Protein AF-A0A955V640-F1 (afdb_monomer_lite)

Secondary structure (DSSP, 8-state):
--PPP-----------------HHHHHHHHHHHHHHHHHHHHHHHHHHHHH--TT-SS-HHHHHHHHHHHHHHHHHHHHHHHH-TT--HHHHHHHHHHHHHHHHHHHHHHHHTS---TT----S--HHHHHHHHHHTT----HHHHHHHHHHHHHHHHHHHHHHHHHTT--PPPHHHHHHHHHHHHHHHHHHHHHHHHHHHHHHHHHTT-EETTEEEEEEEEEETTEEEEEEEETTT--EEEEEEEPPSS---HHHHHHHHHHHHHHHHHHHT---TTBPPEEEEEE-TTS-EEEEEEPPSEEEHHHHHHHH-SPPHHHHHHHHHHHHHHHHHHHHTT---S---GGGEEEEEETTEEEEEEE--SSHHHHTSSSTT-----TTS--SS-TTS--HHHHHT----HHHHHHHHHHHHHHHHHSS-S---SSHHHHHHHHHHPPPPPGGGT-SSPPPHHHHHHHHHHT-SSGGGS-SSHHHHHHHHHTS-PPP-

Foldseek 3Di:
DDDDDDDDDPPDDPPPDDDDDPVLVVCLVLLVVVLVVLVVLLVVLVVVVVVDPPDQPDPLVVLSVVLNVLSVQLSVLSVVLNPDPDDPPVRSVVSNLSNLLSNLLSLLSNVVRRPPPPPDDPDDDDVSLVSLVVVLVRDLDALVVQLVSLVVSLVSSVVVVVVVCVVVVHDDDDPVRCCVSSVSSVVSNVVSSVVSVVVVVVVVVVVQAPDPDQWGFHAWPDADPQFTWTWIARNPVRAIKIKGWGDAPDPDDPVLLVQLQVLLVVQLVLLCPDDQPQAWHWDAWDADSVGITMTITHDFAFFFQLVVCVVPNADALVLLLVQLLSVLSRLQSCLVSVQAQQADDRRQWTFGDDPPDGRHTYGHHSCSSLSNYSDRLPLDQDPVQDGPHDLLQGALCSLVVHDDGNLSVLLSSLQRSLCNQQSDGQDDDPGSVVSNVCLQDPQTDFSCVRGPYHDQPLSSQQSSQSSDNDSVSHQPGSVSSSVSSVPGPDDDD

pLDDT: mean 72.26, std 22.01, range [27.42, 98.62]

Radius of gyration: 34.19 Å; chains: 1; bounding box: 82×82×92 Å

Structure (mmCIF, N/CA/C/O backbone):
data_AF-A0A955V640-F1
#
_entry.id   AF-A0A955V640-F1
#
loop_
_atom_site.group_PDB
_atom_site.id
_atom_site.type_symbol
_atom_site.label_atom_id
_atom_site.label_alt_id
_atom_site.label_comp_id
_atom_site.label_asym_id
_atom_site.label_entity_id
_atom_site.label_seq_id
_atom_site.pdbx_PDB_ins_code
_atom_site.Cartn_x
_atom_site.Cartn_y
_atom_site.Cartn_z
_atom_site.occupancy
_atom_site.B_iso_or_equiv
_atom_site.auth_seq_id
_atom_site.auth_comp_id
_atom_site.auth_asym_id
_atom_site.auth_atom_id
_atom_site.pdbx_PDB_model_num
ATOM 1 N N . MET A 1 1 ? -14.095 -51.773 -7.332 1.00 44.44 1 MET A N 1
ATOM 2 C CA . MET A 1 1 ? -12.851 -50.980 -7.354 1.00 44.44 1 MET A CA 1
ATOM 3 C C . MET A 1 1 ? -12.149 -51.191 -8.684 1.00 44.44 1 MET A C 1
ATOM 5 O O . MET A 1 1 ? -11.704 -52.304 -8.931 1.00 44.44 1 MET A O 1
ATOM 9 N N . PRO A 1 2 ? -12.058 -50.156 -9.525 1.00 35.84 2 PRO A N 1
ATOM 10 C CA . PRO A 1 2 ? -10.982 -50.032 -10.494 1.00 35.84 2 PRO A CA 1
ATOM 11 C C . PRO A 1 2 ? -10.125 -48.803 -10.154 1.00 35.84 2 PRO A C 1
ATOM 13 O O . PRO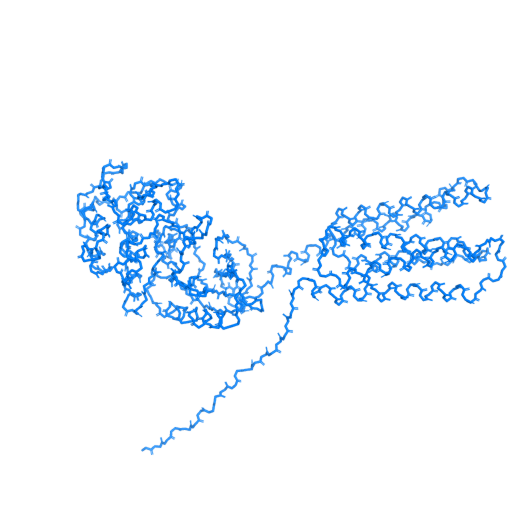 A 1 2 ? -10.633 -47.716 -9.883 1.00 35.84 2 PRO A O 1
ATOM 16 N N . THR A 1 3 ? -8.817 -49.009 -10.111 1.00 36.56 3 THR A N 1
ATOM 17 C CA . THR A 1 3 ? -7.782 -47.998 -9.879 1.00 36.56 3 THR A CA 1
ATOM 18 C C . THR A 1 3 ? -7.807 -46.912 -10.964 1.00 36.56 3 THR A C 1
ATOM 20 O O . THR A 1 3 ? -7.869 -47.258 -12.146 1.00 36.56 3 THR A O 1
ATOM 23 N N . PRO A 1 4 ? -7.725 -45.611 -10.621 1.00 39.53 4 PRO A N 1
ATOM 24 C CA . PRO A 1 4 ? -7.562 -44.571 -11.627 1.00 39.53 4 PRO A CA 1
ATOM 25 C C . PRO A 1 4 ? -6.133 -44.601 -12.201 1.00 39.53 4 PRO A C 1
ATOM 27 O O . PRO A 1 4 ? -5.184 -44.932 -11.481 1.00 39.53 4 PRO A O 1
ATOM 30 N N . PRO A 1 5 ? -5.954 -44.269 -13.490 1.00 34.84 5 PRO A N 1
ATOM 31 C CA . PRO A 1 5 ? -4.650 -44.281 -14.129 1.00 34.84 5 PRO A CA 1
ATOM 32 C C . PRO A 1 5 ? -3.769 -43.140 -13.608 1.00 34.84 5 PRO A C 1
ATOM 34 O O . PRO A 1 5 ? -4.198 -41.995 -13.474 1.00 34.84 5 PRO A O 1
ATOM 37 N N . SER A 1 6 ? -2.515 -43.502 -13.341 1.00 35.50 6 SER A N 1
ATOM 38 C CA . SER A 1 6 ? -1.374 -42.635 -13.050 1.00 35.50 6 SER A CA 1
ATOM 39 C C . SER A 1 6 ? -1.328 -41.425 -13.993 1.00 35.50 6 SER A C 1
ATOM 41 O O . SER A 1 6 ? -1.020 -41.546 -15.180 1.00 35.50 6 SER A O 1
ATOM 43 N N . ALA A 1 7 ? -1.631 -40.242 -13.456 1.00 31.41 7 ALA A N 1
ATOM 44 C CA . ALA A 1 7 ? -1.368 -38.977 -14.121 1.00 31.41 7 ALA A CA 1
ATOM 45 C C . ALA A 1 7 ? 0.126 -38.661 -13.979 1.00 31.41 7 ALA A C 1
ATOM 47 O O . ALA A 1 7 ? 0.585 -38.169 -12.948 1.00 31.41 7 ALA A O 1
ATOM 48 N N . ALA A 1 8 ? 0.894 -38.975 -15.021 1.00 29.95 8 ALA A N 1
ATOM 49 C CA . ALA A 1 8 ? 2.239 -38.449 -15.187 1.00 29.95 8 ALA A CA 1
ATOM 50 C C . ALA A 1 8 ? 2.195 -36.905 -15.148 1.00 29.95 8 ALA A C 1
ATOM 52 O O . ALA A 1 8 ? 1.291 -36.306 -15.743 1.00 29.95 8 ALA A O 1
ATOM 53 N N . PRO A 1 9 ? 3.146 -36.236 -14.474 1.00 30.94 9 PRO A N 1
ATOM 54 C CA . PRO A 1 9 ? 3.148 -34.785 -14.394 1.00 30.94 9 PRO A CA 1
ATOM 55 C C . PRO A 1 9 ? 3.378 -34.209 -15.793 1.00 30.94 9 PRO A C 1
ATOM 57 O O . PRO A 1 9 ? 4.412 -34.450 -16.422 1.00 30.94 9 PRO A O 1
ATOM 60 N N . ARG A 1 10 ? 2.400 -33.436 -16.285 1.00 29.66 10 ARG A N 1
ATOM 61 C CA . ARG A 1 10 ? 2.574 -32.548 -17.437 1.00 29.66 10 ARG A CA 1
ATOM 62 C C . ARG A 1 10 ? 3.749 -31.628 -17.121 1.00 29.66 10 ARG A C 1
ATOM 64 O O . ARG A 1 10 ? 3.611 -30.690 -16.342 1.00 29.66 10 ARG A O 1
ATOM 71 N N . ARG A 1 11 ? 4.905 -31.922 -17.722 1.00 28.28 11 ARG A N 1
ATOM 72 C CA . ARG A 1 11 ? 6.030 -30.996 -17.841 1.00 28.28 11 ARG A CA 1
ATOM 73 C C . ARG A 1 11 ? 5.505 -29.739 -18.532 1.00 28.28 11 ARG A C 1
ATOM 75 O O . ARG A 1 11 ? 5.357 -29.716 -19.751 1.00 28.28 11 ARG A O 1
ATOM 82 N N . LEU A 1 12 ? 5.169 -28.729 -17.734 1.00 29.28 12 LEU A N 1
ATOM 83 C CA . LEU A 1 12 ? 5.076 -27.354 -18.193 1.00 29.28 12 LEU A CA 1
ATOM 84 C C . LEU A 1 12 ? 6.433 -27.016 -18.804 1.00 29.28 12 LEU A C 1
ATOM 86 O O . LEU A 1 12 ? 7.473 -27.202 -18.174 1.00 29.28 12 LEU A O 1
ATOM 90 N N . LEU A 1 13 ? 6.388 -26.639 -20.076 1.00 28.70 13 LEU A N 1
ATOM 91 C CA . LEU A 1 13 ? 7.519 -26.212 -20.880 1.00 28.70 13 LEU A CA 1
ATOM 92 C C . LEU A 1 13 ? 8.291 -25.131 -20.119 1.00 28.70 13 LEU A C 1
ATOM 94 O O . LEU A 1 13 ? 7.884 -23.973 -20.085 1.00 28.70 13 LEU A O 1
ATOM 98 N N . ALA A 1 14 ? 9.406 -25.532 -19.512 1.00 27.42 14 ALA A N 1
ATOM 99 C CA . ALA A 1 14 ? 10.466 -24.628 -19.119 1.00 27.42 14 ALA A CA 1
ATOM 100 C C . ALA A 1 14 ? 11.021 -24.020 -20.410 1.00 27.42 14 ALA A C 1
ATOM 102 O O . ALA A 1 14 ? 11.805 -24.641 -21.128 1.00 27.42 14 ALA A O 1
ATOM 103 N N . HIS A 1 15 ? 10.553 -22.823 -20.753 1.00 29.78 15 HIS A N 1
ATOM 104 C CA . HIS A 1 15 ? 11.297 -21.963 -21.654 1.00 29.78 15 HIS A CA 1
ATOM 105 C C . HIS A 1 15 ? 12.447 -21.361 -20.849 1.00 29.78 15 HIS A C 1
ATOM 107 O O . HIS A 1 15 ? 12.355 -20.245 -20.350 1.00 29.78 15 HIS A O 1
ATOM 113 N N . ASP A 1 16 ? 13.535 -22.124 -20.741 1.00 32.09 16 ASP A N 1
ATOM 114 C CA . ASP A 1 16 ? 14.856 -21.571 -20.471 1.00 32.09 16 ASP A CA 1
ATOM 115 C C . ASP A 1 16 ? 15.157 -20.542 -21.562 1.00 32.09 16 ASP A C 1
ATOM 117 O O . ASP A 1 16 ? 15.454 -20.877 -22.713 1.00 32.09 16 ASP A O 1
ATOM 121 N N . ARG A 1 17 ? 15.047 -19.262 -21.216 1.00 31.84 17 ARG A N 1
ATOM 122 C CA . ARG A 1 17 ? 15.667 -18.186 -21.979 1.00 31.84 17 ARG A CA 1
ATOM 123 C C . ARG A 1 17 ? 16.484 -17.348 -21.018 1.00 31.84 17 ARG A C 1
ATOM 125 O O . ARG A 1 17 ? 15.993 -16.416 -20.398 1.00 31.84 17 ARG A O 1
ATOM 132 N N . HIS A 1 18 ? 17.759 -17.706 -20.917 1.00 31.56 18 HIS A N 1
ATOM 133 C CA . HIS A 1 18 ? 18.789 -16.836 -20.375 1.00 31.56 18 HIS A CA 1
ATOM 134 C C . HIS A 1 18 ? 18.756 -15.484 -21.102 1.00 31.56 18 HIS A C 1
ATOM 136 O O . HIS A 1 18 ? 19.192 -15.393 -22.249 1.00 31.56 18 HIS A O 1
ATOM 142 N N . PHE A 1 19 ? 18.290 -14.434 -20.432 1.00 36.19 19 PHE A N 1
ATOM 143 C CA . PHE A 1 19 ? 18.490 -13.059 -20.876 1.00 36.19 19 PHE A CA 1
ATOM 144 C C . PHE A 1 19 ? 19.128 -12.249 -19.751 1.00 36.19 19 PHE A C 1
ATOM 146 O O . PHE A 1 19 ? 18.484 -11.687 -18.878 1.00 36.19 19 PHE A O 1
ATOM 153 N N . THR A 1 20 ? 20.456 -12.219 -19.776 1.00 40.53 20 THR A N 1
ATOM 154 C CA . THR A 1 20 ? 21.272 -11.295 -18.989 1.00 40.53 20 THR A CA 1
ATOM 155 C C . THR A 1 20 ? 21.140 -9.882 -19.553 1.00 40.53 20 THR A C 1
ATOM 157 O O . THR A 1 20 ? 21.411 -9.694 -20.742 1.00 40.53 20 THR A O 1
ATOM 160 N N . ALA A 1 21 ? 20.848 -8.877 -18.728 1.00 38.56 21 ALA A N 1
ATOM 161 C CA . ALA A 1 21 ? 21.032 -7.484 -19.134 1.00 38.56 21 ALA A CA 1
ATOM 162 C C . ALA A 1 21 ? 21.390 -6.565 -17.955 1.00 38.56 21 ALA A C 1
ATOM 164 O O . ALA A 1 21 ? 20.635 -5.682 -17.572 1.00 38.56 21 ALA A O 1
ATOM 165 N N . ASP A 1 22 ? 22.614 -6.710 -17.444 1.00 40.34 22 ASP A N 1
ATOM 166 C CA . ASP A 1 22 ? 23.358 -5.532 -16.981 1.00 40.34 22 ASP A CA 1
ATOM 167 C C . ASP A 1 22 ? 23.439 -4.554 -18.182 1.00 40.34 22 ASP A C 1
ATOM 169 O O . ASP A 1 22 ? 23.783 -4.998 -19.286 1.00 40.34 22 ASP A O 1
ATOM 173 N N . PRO A 1 23 ? 23.085 -3.261 -18.038 1.00 40.62 23 PRO A N 1
ATOM 174 C CA . PRO A 1 23 ? 23.098 -2.289 -19.135 1.00 40.62 23 PRO A CA 1
ATOM 175 C C . PRO A 1 23 ? 24.422 -2.273 -19.916 1.00 40.62 23 PRO A C 1
ATOM 177 O O . PRO A 1 23 ? 24.427 -2.087 -21.137 1.00 40.62 23 PRO A O 1
ATOM 180 N N . LEU A 1 24 ? 25.542 -2.555 -19.238 1.00 37.41 24 LEU A N 1
ATOM 181 C CA . LEU A 1 24 ? 26.867 -2.685 -19.848 1.00 37.41 24 LEU A CA 1
ATOM 182 C C . LEU A 1 24 ? 27.034 -4.005 -20.624 1.00 37.41 24 LEU A C 1
ATOM 184 O O . LEU A 1 24 ? 27.642 -4.022 -21.696 1.00 37.41 24 LEU A O 1
ATOM 188 N N . LEU A 1 25 ? 26.453 -5.110 -20.149 1.00 39.28 25 LEU A N 1
ATOM 189 C CA . LEU A 1 25 ? 26.400 -6.393 -20.868 1.00 39.28 25 LEU A CA 1
ATOM 190 C C . LEU A 1 25 ? 25.449 -6.353 -22.074 1.00 39.28 25 LEU A C 1
ATOM 192 O O . LEU A 1 25 ? 25.779 -6.925 -23.111 1.00 39.28 25 LEU A O 1
ATOM 196 N N . ALA A 1 26 ? 24.337 -5.620 -21.993 1.00 42.69 26 ALA A N 1
ATOM 197 C CA . ALA A 1 26 ? 23.429 -5.386 -23.118 1.00 42.69 26 ALA A CA 1
ATOM 198 C C . ALA A 1 26 ? 24.060 -4.492 -24.208 1.00 42.69 26 ALA A C 1
ATOM 200 O O . ALA A 1 26 ? 23.741 -4.617 -25.394 1.00 42.69 26 ALA A O 1
ATOM 201 N N . ALA A 1 27 ? 24.993 -3.611 -23.826 1.00 42.75 27 ALA A N 1
ATOM 202 C CA . ALA A 1 27 ? 25.762 -2.774 -24.746 1.00 42.75 27 ALA A CA 1
ATOM 203 C C . ALA A 1 27 ? 27.005 -3.475 -25.334 1.00 42.75 27 ALA A C 1
ATOM 205 O O . ALA A 1 27 ? 27.475 -3.085 -26.403 1.00 42.75 27 ALA A O 1
ATOM 206 N N . ARG A 1 28 ? 27.532 -4.532 -24.701 1.00 45.62 28 ARG A N 1
ATOM 207 C CA . ARG A 1 28 ? 28.764 -5.233 -25.129 1.00 45.62 28 ARG A CA 1
ATOM 208 C C . ARG A 1 28 ? 28.747 -5.791 -26.561 1.00 45.62 28 ARG A C 1
ATOM 210 O O . ARG A 1 28 ? 29.739 -5.588 -27.262 1.00 45.62 28 ARG A O 1
ATOM 217 N N . PRO A 1 29 ? 27.684 -6.460 -27.052 1.00 45.34 29 PRO A N 1
ATOM 218 C CA . PRO A 1 29 ? 27.616 -6.890 -28.452 1.00 45.34 29 PRO A CA 1
ATOM 219 C C . PRO A 1 29 ? 27.652 -5.693 -29.409 1.00 45.34 29 PRO A C 1
ATOM 221 O O . PRO A 1 29 ? 28.246 -5.763 -30.479 1.00 45.34 29 PRO A O 1
ATOM 224 N N . ARG A 1 30 ? 27.066 -4.568 -28.985 1.00 50.34 30 ARG A N 1
ATOM 225 C CA . ARG A 1 30 ? 26.948 -3.329 -29.762 1.00 50.34 30 ARG A CA 1
ATOM 226 C C . ARG A 1 30 ? 28.296 -2.610 -29.860 1.00 50.34 30 ARG A C 1
ATOM 228 O O . ARG A 1 30 ? 28.698 -2.229 -30.950 1.00 50.34 30 ARG A O 1
ATOM 235 N N . LEU A 1 31 ? 29.050 -2.543 -28.760 1.00 47.66 31 LEU A N 1
ATOM 236 C CA . LEU A 1 31 ? 30.441 -2.067 -28.727 1.00 47.66 31 LEU A CA 1
ATOM 237 C C . LEU A 1 31 ? 31.371 -2.913 -29.611 1.00 47.66 31 LEU A C 1
ATOM 239 O O . LEU A 1 31 ? 32.239 -2.359 -30.281 1.00 47.66 31 LEU A O 1
ATOM 243 N N . LYS A 1 32 ? 31.165 -4.238 -29.678 1.00 46.41 32 LYS A N 1
ATOM 244 C CA . LYS A 1 32 ? 31.915 -5.119 -30.592 1.00 46.41 32 LYS A CA 1
ATOM 245 C C . LYS A 1 32 ? 31.619 -4.824 -32.065 1.00 46.41 32 LYS A C 1
ATOM 247 O O . LYS A 1 32 ? 32.543 -4.853 -32.869 1.00 46.41 32 LYS A O 1
ATOM 252 N N . ILE A 1 33 ? 30.369 -4.508 -32.413 1.00 47.59 33 ILE A N 1
ATOM 253 C CA . ILE A 1 33 ? 29.987 -4.115 -33.780 1.00 47.59 33 ILE A CA 1
ATOM 254 C C . ILE A 1 33 ? 30.625 -2.768 -34.147 1.00 47.59 33 ILE A C 1
ATOM 256 O O . ILE A 1 33 ? 31.224 -2.664 -35.212 1.00 47.59 33 ILE A O 1
ATOM 260 N N . VAL A 1 34 ? 30.591 -1.772 -33.250 1.00 49.16 34 VAL A N 1
ATOM 261 C CA . VAL A 1 34 ? 31.282 -0.481 -33.458 1.00 49.16 34 VAL A CA 1
ATOM 262 C C . VAL A 1 34 ? 32.781 -0.688 -33.660 1.00 49.16 34 VAL A C 1
ATOM 264 O O . VAL A 1 34 ? 33.353 -0.157 -34.608 1.00 49.16 34 VAL A O 1
ATOM 267 N N . ALA A 1 35 ? 33.416 -1.494 -32.805 1.00 48.66 35 ALA A N 1
ATOM 268 C CA . ALA A 1 35 ? 34.837 -1.798 -32.917 1.00 48.66 35 ALA A CA 1
ATOM 269 C C . ALA A 1 35 ? 35.173 -2.537 -34.224 1.00 48.66 35 ALA A C 1
ATOM 271 O O . ALA A 1 35 ? 36.192 -2.237 -34.835 1.00 48.66 35 ALA A O 1
ATOM 272 N N . ALA A 1 36 ? 34.319 -3.456 -34.686 1.00 48.25 36 ALA A N 1
ATOM 273 C CA . ALA A 1 36 ? 34.515 -4.182 -35.941 1.00 48.25 36 ALA A CA 1
ATOM 274 C C . ALA A 1 36 ? 34.370 -3.276 -37.175 1.00 48.25 36 ALA A C 1
ATOM 276 O O . ALA A 1 36 ? 35.194 -3.347 -38.084 1.00 48.25 36 ALA A O 1
ATOM 277 N N . VAL A 1 37 ? 33.366 -2.393 -37.190 1.00 49.50 37 VAL A N 1
ATOM 278 C CA . VAL A 1 37 ? 33.171 -1.400 -38.261 1.00 49.50 37 VAL A CA 1
ATOM 279 C C . VAL A 1 37 ? 34.332 -0.404 -38.287 1.00 49.50 37 VAL A C 1
ATOM 281 O O . VAL A 1 37 ? 34.831 -0.066 -39.359 1.00 49.50 37 VAL A O 1
ATOM 284 N N . ALA A 1 38 ? 34.824 0.008 -37.115 1.00 49.62 38 ALA A N 1
ATOM 285 C CA . ALA A 1 38 ? 36.017 0.835 -37.015 1.00 49.62 38 ALA A CA 1
ATOM 286 C C . ALA A 1 38 ? 37.253 0.091 -37.560 1.00 49.62 38 ALA A C 1
ATOM 288 O O . ALA A 1 38 ? 37.947 0.596 -38.437 1.00 49.62 38 ALA A O 1
ATOM 289 N N . LEU A 1 39 ? 37.500 -1.148 -37.128 1.00 49.06 39 LEU A N 1
ATOM 290 C CA . LEU A 1 39 ? 38.634 -1.950 -37.599 1.00 49.06 39 LEU A CA 1
ATOM 291 C C . LEU A 1 39 ? 38.598 -2.181 -39.122 1.00 49.06 39 LEU A C 1
ATOM 293 O O . LEU A 1 39 ? 39.639 -2.151 -39.775 1.00 49.06 39 LEU A O 1
ATOM 297 N N . PHE A 1 40 ? 37.405 -2.356 -39.699 1.00 48.88 40 PHE A N 1
ATOM 298 C CA . PHE A 1 40 ? 37.215 -2.434 -41.147 1.00 48.88 40 PHE A CA 1
ATOM 299 C C . PHE A 1 40 ? 37.588 -1.120 -41.848 1.00 48.88 40 PHE A C 1
ATOM 301 O O . PHE A 1 40 ? 38.279 -1.148 -42.865 1.00 48.88 40 PHE A O 1
ATOM 308 N N . GLY A 1 41 ? 37.213 0.027 -41.270 1.00 49.50 41 GLY A N 1
ATOM 309 C CA . GLY A 1 41 ? 37.653 1.348 -41.729 1.00 49.50 41 GLY A CA 1
ATOM 310 C C . GLY A 1 41 ? 39.181 1.493 -41.751 1.00 49.50 41 GLY A C 1
ATOM 311 O O . GLY A 1 41 ? 39.724 1.947 -42.757 1.00 49.50 41 GLY A O 1
ATOM 312 N N . VAL A 1 42 ? 39.885 1.025 -40.705 1.00 47.91 42 VAL A N 1
ATOM 313 C CA . VAL A 1 42 ? 41.368 0.973 -40.681 1.00 47.91 42 VAL A CA 1
ATOM 314 C C . VAL A 1 42 ? 41.906 0.117 -41.812 1.00 47.91 42 VAL A C 1
ATOM 316 O O . VAL A 1 42 ? 42.814 0.539 -42.520 1.00 47.91 42 VAL A O 1
ATOM 319 N N . ALA A 1 43 ? 41.377 -1.098 -41.962 1.00 47.94 43 ALA A N 1
ATOM 320 C CA . ALA A 1 43 ? 41.867 -2.056 -42.942 1.00 47.94 43 ALA A CA 1
ATOM 321 C C . ALA A 1 43 ? 41.676 -1.535 -44.373 1.00 47.94 43 ALA A C 1
ATOM 323 O O . ALA A 1 43 ? 42.580 -1.674 -45.192 1.00 47.94 43 ALA A O 1
ATOM 324 N N . ALA A 1 44 ? 40.548 -0.874 -44.654 1.00 48.31 44 ALA A N 1
ATOM 325 C CA . ALA A 1 44 ? 40.286 -0.230 -45.935 1.00 48.31 44 ALA A CA 1
ATOM 326 C C . ALA A 1 44 ? 41.257 0.934 -46.205 1.00 48.31 44 ALA A C 1
ATOM 328 O O . ALA A 1 44 ? 41.838 0.996 -47.287 1.00 48.31 44 ALA A O 1
ATOM 329 N N . LEU A 1 45 ? 41.505 1.809 -45.220 1.00 48.19 45 LEU A N 1
ATOM 330 C CA . LEU A 1 45 ? 42.471 2.912 -45.351 1.00 48.19 45 LEU A CA 1
ATOM 331 C C . LEU A 1 45 ? 43.910 2.406 -45.541 1.00 48.19 45 LEU A C 1
ATOM 333 O O . LEU A 1 45 ? 44.652 2.910 -46.383 1.00 48.19 45 LEU A O 1
ATOM 337 N N . ALA A 1 46 ? 44.307 1.392 -44.770 1.00 48.03 46 ALA A N 1
ATOM 338 C CA . ALA A 1 46 ? 45.620 0.767 -44.869 1.00 48.03 46 ALA A CA 1
ATOM 339 C C . ALA A 1 46 ? 45.806 0.071 -46.225 1.00 48.03 46 ALA A C 1
ATOM 341 O O . ALA A 1 46 ? 46.880 0.166 -46.816 1.00 48.03 46 ALA A O 1
ATOM 342 N N . LEU A 1 47 ? 44.755 -0.567 -46.753 1.00 45.31 47 LEU A N 1
ATOM 343 C CA . LEU A 1 47 ? 44.763 -1.172 -48.082 1.00 45.31 47 LEU A CA 1
ATOM 344 C C . LEU A 1 47 ? 44.964 -0.112 -49.171 1.00 45.31 47 LEU A C 1
ATOM 346 O O . LEU A 1 47 ? 45.829 -0.304 -50.019 1.00 45.31 47 LEU A O 1
ATOM 350 N N . VAL A 1 48 ? 44.264 1.028 -49.097 1.00 48.66 48 VAL A N 1
ATOM 351 C CA . VAL A 1 48 ? 44.462 2.173 -50.010 1.00 48.66 48 VAL A CA 1
ATOM 352 C C . VAL A 1 48 ? 45.911 2.687 -49.963 1.00 48.66 48 VAL A C 1
ATOM 354 O O . VAL A 1 48 ? 46.500 2.975 -51.006 1.00 48.66 48 VAL A O 1
ATOM 357 N N . ASN A 1 49 ? 46.516 2.723 -48.771 1.00 45.72 49 ASN A N 1
ATOM 358 C CA . ASN A 1 49 ? 47.919 3.099 -48.556 1.00 45.72 49 ASN A CA 1
ATOM 359 C C . ASN A 1 49 ? 48.914 2.116 -49.203 1.00 45.72 49 ASN A C 1
ATOM 361 O O . ASN A 1 49 ? 49.909 2.531 -49.796 1.00 45.72 49 ASN A O 1
ATOM 365 N N . VAL A 1 50 ? 48.647 0.810 -49.100 1.00 45.69 50 VAL A N 1
ATOM 366 C CA . VAL A 1 50 ? 49.520 -0.259 -49.618 1.00 45.69 50 VAL A CA 1
ATOM 367 C C . VAL A 1 50 ? 49.375 -0.437 -51.131 1.00 45.69 50 VAL A C 1
ATOM 369 O O . VAL A 1 50 ? 50.366 -0.705 -51.808 1.00 45.69 50 VAL A O 1
ATOM 372 N N . THR A 1 51 ? 48.173 -0.257 -51.690 1.00 47.34 51 THR A N 1
ATOM 373 C CA . THR A 1 51 ? 47.940 -0.378 -53.142 1.00 47.34 51 THR A CA 1
ATOM 374 C C . THR A 1 51 ? 48.537 0.773 -53.952 1.00 47.34 51 THR A C 1
ATOM 376 O O . THR A 1 51 ? 48.678 0.642 -55.163 1.00 47.34 51 THR A O 1
ATOM 379 N N . GLY A 1 52 ? 48.943 1.860 -53.286 1.00 41.72 52 GLY A N 1
ATOM 380 C CA . GLY A 1 52 ? 49.824 2.892 -53.826 1.00 41.72 52 GLY A CA 1
ATOM 381 C C . GLY A 1 52 ? 49.236 3.701 -54.982 1.00 41.72 52 GLY A C 1
ATOM 382 O O . GLY A 1 52 ? 49.422 3.362 -56.148 1.00 41.72 52 GLY A O 1
ATOM 383 N N . PHE A 1 53 ? 48.659 4.865 -54.677 1.00 45.97 53 PHE A N 1
ATOM 384 C CA . PHE A 1 53 ? 48.505 5.941 -55.661 1.00 45.97 53 PHE A CA 1
ATOM 385 C C . PHE A 1 53 ? 49.882 6.558 -55.953 1.00 45.97 53 PHE A C 1
ATOM 387 O O . PHE A 1 53 ? 50.299 7.547 -55.353 1.00 45.97 53 PHE A O 1
ATOM 394 N N . LYS A 1 54 ? 50.645 5.929 -56.851 1.00 39.69 54 LYS A N 1
ATOM 395 C CA . LYS A 1 54 ? 51.927 6.468 -57.323 1.00 39.69 54 LYS A CA 1
ATOM 396 C C . LYS A 1 54 ? 51.672 7.684 -58.218 1.00 39.69 54 LYS A C 1
ATOM 398 O O . LYS A 1 54 ? 51.069 7.536 -59.276 1.00 39.69 54 LYS A O 1
ATOM 403 N N . GLY A 1 55 ? 52.173 8.855 -57.812 1.00 44.75 55 GLY A N 1
ATOM 404 C CA . GLY A 1 55 ? 52.225 10.059 -58.657 1.00 44.75 55 GLY A CA 1
ATOM 405 C C . GLY A 1 55 ? 51.682 11.360 -58.052 1.00 44.75 55 GLY A C 1
ATOM 406 O O . GLY A 1 55 ? 51.723 12.378 -58.734 1.00 44.75 55 GLY A O 1
ATOM 407 N N . ALA A 1 56 ? 51.191 11.371 -56.808 1.00 43.91 56 ALA A N 1
ATOM 408 C CA . ALA A 1 56 ? 50.719 12.608 -56.179 1.00 43.91 56 ALA A CA 1
ATOM 409 C C . ALA A 1 56 ? 51.903 13.506 -55.734 1.00 43.91 56 ALA A C 1
ATOM 411 O O . ALA A 1 56 ? 52.849 12.992 -55.135 1.00 43.91 56 ALA A O 1
ATOM 412 N N . PRO A 1 57 ? 51.870 14.832 -55.976 1.00 42.16 57 PRO A N 1
ATOM 413 C CA . PRO A 1 57 ? 52.971 15.761 -55.677 1.00 42.16 57 PRO A CA 1
ATOM 414 C C . PRO A 1 57 ? 53.132 16.114 -54.182 1.00 42.16 57 PRO A C 1
ATOM 416 O O . PRO A 1 57 ? 53.904 17.004 -53.839 1.00 42.16 57 PRO A O 1
ATOM 419 N N . PHE A 1 58 ? 52.423 15.429 -53.284 1.00 46.91 58 PHE A N 1
ATOM 420 C CA . PHE A 1 58 ? 52.308 15.766 -51.861 1.00 46.91 58 PHE A CA 1
ATOM 421 C C . PHE A 1 58 ? 52.847 14.624 -50.973 1.00 46.91 58 PHE A C 1
ATOM 423 O O . PHE A 1 58 ? 52.850 13.474 -51.424 1.00 46.91 58 PHE A O 1
ATOM 430 N N . PRO A 1 59 ? 53.272 14.860 -49.708 1.00 51.00 59 PRO A N 1
ATOM 431 C CA . PRO A 1 59 ? 53.700 13.812 -48.772 1.00 51.00 59 PRO A CA 1
ATOM 432 C C . PRO A 1 59 ? 52.515 12.969 -48.255 1.00 51.00 59 PRO A C 1
ATOM 434 O O . PRO A 1 59 ? 52.287 12.841 -47.052 1.00 51.00 59 PRO A O 1
ATOM 437 N N . PHE A 1 60 ? 51.789 12.338 -49.179 1.00 49.31 60 PHE A N 1
ATOM 438 C CA . PHE A 1 60 ? 50.697 11.394 -48.950 1.00 49.31 60 PHE A CA 1
ATOM 439 C C . PHE A 1 60 ? 51.019 10.332 -47.876 1.00 49.31 60 PHE A C 1
ATOM 441 O O . PHE A 1 60 ? 50.163 10.083 -47.026 1.00 49.31 60 PHE A O 1
ATOM 448 N N . PRO A 1 61 ? 52.250 9.774 -47.790 1.00 51.28 61 PRO A N 1
ATOM 449 C CA . PRO A 1 61 ? 52.593 8.821 -46.734 1.00 51.28 61 PRO A CA 1
ATOM 450 C C . PRO A 1 61 ? 52.504 9.406 -45.316 1.00 51.28 61 PRO A C 1
ATOM 452 O O . PRO A 1 61 ? 52.149 8.686 -44.389 1.00 51.28 61 PRO A O 1
ATOM 455 N N . ALA A 1 62 ? 52.800 10.697 -45.128 1.00 49.34 62 ALA A N 1
ATOM 456 C CA . ALA A 1 62 ? 52.786 11.341 -43.812 1.00 49.34 62 ALA A CA 1
ATOM 457 C C . ALA A 1 62 ? 51.359 11.672 -43.347 1.00 49.34 62 ALA A C 1
ATOM 459 O O . ALA A 1 62 ? 51.015 11.435 -42.189 1.00 49.34 62 ALA A O 1
ATOM 460 N N . VAL A 1 63 ? 50.508 12.156 -44.258 1.00 48.66 63 VAL A N 1
ATOM 461 C CA . VAL A 1 63 ? 49.090 12.450 -43.982 1.00 48.66 63 VAL A CA 1
ATOM 462 C C . VAL A 1 63 ? 48.311 11.158 -43.737 1.00 48.66 63 VAL A C 1
ATOM 464 O O . VAL A 1 63 ? 47.552 11.058 -42.773 1.00 48.66 63 VAL A O 1
ATOM 467 N N . ALA A 1 64 ? 48.560 10.124 -44.540 1.00 49.16 64 ALA A N 1
ATOM 468 C CA . ALA A 1 64 ? 47.929 8.827 -44.353 1.00 49.16 64 ALA A CA 1
ATOM 469 C C . ALA A 1 64 ? 48.430 8.112 -43.082 1.00 49.16 64 ALA A C 1
ATOM 471 O O . ALA A 1 64 ? 47.641 7.452 -42.403 1.00 49.16 64 ALA A O 1
ATOM 472 N N . ALA A 1 65 ? 49.705 8.280 -42.702 1.00 52.72 65 ALA A N 1
ATOM 473 C CA . ALA A 1 65 ? 50.221 7.815 -41.412 1.00 52.72 65 ALA A CA 1
ATOM 474 C C . ALA A 1 65 ? 49.563 8.543 -40.228 1.00 52.72 65 ALA A C 1
ATOM 476 O O . ALA A 1 65 ? 49.200 7.894 -39.246 1.00 52.72 65 ALA A O 1
ATOM 477 N N . ALA A 1 66 ? 49.344 9.859 -40.333 1.00 51.38 66 ALA A N 1
ATOM 478 C CA . ALA A 1 66 ? 48.619 10.630 -39.327 1.00 51.38 66 ALA A CA 1
ATOM 479 C C . ALA A 1 66 ? 47.161 10.156 -39.197 1.00 51.38 66 ALA A C 1
ATOM 481 O O . ALA A 1 66 ? 46.716 9.876 -38.087 1.00 51.38 66 ALA A O 1
ATOM 482 N N . GLY A 1 67 ? 46.451 9.957 -40.314 1.00 50.94 67 GLY A N 1
ATOM 483 C CA . GLY A 1 67 ? 45.093 9.400 -40.323 1.00 50.94 67 GLY A CA 1
ATOM 484 C C . GLY A 1 67 ? 45.012 7.999 -39.703 1.00 50.94 67 GLY A C 1
ATOM 485 O O . GLY A 1 67 ? 44.132 7.734 -38.883 1.00 50.94 67 GLY A O 1
ATOM 486 N N . CYS A 1 68 ? 45.971 7.117 -40.006 1.00 52.12 68 CYS A N 1
ATOM 487 C CA . CYS A 1 68 ? 46.047 5.782 -39.404 1.00 52.12 68 CYS A CA 1
ATOM 488 C C . CYS A 1 68 ? 46.332 5.831 -37.893 1.00 52.12 68 CYS A C 1
ATOM 490 O O . CYS A 1 68 ? 45.721 5.081 -37.133 1.00 52.12 68 CYS A O 1
ATOM 492 N N . ALA A 1 69 ? 47.231 6.713 -37.440 1.00 51.91 69 ALA A N 1
ATOM 493 C CA . ALA A 1 69 ? 47.568 6.868 -36.022 1.00 51.91 69 ALA A CA 1
ATOM 494 C C . ALA A 1 69 ? 46.371 7.383 -35.213 1.00 51.91 69 ALA A C 1
ATOM 496 O O . ALA A 1 69 ? 46.029 6.849 -34.159 1.00 51.91 69 ALA A O 1
ATOM 497 N N . VAL A 1 70 ? 45.695 8.386 -35.759 1.00 51.41 70 VAL A N 1
ATOM 498 C CA . VAL A 1 70 ? 44.482 8.981 -35.212 1.00 51.41 70 VAL A CA 1
ATOM 499 C C . VAL A 1 70 ? 43.363 7.939 -35.067 1.00 51.41 70 VAL A C 1
ATOM 501 O O . VAL A 1 70 ? 42.714 7.846 -34.022 1.00 51.41 70 VAL A O 1
ATOM 504 N N . PHE A 1 71 ? 43.190 7.088 -36.078 1.00 50.91 71 PHE A N 1
ATOM 505 C CA . PHE A 1 71 ? 42.216 6.004 -36.044 1.00 50.91 71 PHE A CA 1
ATOM 506 C C . PHE A 1 71 ? 42.586 4.916 -35.021 1.00 50.91 71 PHE A C 1
ATOM 508 O O . PHE A 1 71 ? 41.733 4.459 -34.257 1.00 50.91 71 PHE A O 1
ATOM 515 N N . ALA A 1 72 ? 43.860 4.515 -34.964 1.00 53.00 72 ALA A N 1
ATOM 516 C CA . ALA A 1 72 ? 44.350 3.526 -34.005 1.00 53.00 72 ALA A CA 1
ATOM 517 C C . ALA A 1 72 ? 44.117 3.973 -32.551 1.00 53.00 72 ALA A C 1
ATOM 519 O O . ALA A 1 72 ? 43.725 3.161 -31.711 1.00 53.00 72 ALA A O 1
ATOM 520 N N . ILE A 1 73 ? 44.275 5.270 -32.268 1.00 54.22 73 ILE A N 1
ATOM 521 C CA . ILE A 1 73 ? 43.966 5.866 -30.962 1.00 54.22 73 ILE A CA 1
ATOM 522 C C . ILE A 1 73 ? 42.462 5.768 -30.659 1.00 54.22 73 ILE A C 1
ATOM 524 O O . ILE A 1 73 ? 42.089 5.318 -29.575 1.00 54.22 73 ILE A O 1
ATOM 528 N N . GLY A 1 74 ? 41.590 6.114 -31.613 1.00 52.19 74 GLY A N 1
ATOM 529 C CA . GLY A 1 74 ? 40.134 5.990 -31.452 1.00 52.19 74 GLY A CA 1
ATOM 530 C C . GLY A 1 74 ? 39.679 4.548 -31.187 1.00 52.19 74 GLY A C 1
ATOM 531 O O . GLY A 1 74 ? 38.887 4.298 -30.276 1.00 52.19 74 GLY A O 1
ATOM 532 N N . ALA A 1 75 ? 40.236 3.583 -31.923 1.00 51.66 75 ALA A N 1
ATOM 533 C CA . ALA A 1 75 ? 39.965 2.159 -31.738 1.00 51.66 75 ALA A CA 1
ATOM 534 C C . ALA A 1 75 ? 40.471 1.635 -30.380 1.00 51.66 75 ALA A C 1
ATOM 536 O O . ALA A 1 75 ? 39.769 0.870 -29.716 1.00 51.66 75 ALA A O 1
ATOM 537 N N . ALA A 1 76 ? 41.650 2.076 -29.930 1.00 55.53 76 ALA A N 1
ATOM 538 C CA . ALA A 1 76 ? 42.202 1.716 -28.624 1.00 55.53 76 ALA A CA 1
ATOM 539 C C . ALA A 1 76 ? 41.356 2.269 -27.464 1.00 55.53 76 ALA A C 1
ATOM 541 O O . ALA A 1 76 ? 41.099 1.555 -26.496 1.00 55.53 76 ALA A O 1
ATOM 542 N N . LEU A 1 77 ? 40.864 3.506 -27.580 1.00 52.59 77 LEU A N 1
ATOM 543 C CA . LEU A 1 77 ? 39.970 4.117 -26.594 1.00 52.59 77 LEU A CA 1
ATOM 544 C C . LEU A 1 77 ? 38.609 3.402 -26.517 1.00 52.59 77 LEU A C 1
ATOM 546 O O . LEU A 1 77 ? 38.106 3.155 -25.421 1.00 52.59 77 LEU A O 1
ATOM 550 N N . LEU A 1 78 ? 38.043 3.005 -27.662 1.00 50.97 78 LEU A N 1
ATOM 551 C CA . LEU A 1 78 ? 36.822 2.190 -27.745 1.00 50.97 78 LEU A CA 1
ATOM 552 C C . LEU A 1 78 ? 37.011 0.784 -27.153 1.00 50.97 78 LEU A C 1
ATOM 554 O O . LEU A 1 78 ? 36.134 0.287 -26.443 1.00 50.97 78 LEU A O 1
ATOM 558 N N . ALA A 1 79 ? 38.158 0.149 -27.403 1.00 53.94 79 ALA A N 1
ATOM 559 C CA . ALA A 1 79 ? 38.500 -1.139 -26.807 1.00 53.94 79 ALA A CA 1
ATOM 560 C C . ALA A 1 79 ? 38.646 -1.022 -25.280 1.00 53.94 79 ALA A C 1
ATOM 562 O O . ALA A 1 79 ? 38.050 -1.806 -24.543 1.00 53.94 79 ALA A O 1
ATOM 563 N N . LEU A 1 80 ? 39.355 -0.002 -24.790 1.00 52.22 80 LEU A N 1
ATOM 564 C CA . LEU A 1 80 ? 39.527 0.264 -23.359 1.00 52.22 80 LEU A CA 1
ATOM 565 C C . LEU A 1 80 ? 38.180 0.514 -22.654 1.00 52.22 80 LEU A C 1
ATOM 567 O O . LEU A 1 80 ? 37.930 -0.018 -21.569 1.00 52.22 80 LEU A O 1
ATOM 571 N N . ALA A 1 81 ? 37.285 1.257 -23.305 1.00 51.06 81 ALA A N 1
ATOM 572 C CA . ALA A 1 81 ? 35.912 1.483 -22.864 1.00 51.06 81 ALA A CA 1
ATOM 573 C C . ALA A 1 81 ? 35.060 0.197 -22.828 1.00 51.06 81 ALA A C 1
ATOM 575 O O . ALA A 1 81 ? 34.251 0.019 -21.923 1.00 51.06 81 ALA A O 1
ATOM 576 N N . GLY A 1 82 ? 35.256 -0.730 -23.773 1.00 48.28 82 GLY A N 1
ATOM 577 C CA . GLY A 1 82 ? 34.571 -2.029 -23.787 1.00 48.28 82 GLY A CA 1
ATOM 578 C C . GLY A 1 82 ? 35.042 -3.011 -22.701 1.00 48.28 82 GLY A C 1
ATOM 579 O O . GLY A 1 82 ? 34.295 -3.923 -22.328 1.00 48.28 82 GLY A O 1
ATOM 580 N N . PHE A 1 83 ? 36.262 -2.831 -22.182 1.00 49.69 83 PHE A N 1
ATOM 581 C CA . PHE A 1 83 ? 36.872 -3.700 -21.167 1.00 49.69 83 PHE A CA 1
ATOM 582 C C . PHE A 1 83 ? 36.738 -3.181 -19.726 1.00 49.69 83 PHE A C 1
ATOM 584 O O . PHE A 1 83 ? 36.780 -3.984 -18.793 1.00 49.69 83 PHE A O 1
ATOM 591 N N . THR A 1 84 ? 36.539 -1.878 -19.513 1.00 47.28 84 THR A N 1
ATOM 592 C CA . THR A 1 84 ? 36.476 -1.285 -18.167 1.00 47.28 84 THR A CA 1
ATOM 593 C C . THR A 1 84 ? 35.029 -1.093 -17.692 1.00 47.28 84 THR A C 1
ATOM 595 O O . THR A 1 84 ? 34.292 -0.247 -18.180 1.00 47.28 84 THR A O 1
ATOM 598 N N . ALA A 1 85 ? 34.605 -1.859 -16.681 1.00 47.25 85 ALA A N 1
ATOM 599 C CA . ALA A 1 85 ? 33.236 -1.835 -16.136 1.00 47.25 85 ALA A CA 1
ATOM 600 C C . ALA A 1 85 ? 32.899 -0.598 -15.263 1.00 47.25 85 ALA A C 1
ATOM 602 O O . ALA A 1 85 ? 31.907 -0.607 -14.541 1.00 47.25 85 ALA A O 1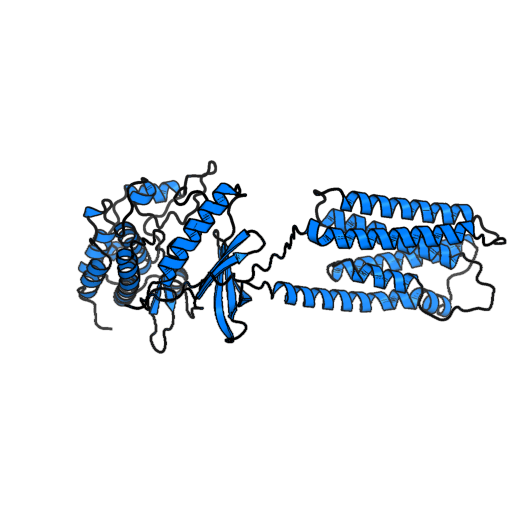
ATOM 603 N N . ARG A 1 86 ? 33.743 0.445 -15.255 1.00 47.53 86 ARG A N 1
ATOM 604 C CA . ARG A 1 86 ? 33.663 1.581 -14.311 1.00 47.53 86 ARG A CA 1
ATOM 605 C C . ARG A 1 86 ? 33.875 2.950 -14.966 1.00 47.53 86 ARG A C 1
ATOM 607 O O . ARG A 1 86 ? 34.423 3.851 -14.337 1.00 47.53 86 ARG A O 1
ATOM 614 N N . VAL A 1 87 ? 33.478 3.126 -16.223 1.00 47.41 87 VAL A N 1
ATOM 615 C CA . VAL A 1 87 ? 33.513 4.453 -16.858 1.00 47.41 87 VAL A CA 1
ATOM 616 C C . VAL A 1 87 ? 32.137 5.104 -16.707 1.00 47.41 87 VAL A C 1
ATOM 618 O O . VAL A 1 87 ? 31.156 4.513 -17.155 1.00 47.41 87 VAL A O 1
ATOM 621 N N . PRO A 1 88 ? 32.021 6.291 -16.084 1.00 48.97 88 PRO A N 1
ATOM 622 C CA . PRO A 1 88 ? 30.737 6.972 -15.975 1.00 48.97 88 PRO A CA 1
ATOM 623 C C . PRO A 1 88 ? 30.202 7.369 -17.362 1.00 48.97 88 PRO A C 1
ATOM 625 O O . PRO A 1 88 ? 30.962 7.784 -18.238 1.00 48.97 88 PRO A O 1
ATOM 628 N N . ASP A 1 89 ? 28.882 7.274 -17.553 1.00 49.62 89 ASP A N 1
ATOM 629 C CA . ASP A 1 89 ? 28.199 7.388 -18.855 1.00 49.62 89 ASP A CA 1
ATOM 630 C C . ASP A 1 89 ? 28.592 8.613 -19.691 1.00 49.62 89 ASP A C 1
ATOM 632 O O . ASP A 1 89 ? 28.684 8.538 -20.917 1.00 49.62 89 ASP A O 1
ATOM 636 N N . HIS A 1 90 ? 28.828 9.757 -19.050 1.00 52.94 90 HIS A N 1
ATOM 637 C CA . HIS A 1 90 ? 29.219 10.987 -19.740 1.00 52.94 90 HIS A CA 1
ATOM 638 C C . HIS A 1 90 ? 30.644 10.907 -20.311 1.00 52.94 90 HIS A C 1
ATOM 640 O O . HIS A 1 90 ? 30.882 11.398 -21.413 1.00 52.94 90 HIS A O 1
ATOM 646 N N . ALA A 1 91 ? 31.569 10.247 -19.609 1.00 46.31 91 ALA A N 1
ATOM 647 C CA . ALA A 1 91 ? 32.944 10.051 -20.056 1.00 46.31 91 ALA A CA 1
ATOM 648 C C . ALA A 1 91 ? 33.013 9.017 -21.186 1.00 46.31 91 ALA A C 1
ATOM 650 O O . ALA A 1 91 ? 33.693 9.240 -22.184 1.00 46.31 91 ALA A O 1
ATOM 651 N N . LEU A 1 92 ? 32.231 7.937 -21.087 1.00 50.91 92 LEU A N 1
ATOM 652 C CA . LEU A 1 92 ? 32.099 6.950 -22.158 1.00 50.91 92 LEU A CA 1
ATOM 653 C C . LEU A 1 92 ? 31.546 7.592 -23.439 1.00 50.91 92 LEU A C 1
ATOM 655 O O . LEU A 1 92 ? 32.110 7.416 -24.517 1.00 50.91 92 LEU A O 1
ATOM 659 N N . ARG A 1 93 ? 30.483 8.398 -23.323 1.00 52.75 93 ARG A N 1
ATOM 660 C CA . ARG A 1 93 ? 29.920 9.145 -24.458 1.00 52.75 93 ARG A CA 1
ATOM 661 C C . ARG A 1 93 ? 30.940 10.096 -25.070 1.00 52.75 93 ARG A C 1
ATOM 663 O O . ARG A 1 93 ? 31.069 10.105 -26.287 1.00 52.75 93 ARG A O 1
ATOM 670 N N . ALA A 1 94 ? 31.676 10.853 -24.255 1.00 50.88 94 ALA A N 1
ATOM 671 C CA . ALA A 1 94 ? 32.699 11.781 -24.735 1.00 50.88 94 ALA A CA 1
ATOM 672 C C . ALA A 1 94 ? 33.836 11.066 -25.484 1.00 50.88 94 ALA A C 1
ATOM 674 O O . ALA A 1 94 ? 34.249 11.522 -26.547 1.00 50.88 94 ALA A O 1
ATOM 675 N N . VAL A 1 95 ? 34.296 9.919 -24.977 1.00 51.03 95 VAL A N 1
ATOM 676 C CA . VAL A 1 95 ? 35.332 9.101 -25.626 1.00 51.03 95 VAL A CA 1
ATOM 677 C C . VAL A 1 95 ? 34.847 8.550 -26.966 1.00 51.03 95 VAL A C 1
ATOM 679 O O . VAL A 1 95 ? 35.570 8.629 -27.957 1.00 51.03 95 VAL A O 1
ATOM 682 N N . VAL A 1 96 ? 33.614 8.044 -27.026 1.00 51.75 96 VAL A N 1
ATOM 683 C CA . VAL A 1 96 ? 33.047 7.511 -28.270 1.00 51.75 96 VAL A CA 1
ATOM 684 C C . VAL A 1 96 ? 32.786 8.624 -29.289 1.00 51.75 96 VAL A C 1
ATOM 686 O O . VAL A 1 96 ? 33.144 8.473 -30.451 1.00 51.75 96 VAL A O 1
ATOM 689 N N . LEU A 1 97 ? 32.226 9.758 -28.859 1.00 53.22 97 LEU A N 1
ATOM 690 C CA . LEU A 1 97 ? 32.007 10.937 -29.705 1.00 53.22 97 LEU A CA 1
ATOM 691 C C . LEU A 1 97 ? 33.322 11.484 -30.265 1.00 53.22 97 LEU A C 1
ATOM 693 O O . LEU A 1 97 ? 33.392 11.801 -31.449 1.00 53.22 97 LEU A O 1
ATOM 697 N N . SER A 1 98 ? 34.364 11.544 -29.433 1.00 51.06 98 SER A N 1
ATOM 698 C CA . SER A 1 98 ? 35.704 11.951 -29.850 1.00 51.06 98 SER A CA 1
ATOM 699 C C . SER A 1 98 ? 36.273 10.968 -30.871 1.00 51.06 98 SER A C 1
ATOM 701 O O . SER A 1 98 ? 36.618 11.371 -31.977 1.00 51.06 98 SER A O 1
ATOM 703 N N . GLY A 1 99 ? 36.265 9.662 -30.580 1.00 51.84 99 GLY A N 1
ATOM 704 C CA . GLY A 1 99 ? 36.728 8.631 -31.515 1.00 51.84 99 GLY A CA 1
ATOM 705 C C . GLY A 1 99 ? 36.008 8.677 -32.865 1.00 51.84 99 GLY A C 1
ATOM 706 O O . GLY A 1 99 ? 36.646 8.574 -33.912 1.00 51.84 99 GLY A O 1
ATOM 707 N N . VAL A 1 100 ? 34.695 8.910 -32.846 1.00 53.62 100 VAL A N 1
ATOM 708 C CA . VAL A 1 100 ? 33.874 9.031 -34.051 1.00 53.62 100 VAL A CA 1
ATOM 709 C C . VAL A 1 100 ? 34.237 10.281 -34.858 1.00 53.62 100 VAL A C 1
ATOM 711 O O . VAL A 1 100 ? 34.543 10.181 -36.044 1.00 53.62 100 VAL A O 1
ATOM 714 N N . ALA A 1 101 ? 34.259 11.455 -34.224 1.00 52.09 101 ALA A N 1
ATOM 715 C CA . ALA A 1 101 ? 34.609 12.704 -34.900 1.00 52.09 101 ALA A CA 1
ATOM 716 C C . ALA A 1 101 ? 36.001 12.612 -35.540 1.00 52.09 101 ALA A C 1
ATOM 718 O O . ALA A 1 101 ? 36.206 13.005 -36.684 1.00 52.09 101 ALA A O 1
ATOM 719 N N . THR A 1 102 ? 36.940 11.998 -34.825 1.00 51.62 102 THR A N 1
ATOM 720 C CA . THR A 1 102 ? 38.321 11.877 -35.275 1.00 51.62 102 THR A CA 1
ATOM 721 C C . THR A 1 102 ? 38.470 10.908 -36.465 1.00 51.62 102 THR A C 1
ATOM 723 O O . THR A 1 102 ? 39.253 11.167 -37.378 1.00 51.62 102 THR A O 1
ATOM 726 N N . CYS A 1 103 ? 37.672 9.833 -36.523 1.00 51.50 103 CYS A N 1
ATOM 727 C CA . CYS A 1 103 ? 37.620 8.934 -37.686 1.00 51.50 103 CYS A CA 1
ATOM 728 C C . CYS A 1 103 ? 36.976 9.597 -38.913 1.00 51.50 103 CYS A C 1
ATOM 730 O O . CYS A 1 103 ? 37.479 9.426 -40.023 1.00 51.50 103 CYS A O 1
ATOM 732 N N . GLY A 1 104 ? 35.902 10.374 -38.721 1.00 53.09 104 GLY A N 1
ATOM 733 C CA . GLY A 1 104 ? 35.246 11.110 -39.808 1.00 53.09 104 GLY A CA 1
ATOM 734 C C . GLY A 1 104 ? 36.198 12.086 -40.504 1.00 53.09 104 GLY A C 1
ATOM 735 O O . GLY A 1 104 ? 36.280 12.110 -41.729 1.00 53.09 104 GLY A O 1
ATOM 736 N N . VAL A 1 105 ? 37.003 12.806 -39.719 1.00 51.62 105 VAL A N 1
ATOM 737 C CA . VAL A 1 105 ? 38.034 13.728 -40.224 1.00 51.62 105 VAL A CA 1
ATOM 738 C C . VAL A 1 105 ? 39.129 12.993 -40.991 1.00 51.62 105 VAL A C 1
ATOM 740 O O . VAL A 1 105 ? 39.530 13.436 -42.062 1.00 51.62 105 VAL A O 1
ATOM 743 N N . GLY A 1 106 ? 39.601 11.853 -40.476 1.00 51.50 106 GLY A N 1
ATOM 744 C CA . GLY A 1 106 ? 40.629 11.058 -41.150 1.00 51.50 106 GLY A CA 1
ATOM 745 C C . GLY A 1 106 ? 40.187 10.556 -42.529 1.00 51.50 106 GLY A C 1
ATOM 746 O O . GLY A 1 106 ? 40.978 10.573 -43.468 1.00 51.50 106 GLY A O 1
ATOM 747 N N . VAL A 1 107 ? 38.918 10.161 -42.673 1.00 51.81 107 VAL A N 1
ATOM 748 C CA . VAL A 1 107 ? 38.340 9.744 -43.962 1.00 51.81 107 VAL A CA 1
ATOM 749 C C . VAL A 1 107 ? 38.175 10.935 -44.911 1.00 51.81 107 VAL A C 1
ATOM 751 O O . VAL A 1 107 ? 38.525 10.812 -46.083 1.00 51.81 107 VAL A O 1
ATOM 754 N N . ALA A 1 108 ? 37.715 12.089 -44.416 1.00 50.69 108 ALA A N 1
ATOM 755 C CA . ALA A 1 108 ? 37.580 13.309 -45.217 1.00 50.69 108 ALA A CA 1
ATOM 756 C C . ALA A 1 108 ? 38.922 13.763 -45.814 1.00 50.69 108 ALA A C 1
ATOM 758 O O . ALA A 1 108 ? 39.026 13.984 -47.019 1.00 50.69 108 ALA A O 1
ATOM 759 N N . LEU A 1 109 ? 39.978 13.776 -44.994 1.00 50.19 109 LEU A N 1
ATOM 760 C CA . LEU A 1 109 ? 41.326 14.156 -45.424 1.00 50.19 109 LEU A CA 1
ATOM 761 C C . LEU A 1 109 ? 41.908 13.213 -46.489 1.00 50.19 109 LEU A C 1
ATOM 763 O O . LEU A 1 109 ? 42.632 13.661 -47.373 1.00 50.19 109 LEU A O 1
ATOM 767 N N . VAL A 1 110 ? 41.603 11.912 -46.431 1.00 49.62 110 VAL A N 1
ATOM 768 C CA . VAL A 1 110 ? 42.071 10.937 -47.435 1.00 49.62 110 VAL A CA 1
ATOM 769 C C . VAL A 1 110 ? 41.336 11.090 -48.767 1.00 49.62 110 VAL A C 1
ATOM 771 O O . VAL A 1 110 ? 41.941 10.902 -49.821 1.00 49.62 110 VAL A O 1
ATOM 774 N N . ILE A 1 111 ? 40.048 11.431 -48.734 1.00 50.38 111 ILE A N 1
ATOM 775 C CA . ILE A 1 111 ? 39.221 11.569 -49.937 1.00 50.38 111 ILE A CA 1
ATOM 776 C C . ILE A 1 111 ? 39.553 12.869 -50.670 1.00 50.38 111 ILE A C 1
ATOM 778 O O . ILE A 1 111 ? 39.754 12.838 -51.879 1.00 50.38 111 ILE A O 1
ATOM 782 N N . GLU A 1 112 ? 39.687 13.995 -49.971 1.00 49.16 112 GLU A N 1
ATOM 783 C CA . GLU A 1 112 ? 40.012 15.276 -50.618 1.00 49.16 112 GLU A CA 1
ATOM 784 C C . GLU A 1 112 ? 41.418 15.306 -51.237 1.00 49.16 112 GLU A C 1
ATOM 786 O O . GLU A 1 112 ? 41.653 16.043 -52.190 1.00 49.16 112 GLU A O 1
ATOM 791 N N . GLN A 1 113 ? 42.343 14.470 -50.748 1.00 48.75 113 GLN A N 1
ATOM 792 C CA . GLN A 1 113 ? 43.729 14.421 -51.232 1.00 48.75 113 GLN A CA 1
ATOM 793 C C . GLN A 1 113 ? 44.029 13.289 -52.223 1.00 48.75 113 GLN A C 1
ATOM 795 O O . GLN A 1 113 ? 45.174 13.143 -52.664 1.00 48.75 113 GLN A O 1
ATOM 800 N N . ALA A 1 114 ? 43.038 12.478 -52.602 1.00 47.28 114 ALA A N 1
ATOM 801 C CA . ALA A 1 114 ? 43.220 11.521 -53.685 1.00 47.28 114 ALA A CA 1
ATOM 802 C C . ALA A 1 114 ? 43.234 12.272 -55.034 1.00 47.28 114 ALA A C 1
ATOM 804 O O . ALA A 1 114 ? 42.371 13.116 -55.271 1.00 47.28 114 ALA A O 1
ATOM 805 N N . PRO A 1 115 ? 44.184 11.999 -55.949 1.00 42.38 115 PRO A N 1
ATOM 806 C CA . PRO A 1 115 ? 44.167 12.589 -57.281 1.00 42.38 115 PRO A CA 1
ATOM 807 C C . PRO A 1 115 ? 43.027 11.958 -58.089 1.00 42.38 115 PRO A C 1
ATOM 809 O O . PRO A 1 115 ? 43.219 10.989 -58.824 1.00 42.38 115 PRO A O 1
ATOM 812 N N . TRP A 1 116 ? 41.814 12.483 -57.932 1.00 48.59 116 TRP A N 1
ATOM 813 C CA . TRP A 1 116 ? 40.692 12.158 -58.802 1.00 48.59 116 TRP A CA 1
ATOM 814 C C . TRP A 1 116 ? 41.036 12.725 -60.174 1.00 48.59 116 TRP A C 1
ATOM 816 O O . TRP A 1 116 ? 41.115 13.940 -60.350 1.00 48.59 116 TRP A O 1
ATOM 826 N N . ALA A 1 117 ? 41.339 11.849 -61.132 1.00 38.16 117 ALA A N 1
ATOM 827 C CA . ALA A 1 117 ? 41.652 12.262 -62.490 1.00 38.16 117 ALA A CA 1
ATOM 828 C C . ALA A 1 117 ? 40.578 13.247 -62.981 1.00 38.16 117 ALA A C 1
ATOM 830 O O . ALA A 1 117 ? 39.383 12.937 -62.953 1.00 38.16 117 ALA A O 1
ATOM 831 N N . VAL A 1 118 ? 41.023 14.443 -63.376 1.00 39.78 118 VAL A N 1
ATOM 832 C CA . VAL A 1 118 ? 40.192 15.534 -63.892 1.00 39.78 118 VAL A CA 1
ATOM 833 C C . VAL A 1 118 ? 39.167 14.960 -64.878 1.00 39.78 118 VAL A C 1
ATOM 835 O O . VAL A 1 118 ? 39.542 14.481 -65.946 1.00 39.78 118 VAL A O 1
ATOM 838 N N . GLY A 1 119 ? 37.883 14.976 -64.505 1.00 40.59 119 GLY A N 1
ATOM 839 C CA . GLY A 1 119 ? 36.773 14.592 -65.386 1.00 40.59 119 GLY A CA 1
ATOM 840 C C . GLY A 1 119 ? 35.910 13.397 -64.966 1.00 40.59 119 GLY A C 1
ATOM 841 O O . GLY A 1 119 ? 34.898 13.164 -65.621 1.00 40.59 119 GLY A O 1
ATOM 842 N N . VAL A 1 120 ? 36.218 12.668 -63.886 1.00 39.72 120 VAL A N 1
ATOM 843 C CA . VAL A 1 120 ? 35.289 11.652 -63.346 1.00 39.72 120 VAL A CA 1
ATOM 844 C C . VAL A 1 120 ? 34.704 12.138 -62.026 1.00 39.72 120 VAL A C 1
ATOM 846 O O . VAL A 1 120 ? 35.246 11.885 -60.954 1.00 39.72 120 VAL A O 1
ATOM 849 N N . ALA A 1 121 ? 33.569 12.834 -62.104 1.00 38.44 121 ALA A N 1
ATOM 850 C CA . ALA A 1 121 ? 32.692 12.988 -60.952 1.00 38.44 121 ALA A CA 1
ATOM 851 C C . ALA A 1 121 ? 32.181 11.591 -60.583 1.00 38.44 121 ALA A C 1
ATOM 853 O O . ALA A 1 121 ? 31.426 10.997 -61.354 1.00 38.44 121 ALA A O 1
ATOM 854 N N . ILE A 1 122 ? 32.601 11.037 -59.444 1.00 40.94 122 ILE A N 1
ATOM 855 C CA . ILE A 1 122 ? 31.924 9.852 -58.917 1.00 40.94 122 ILE A CA 1
ATOM 856 C C . ILE A 1 122 ? 30.524 10.320 -58.496 1.00 40.94 122 ILE A C 1
ATOM 858 O O . ILE A 1 122 ? 30.410 11.159 -57.599 1.00 40.94 122 ILE A O 1
ATOM 862 N N . PRO A 1 123 ? 29.448 9.837 -59.140 1.00 40.50 123 PRO A N 1
ATOM 863 C CA . PRO A 1 123 ? 28.102 10.194 -58.750 1.00 40.50 123 PRO A CA 1
ATOM 864 C C . PRO A 1 123 ? 27.761 9.423 -57.477 1.00 40.50 123 PRO A C 1
ATOM 866 O O . PRO A 1 123 ? 27.720 8.195 -57.485 1.00 40.50 123 PRO A O 1
ATOM 869 N N . GLY A 1 124 ? 27.448 10.146 -56.406 1.00 38.69 124 GLY A N 1
ATOM 870 C CA . GLY A 1 124 ? 26.694 9.594 -55.288 1.00 38.69 124 GLY A CA 1
ATOM 871 C C . GLY A 1 124 ? 27.414 9.637 -53.947 1.00 38.69 124 GLY A C 1
ATOM 872 O O . GLY A 1 124 ? 28.526 9.151 -53.809 1.00 38.69 124 GLY A O 1
ATOM 873 N N . TRP A 1 125 ? 26.696 10.208 -52.975 1.00 40.34 125 TRP A N 1
ATOM 874 C CA . TRP A 1 125 ? 26.774 9.965 -51.534 1.00 40.34 125 TRP A CA 1
ATOM 875 C C . TRP A 1 125 ? 28.190 9.733 -51.014 1.00 40.34 125 TRP A C 1
ATOM 877 O O . TRP A 1 125 ? 28.676 8.604 -50.981 1.00 40.34 125 TRP A O 1
ATOM 887 N N . SER A 1 126 ? 28.815 10.821 -50.556 1.00 50.72 126 SER A N 1
ATOM 888 C CA . SER A 1 126 ? 30.089 10.774 -49.851 1.00 50.72 126 SER A CA 1
ATOM 889 C C . SER A 1 126 ? 30.102 9.602 -48.851 1.00 50.72 126 SER A C 1
ATOM 891 O O . SER A 1 126 ? 29.169 9.464 -48.053 1.00 50.72 126 SER A O 1
ATOM 893 N N . PRO A 1 127 ? 31.131 8.737 -48.854 1.00 48.09 127 PRO A N 1
ATOM 894 C CA . PRO A 1 127 ? 31.305 7.695 -47.845 1.00 48.09 127 PRO A CA 1
ATOM 895 C C . PRO A 1 127 ? 31.250 8.238 -46.410 1.00 48.09 127 PRO A C 1
ATOM 897 O O . PRO A 1 127 ? 30.881 7.500 -45.503 1.00 48.09 127 PRO A O 1
ATOM 900 N N . ILE A 1 128 ? 31.524 9.535 -46.216 1.00 50.28 128 ILE A N 1
ATOM 901 C CA . ILE A 1 128 ? 31.309 10.282 -44.969 1.00 50.28 128 ILE A CA 1
ATOM 902 C C . ILE A 1 128 ? 29.829 10.252 -44.571 1.00 50.28 128 ILE A C 1
ATOM 904 O O . ILE A 1 128 ? 29.507 9.945 -43.430 1.00 50.28 128 ILE A O 1
ATOM 908 N N . THR A 1 129 ? 28.913 10.473 -45.515 1.00 47.94 129 THR A N 1
ATOM 909 C CA . THR A 1 129 ? 27.463 10.367 -45.317 1.00 47.94 129 THR A CA 1
ATOM 910 C C . THR A 1 129 ? 27.060 8.938 -44.933 1.00 47.94 129 THR A C 1
ATOM 912 O O . THR A 1 129 ? 26.335 8.751 -43.959 1.00 47.94 129 THR A O 1
ATOM 915 N N . ILE A 1 130 ? 27.580 7.913 -45.622 1.00 50.31 130 ILE A N 1
ATOM 916 C CA . ILE A 1 130 ? 27.315 6.489 -45.311 1.00 50.31 130 ILE A CA 1
ATOM 917 C C . ILE A 1 130 ? 27.857 6.114 -43.922 1.00 50.31 130 ILE A C 1
ATOM 919 O O . ILE A 1 130 ? 27.199 5.407 -43.152 1.00 50.31 130 ILE A O 1
ATOM 923 N N . TRP A 1 131 ? 29.038 6.616 -43.570 1.00 53.78 131 TRP A N 1
ATOM 924 C CA . TRP A 1 131 ? 29.677 6.395 -42.279 1.00 53.78 131 TRP A CA 1
ATOM 925 C C . TRP A 1 131 ? 28.934 7.119 -41.144 1.00 53.78 131 TRP A C 1
ATOM 927 O O . TRP A 1 131 ? 28.665 6.511 -40.108 1.00 53.78 131 TRP A O 1
ATOM 937 N N . PHE A 1 132 ? 28.477 8.357 -41.368 1.00 53.59 132 PHE A N 1
ATOM 938 C CA . PHE A 1 132 ? 27.610 9.087 -40.440 1.00 53.59 132 PHE A CA 1
ATOM 939 C C . PHE A 1 132 ? 26.292 8.348 -40.191 1.00 53.59 132 PHE A C 1
ATOM 941 O O . PHE A 1 132 ? 25.935 8.134 -39.032 1.00 53.59 132 PHE A O 1
ATOM 948 N N . PHE A 1 133 ? 25.614 7.869 -41.242 1.00 50.81 133 PHE A N 1
ATOM 949 C CA . PHE A 1 133 ? 24.411 7.038 -41.100 1.00 50.81 133 PHE A CA 1
ATOM 950 C C . PHE A 1 133 ? 24.683 5.766 -40.281 1.00 50.81 133 PHE A C 1
ATOM 952 O O . PHE A 1 133 ? 23.882 5.400 -39.419 1.00 50.81 133 PHE A O 1
ATOM 959 N N . SER A 1 134 ? 25.834 5.125 -40.497 1.00 51.12 134 SER A N 1
ATOM 960 C CA . SER A 1 134 ? 26.209 3.870 -39.833 1.00 51.12 134 SER A CA 1
ATOM 961 C C . SER A 1 134 ? 26.530 4.048 -38.346 1.00 51.12 134 SER A C 1
ATOM 963 O O . SER A 1 134 ? 26.188 3.190 -37.537 1.00 51.12 134 SER A O 1
ATOM 965 N N . VAL A 1 135 ? 27.154 5.162 -37.954 1.00 53.31 135 VAL A N 1
ATOM 966 C CA . VAL A 1 135 ? 27.502 5.441 -36.550 1.00 53.31 135 VAL A CA 1
ATOM 967 C C . VAL A 1 135 ? 26.293 5.942 -35.752 1.00 53.31 135 VAL A C 1
ATOM 969 O O . VAL A 1 135 ? 26.115 5.575 -34.587 1.00 53.31 135 VAL A O 1
ATOM 972 N N . LEU A 1 136 ? 25.414 6.723 -36.384 1.00 50.69 136 LEU A N 1
ATOM 973 C CA . LEU A 1 136 ? 24.184 7.231 -35.772 1.00 50.69 136 LEU A CA 1
ATOM 974 C C . LEU A 1 136 ? 23.135 6.144 -35.528 1.00 50.69 136 LEU A C 1
ATOM 976 O O . LEU A 1 136 ? 22.397 6.218 -34.548 1.00 50.69 136 LEU A O 1
ATOM 980 N N . LEU A 1 137 ? 23.121 5.098 -36.356 1.00 48.09 137 LEU A N 1
ATOM 981 C CA . LEU A 1 137 ? 22.316 3.897 -36.115 1.00 48.09 137 LEU A CA 1
ATOM 982 C C . LEU A 1 137 ? 22.752 3.124 -34.858 1.00 48.09 137 LEU A C 1
ATOM 984 O O . LEU A 1 137 ? 21.965 2.344 -34.322 1.00 48.09 137 LEU A O 1
ATOM 988 N N . VAL A 1 138 ? 23.980 3.334 -34.366 1.00 49.00 138 VAL A N 1
ATOM 989 C CA . VAL A 1 138 ? 24.565 2.521 -33.289 1.00 49.00 138 VAL A CA 1
ATOM 990 C C . VAL A 1 138 ? 24.698 3.275 -31.957 1.00 49.00 138 VAL A C 1
ATOM 992 O O . VAL A 1 138 ? 24.660 2.647 -30.896 1.00 49.00 138 VAL A O 1
ATOM 995 N N . LEU A 1 139 ? 24.772 4.610 -31.960 1.00 51.00 139 LEU A N 1
ATOM 996 C CA . LEU A 1 139 ? 24.899 5.424 -30.743 1.00 51.00 139 LEU A CA 1
ATOM 997 C C . LEU A 1 139 ? 23.595 6.137 -30.378 1.00 51.00 139 LEU A C 1
ATOM 999 O O . LEU A 1 139 ? 23.362 7.288 -30.739 1.00 51.00 139 LEU A O 1
ATOM 1003 N N . MET A 1 140 ? 22.785 5.433 -29.582 1.00 54.56 140 MET A N 1
ATOM 1004 C CA . MET A 1 140 ? 21.577 5.905 -28.888 1.00 54.56 140 MET A CA 1
ATOM 1005 C C . MET A 1 140 ? 21.875 7.136 -28.008 1.00 54.56 140 MET A C 1
ATOM 1007 O O . MET A 1 140 ? 22.081 7.026 -26.798 1.00 54.56 140 MET A O 1
ATOM 1011 N N . THR A 1 141 ? 21.953 8.319 -28.615 1.00 54.78 141 THR A N 1
ATOM 1012 C CA . THR A 1 141 ? 22.303 9.584 -27.958 1.00 54.78 141 THR A CA 1
ATOM 1013 C C . THR A 1 141 ? 21.121 10.557 -28.004 1.00 54.78 141 THR A C 1
ATOM 1015 O O . THR A 1 141 ? 20.349 10.533 -28.961 1.00 54.78 141 THR A O 1
ATOM 1018 N N . PRO A 1 142 ? 20.925 11.407 -26.974 1.00 57.91 142 PRO A N 1
ATOM 1019 C CA . PRO A 1 142 ? 19.860 12.408 -26.994 1.00 57.91 142 PRO A CA 1
ATOM 1020 C C . PRO A 1 142 ? 19.995 13.332 -28.207 1.00 57.91 142 PRO A C 1
ATOM 1022 O O . PRO A 1 142 ? 21.107 13.763 -28.503 1.00 57.91 142 PRO A O 1
ATOM 1025 N N . VAL A 1 143 ? 18.871 13.726 -28.819 1.00 63.62 143 VAL A N 1
ATOM 1026 C CA . VAL A 1 143 ? 18.826 14.557 -30.044 1.00 63.62 143 VAL A CA 1
ATOM 1027 C C . VAL A 1 143 ? 19.764 15.767 -29.973 1.00 63.62 143 VAL A C 1
ATOM 1029 O O . VAL A 1 143 ? 20.510 16.029 -30.909 1.00 63.62 14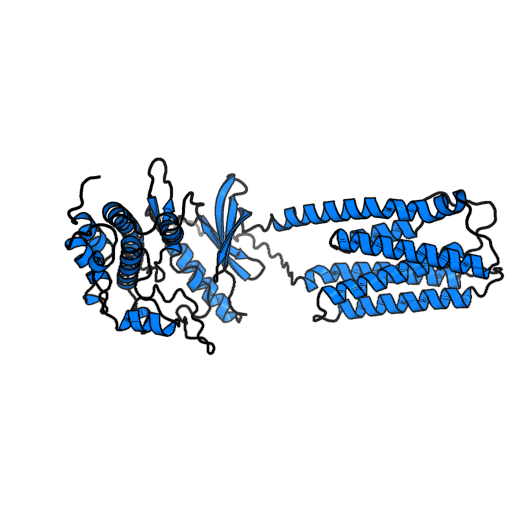3 VAL A O 1
ATOM 1032 N N . ARG A 1 144 ? 19.803 16.470 -28.833 1.00 58.53 144 ARG A N 1
ATOM 1033 C CA . ARG A 1 144 ? 20.698 17.624 -28.614 1.00 58.53 144 ARG A CA 1
ATOM 1034 C C . ARG A 1 144 ? 22.190 17.290 -28.755 1.00 58.53 144 ARG A C 1
ATOM 1036 O O . ARG A 1 144 ? 22.956 18.099 -29.261 1.00 58.53 144 ARG A O 1
ATOM 1043 N N . VAL A 1 145 ? 22.595 16.103 -28.303 1.00 55.47 145 VAL A N 1
ATOM 1044 C CA . VAL A 1 145 ? 23.982 15.621 -28.366 1.00 55.47 145 VAL A CA 1
ATOM 1045 C C . VAL A 1 145 ? 24.310 15.202 -29.792 1.00 55.47 145 VAL A C 1
ATOM 1047 O O . VAL A 1 145 ? 25.370 15.555 -30.296 1.00 55.47 145 VAL A O 1
ATOM 1050 N N . THR A 1 146 ? 23.378 14.520 -30.458 1.00 60.81 146 THR A N 1
ATOM 1051 C CA . THR A 1 146 ? 23.490 14.149 -31.870 1.00 60.81 146 THR A CA 1
ATOM 1052 C C . THR A 1 146 ? 23.672 15.381 -32.753 1.00 60.81 146 THR A C 1
ATOM 1054 O O . THR A 1 146 ? 24.625 15.451 -33.521 1.00 60.81 146 THR A O 1
ATOM 1057 N N . VAL A 1 147 ? 22.816 16.393 -32.591 1.00 62.84 147 VAL A N 1
ATOM 1058 C CA . VAL A 1 147 ? 22.908 17.656 -33.338 1.00 62.84 147 VAL A CA 1
ATOM 1059 C C . VAL A 1 147 ? 24.222 18.375 -33.036 1.00 62.84 147 VAL A C 1
ATOM 1061 O O . VAL A 1 147 ? 24.913 18.779 -33.966 1.00 62.84 147 VAL A O 1
ATOM 1064 N N . GLY A 1 148 ? 24.610 18.483 -31.760 1.00 57.56 148 GLY A N 1
ATOM 1065 C CA . GLY A 1 148 ? 25.874 19.113 -31.373 1.00 57.56 148 GLY A CA 1
ATOM 1066 C C . GLY A 1 148 ? 27.098 18.433 -31.995 1.00 57.56 148 GLY A C 1
ATOM 1067 O O . GLY A 1 148 ? 27.991 19.113 -32.493 1.00 57.56 148 GLY A O 1
ATOM 1068 N N . ALA A 1 149 ? 27.112 17.099 -32.038 1.00 58.34 149 ALA A N 1
ATOM 1069 C CA . ALA A 1 149 ? 28.181 16.328 -32.664 1.00 58.34 149 ALA A CA 1
ATOM 1070 C C . ALA A 1 149 ? 28.244 16.535 -34.185 1.00 58.34 149 ALA A C 1
ATOM 1072 O O . ALA A 1 149 ? 29.336 16.669 -34.738 1.00 58.34 149 ALA A O 1
ATOM 1073 N N . MET A 1 150 ? 27.092 16.599 -34.859 1.00 61.06 150 MET A N 1
ATOM 1074 C CA . MET A 1 150 ? 27.042 16.844 -36.305 1.00 61.06 150 MET A CA 1
ATOM 1075 C C . MET A 1 150 ? 27.503 18.262 -36.657 1.00 61.06 150 MET A C 1
ATOM 1077 O O . MET A 1 150 ? 28.290 18.435 -37.580 1.00 61.06 150 MET A O 1
ATOM 1081 N N . VAL A 1 151 ? 27.081 19.272 -35.889 1.00 62.84 151 VAL A N 1
ATOM 1082 C CA . VAL A 1 151 ? 27.519 20.665 -36.087 1.00 62.84 151 VAL A CA 1
ATOM 1083 C C . VAL A 1 151 ? 29.022 20.806 -35.856 1.00 62.84 151 VAL A C 1
ATOM 1085 O O . VAL A 1 151 ? 29.706 21.451 -36.646 1.00 62.84 151 VAL A O 1
ATOM 1088 N N . PHE A 1 152 ? 29.553 20.174 -34.807 1.00 58.66 152 PHE A N 1
ATOM 1089 C CA . PHE A 1 152 ? 30.991 20.168 -34.542 1.00 58.66 152 PHE A CA 1
ATOM 1090 C C . PHE A 1 152 ? 31.781 19.496 -35.672 1.00 58.66 152 PHE A C 1
ATOM 1092 O O . PHE A 1 152 ? 32.812 20.009 -36.097 1.00 58.66 152 PHE A O 1
ATOM 1099 N N . SER A 1 153 ? 31.272 18.378 -36.190 1.00 58.72 153 SER A N 1
ATOM 1100 C CA . SER A 1 153 ? 31.912 17.654 -37.292 1.00 58.72 153 SER A CA 1
ATOM 1101 C C . SER A 1 153 ? 31.913 18.474 -38.585 1.00 58.72 153 SER A C 1
ATOM 1103 O O . SER A 1 153 ? 32.952 18.578 -39.228 1.00 58.72 153 SER A O 1
ATOM 1105 N N . LEU A 1 154 ? 30.795 19.131 -38.913 1.00 65.12 154 LEU A N 1
ATOM 1106 C CA . LEU A 1 154 ? 30.700 20.048 -40.052 1.00 65.12 154 LEU A CA 1
ATOM 1107 C C . LEU A 1 154 ? 31.683 21.222 -39.918 1.00 65.12 154 LEU A C 1
ATOM 1109 O O . LEU A 1 154 ? 32.341 21.597 -40.883 1.00 65.12 154 LEU A O 1
ATOM 1113 N N . ALA A 1 155 ? 31.820 21.794 -38.719 1.00 60.88 155 ALA A N 1
ATOM 1114 C CA . ALA A 1 155 ? 32.776 22.873 -38.478 1.00 60.88 155 ALA A CA 1
ATOM 1115 C C . ALA A 1 155 ? 34.228 22.421 -38.704 1.00 60.88 155 ALA A C 1
ATOM 1117 O O . ALA A 1 155 ? 35.043 23.183 -39.222 1.00 60.88 155 ALA A O 1
ATOM 1118 N N . LEU A 1 156 ? 34.545 21.179 -38.335 1.00 57.31 156 LEU A N 1
ATOM 1119 C CA . LEU A 1 156 ? 35.875 20.604 -38.499 1.00 57.31 156 LEU A CA 1
ATOM 1120 C C . LEU A 1 156 ? 36.186 20.266 -39.965 1.00 57.31 156 LEU A C 1
ATOM 1122 O O . LEU A 1 156 ? 37.309 20.493 -40.406 1.00 57.31 156 LEU A O 1
ATOM 1126 N N . GLU A 1 157 ? 35.190 19.803 -40.724 1.00 62.84 157 GLU A N 1
ATOM 1127 C CA . GLU A 1 157 ? 35.260 19.612 -42.180 1.00 62.84 157 GLU A CA 1
ATOM 1128 C C . GLU A 1 157 ? 35.543 20.941 -42.900 1.00 62.84 157 GLU A C 1
ATOM 1130 O O . GLU A 1 157 ? 36.515 21.050 -43.646 1.00 62.84 157 GLU A O 1
ATOM 1135 N N . ILE A 1 158 ? 34.786 21.997 -42.574 1.00 65.12 158 ILE A N 1
ATOM 1136 C CA . ILE A 1 158 ? 35.012 23.351 -43.108 1.00 65.12 158 ILE A CA 1
ATOM 1137 C C . ILE A 1 158 ? 36.426 23.850 -42.770 1.00 65.12 158 ILE A C 1
ATOM 1139 O O . ILE A 1 158 ? 37.121 24.399 -43.627 1.00 65.12 158 ILE A O 1
ATOM 1143 N N . ALA A 1 159 ? 36.870 23.666 -41.523 1.00 60.75 159 ALA A N 1
ATOM 1144 C CA . ALA A 1 159 ? 38.198 24.091 -41.091 1.00 60.75 159 ALA A CA 1
ATOM 1145 C C . ALA A 1 159 ? 39.318 23.351 -41.842 1.00 60.75 159 ALA A C 1
ATOM 1147 O O . ALA A 1 159 ? 40.307 23.976 -42.227 1.00 60.75 159 ALA A O 1
ATOM 1148 N N . ALA A 1 160 ? 39.155 22.047 -42.079 1.00 60.31 160 ALA A N 1
ATOM 1149 C CA . ALA A 1 160 ? 40.108 21.238 -42.831 1.00 60.31 160 ALA A CA 1
ATOM 1150 C C . ALA A 1 160 ? 40.207 21.689 -44.297 1.00 60.31 160 ALA A C 1
ATOM 1152 O O . ALA A 1 160 ? 41.316 21.919 -44.783 1.00 60.31 160 ALA A O 1
ATOM 1153 N N . GLN A 1 161 ? 39.070 21.915 -44.964 1.00 63.09 161 GLN A N 1
ATOM 1154 C CA . GLN A 1 161 ? 39.028 22.399 -46.349 1.00 63.09 161 GLN A CA 1
ATOM 1155 C C . GLN A 1 161 ? 39.713 23.760 -46.515 1.00 63.09 161 GLN A C 1
ATOM 1157 O O . GLN A 1 161 ? 40.494 23.968 -47.446 1.00 63.09 161 GLN A O 1
ATOM 1162 N N . LEU A 1 162 ? 39.451 24.696 -45.598 1.00 64.31 162 LEU A N 1
ATOM 1163 C CA . LEU A 1 162 ? 40.075 26.021 -45.620 1.00 64.31 162 LEU A CA 1
ATOM 1164 C C . LEU A 1 162 ? 41.585 25.946 -45.368 1.00 64.31 162 LEU A C 1
ATOM 1166 O O . LEU A 1 162 ? 42.352 26.609 -46.066 1.00 64.31 162 LEU A O 1
ATOM 1170 N N . ALA A 1 163 ? 42.017 25.129 -44.403 1.00 58.69 163 ALA A N 1
ATOM 1171 C CA . ALA A 1 163 ? 43.433 24.926 -44.110 1.00 58.69 163 ALA A CA 1
ATOM 1172 C C . ALA A 1 163 ? 44.178 24.308 -45.303 1.00 58.69 163 ALA A C 1
ATOM 1174 O O . ALA A 1 163 ? 45.294 24.720 -45.614 1.00 58.69 163 ALA A O 1
ATOM 1175 N N . PHE A 1 164 ? 43.545 23.359 -45.994 1.00 58.84 164 PHE A N 1
ATOM 1176 C CA . PHE A 1 164 ? 44.115 22.710 -47.167 1.00 58.84 164 PHE A CA 1
ATOM 1177 C C . PHE A 1 164 ? 44.263 23.678 -48.346 1.00 58.84 164 PHE A C 1
ATOM 1179 O O . PHE A 1 164 ? 45.354 23.834 -48.889 1.00 58.84 164 PHE A O 1
ATOM 1186 N N . ARG A 1 165 ? 43.201 24.419 -48.686 1.00 63.84 165 ARG A N 1
ATOM 1187 C CA . ARG A 1 165 ? 43.253 25.407 -49.776 1.00 63.84 165 ARG A CA 1
ATOM 1188 C C . ARG A 1 165 ? 44.266 26.521 -49.504 1.00 63.84 165 ARG A C 1
ATOM 1190 O O . ARG A 1 165 ? 44.943 26.954 -50.430 1.00 63.84 165 ARG A O 1
ATOM 1197 N N . ALA A 1 166 ? 44.421 26.937 -48.246 1.00 61.84 166 ALA A N 1
ATOM 1198 C CA . ALA A 1 166 ? 45.456 27.891 -47.855 1.00 61.84 166 ALA A CA 1
ATOM 1199 C C . ALA A 1 166 ? 46.883 27.342 -48.050 1.00 61.84 166 ALA A C 1
ATOM 1201 O O . ALA A 1 166 ? 47.778 28.107 -48.405 1.00 61.84 166 ALA A O 1
ATOM 1202 N N . ALA A 1 167 ? 47.100 26.037 -47.847 1.00 58.28 167 ALA A N 1
ATOM 1203 C CA . ALA A 1 167 ? 48.398 25.389 -48.047 1.00 58.28 167 ALA A CA 1
ATOM 1204 C C . ALA A 1 167 ? 48.776 25.249 -49.535 1.00 58.28 167 ALA A C 1
ATOM 1206 O O . ALA A 1 167 ? 49.941 25.434 -49.879 1.00 58.28 167 ALA A O 1
ATOM 1207 N N . ASP A 1 168 ? 47.797 25.006 -50.410 1.00 57.75 168 ASP A N 1
ATOM 1208 C CA . ASP A 1 168 ? 47.994 24.883 -51.866 1.00 57.75 168 ASP A CA 1
ATOM 1209 C C . ASP A 1 168 ? 47.961 26.233 -52.615 1.00 57.75 168 ASP A C 1
ATOM 1211 O O . ASP A 1 168 ? 48.053 26.281 -53.843 1.00 57.75 168 ASP A O 1
ATOM 1215 N N . GLY A 1 169 ? 47.828 27.355 -51.895 1.00 61.03 169 GLY A N 1
ATOM 1216 C CA . GLY A 1 169 ? 47.725 28.695 -52.488 1.00 61.03 169 GLY A CA 1
ATOM 1217 C C . GLY A 1 169 ? 46.405 28.953 -53.229 1.00 61.03 169 GLY A C 1
ATOM 1218 O O . GLY A 1 169 ? 46.313 29.887 -54.027 1.00 61.03 169 GLY A O 1
ATOM 1219 N N . GLY A 1 170 ? 45.383 28.131 -52.982 1.00 63.34 170 GLY A N 1
ATOM 1220 C CA . GLY A 1 170 ? 44.045 28.268 -53.546 1.00 63.34 170 GLY A CA 1
ATOM 1221 C C . GLY A 1 170 ? 43.241 29.403 -52.902 1.00 63.34 170 GLY A C 1
ATOM 1222 O O . GLY A 1 170 ? 43.388 29.715 -51.721 1.00 63.34 170 GLY A O 1
ATOM 1223 N N . GLY A 1 171 ? 42.358 30.025 -53.687 1.00 71.44 171 GLY A N 1
ATOM 1224 C CA . GLY A 1 171 ? 41.400 31.017 -53.190 1.00 71.44 171 GLY A CA 1
ATOM 1225 C C . GLY A 1 171 ? 40.240 30.397 -52.400 1.00 71.44 171 GLY A C 1
ATOM 1226 O O . GLY A 1 171 ? 40.097 29.174 -52.308 1.00 71.44 171 GLY A O 1
ATOM 1227 N N . LEU A 1 172 ? 39.374 31.257 -51.851 1.00 73.25 172 LEU A N 1
ATOM 1228 C CA . LEU A 1 172 ? 38.137 30.824 -51.192 1.00 73.25 172 LEU A CA 1
ATOM 1229 C C . LEU A 1 172 ? 37.272 29.975 -52.144 1.00 73.25 172 LEU A C 1
ATOM 1231 O O . LEU A 1 172 ? 37.246 30.251 -53.347 1.00 73.25 172 LEU A O 1
ATOM 1235 N N . PRO A 1 173 ? 36.555 28.959 -51.628 1.00 68.44 173 PRO A N 1
ATOM 1236 C CA . PRO A 1 173 ? 35.665 28.148 -52.444 1.00 68.44 173 PRO A CA 1
ATOM 1237 C C . PRO A 1 173 ? 34.590 28.995 -53.111 1.00 68.44 173 PRO A C 1
ATOM 1239 O O . PRO A 1 173 ? 34.020 29.903 -52.499 1.00 68.44 173 PRO A O 1
ATOM 1242 N N . THR A 1 174 ? 34.297 28.682 -54.374 1.00 76.12 174 THR A N 1
ATOM 1243 C CA . THR A 1 174 ? 33.107 29.241 -55.009 1.00 76.12 174 THR A CA 1
ATOM 1244 C C . THR A 1 174 ? 31.865 28.662 -54.339 1.00 76.12 174 THR A C 1
ATOM 1246 O O . THR A 1 174 ? 31.902 27.588 -53.736 1.00 76.12 174 THR A O 1
ATOM 1249 N N . PHE A 1 175 ? 30.739 29.370 -54.437 1.00 72.31 175 PHE A N 1
ATOM 1250 C CA . PHE A 1 175 ? 29.482 28.904 -53.851 1.00 72.31 175 PHE A CA 1
ATOM 1251 C C . PHE A 1 175 ? 29.082 27.515 -54.369 1.00 72.31 175 PHE A C 1
ATOM 1253 O O . PHE A 1 175 ? 28.568 26.704 -53.608 1.00 72.31 175 PHE A O 1
ATOM 1260 N N . THR A 1 176 ? 29.341 27.232 -55.646 1.00 66.25 176 THR A N 1
ATOM 1261 C CA . THR A 1 176 ? 29.063 25.934 -56.270 1.00 66.25 176 THR A CA 1
ATOM 1262 C C . THR A 1 176 ? 29.922 24.816 -55.695 1.00 66.25 176 THR A C 1
ATOM 1264 O O . THR A 1 176 ? 29.378 23.754 -55.409 1.00 66.25 176 THR A O 1
ATOM 1267 N N . ASP A 1 177 ? 31.211 25.069 -55.454 1.00 62.31 177 ASP A N 1
ATOM 1268 C CA . ASP A 1 177 ? 32.105 24.088 -54.825 1.00 62.31 177 ASP A CA 1
ATOM 1269 C C . ASP A 1 177 ? 31.662 23.831 -53.380 1.00 62.31 177 ASP A C 1
ATOM 1271 O O . ASP A 1 177 ? 31.426 22.696 -52.988 1.00 62.31 177 ASP A O 1
ATOM 1275 N N . ALA A 1 178 ? 31.424 24.899 -52.610 1.00 64.75 178 ALA A N 1
ATOM 1276 C CA . ALA A 1 178 ? 30.989 24.789 -51.220 1.00 64.75 178 ALA A CA 1
ATOM 1277 C C . ALA A 1 178 ? 29.628 24.084 -51.080 1.00 64.75 178 ALA A C 1
ATOM 1279 O O . ALA A 1 178 ? 29.432 23.289 -50.164 1.00 64.75 178 ALA A O 1
ATOM 1280 N N . ALA A 1 179 ? 28.678 24.360 -51.978 1.00 63.53 179 ALA A N 1
ATOM 1281 C CA . ALA A 1 179 ? 27.367 23.716 -51.966 1.00 63.53 179 ALA A CA 1
ATOM 1282 C C . ALA A 1 179 ? 27.449 22.227 -52.326 1.00 63.53 179 ALA A C 1
ATOM 1284 O O . ALA A 1 179 ? 26.684 21.428 -51.784 1.00 63.53 179 ALA A O 1
ATOM 1285 N N . PHE A 1 180 ? 28.362 21.855 -53.223 1.00 61.09 180 PHE A N 1
ATOM 1286 C CA . PHE A 1 180 ? 28.573 20.468 -53.621 1.00 61.09 180 PHE A CA 1
ATOM 1287 C C . PHE A 1 180 ? 29.308 19.673 -52.534 1.00 61.09 180 PHE A C 1
ATOM 1289 O O . PHE A 1 180 ? 28.864 18.582 -52.176 1.00 61.09 180 PHE A O 1
ATOM 1296 N N . ASP A 1 181 ? 30.358 20.258 -51.957 1.00 57.50 181 ASP A N 1
ATOM 1297 C CA . ASP A 1 181 ? 31.217 19.610 -50.967 1.00 57.50 181 ASP A CA 1
ATOM 1298 C C . ASP A 1 181 ? 30.527 19.508 -49.592 1.00 57.50 181 ASP A C 1
ATOM 1300 O O . ASP A 1 181 ? 30.525 18.448 -48.972 1.00 57.50 181 ASP A O 1
ATOM 1304 N N . LEU A 1 182 ? 29.862 20.577 -49.127 1.00 62.97 182 LEU A N 1
ATOM 1305 C CA . LEU A 1 182 ? 29.261 20.640 -47.781 1.00 62.97 182 LEU A CA 1
ATOM 1306 C C . LEU A 1 182 ? 27.767 20.286 -47.749 1.00 62.97 182 LEU A C 1
ATOM 1308 O O . LEU A 1 182 ? 27.216 19.994 -46.683 1.00 62.97 182 LEU A O 1
ATOM 1312 N N . GLY A 1 183 ? 27.083 20.321 -48.897 1.00 61.91 183 GLY A N 1
ATOM 1313 C CA . GLY A 1 183 ? 25.638 20.088 -49.001 1.00 61.91 183 GLY A CA 1
ATOM 1314 C C . GLY A 1 183 ? 25.165 18.779 -48.350 1.00 61.91 183 GLY A C 1
ATOM 1315 O O . GLY A 1 183 ? 24.216 18.812 -47.557 1.00 61.91 183 GLY A O 1
ATOM 1316 N N . PRO A 1 184 ? 25.821 17.632 -48.603 1.00 60.22 184 PRO A N 1
ATOM 1317 C CA . PRO A 1 184 ? 25.467 16.363 -47.967 1.00 60.22 184 PRO A CA 1
ATOM 1318 C C . PRO A 1 184 ? 25.587 16.384 -46.434 1.00 60.22 184 PRO A C 1
ATOM 1320 O O . PRO A 1 184 ? 24.696 15.879 -45.749 1.00 60.22 184 PRO A O 1
ATOM 1323 N N . SER A 1 185 ? 26.639 17.000 -45.885 1.00 60.03 185 SER A N 1
ATOM 1324 C CA . SER A 1 185 ? 26.862 17.114 -44.434 1.00 60.03 185 SER A CA 1
ATOM 1325 C C . SER A 1 185 ? 25.828 18.030 -43.768 1.00 60.03 185 SER A C 1
ATOM 1327 O O . SER A 1 185 ? 25.311 17.716 -42.693 1.00 60.03 185 SER A O 1
ATOM 1329 N N . VAL A 1 186 ? 25.439 19.120 -44.437 1.00 67.12 186 VAL A N 1
ATOM 1330 C CA . VAL A 1 186 ? 24.370 20.021 -43.971 1.00 67.12 186 VAL A CA 1
ATOM 1331 C C . VAL A 1 186 ? 23.012 19.311 -43.949 1.00 67.12 186 VAL A C 1
ATOM 1333 O O . VAL A 1 186 ? 22.266 19.447 -42.978 1.00 67.12 186 VAL A O 1
ATOM 1336 N N . LEU A 1 187 ? 22.694 18.511 -44.973 1.00 61.66 187 LEU A N 1
ATOM 1337 C CA . LEU A 1 187 ? 21.450 17.732 -45.039 1.00 61.66 187 LEU A CA 1
ATOM 1338 C C . LEU A 1 187 ? 21.416 16.568 -44.040 1.00 61.66 187 LEU A C 1
ATOM 1340 O O . LEU A 1 187 ? 20.340 16.183 -43.576 1.00 61.66 187 LEU A O 1
ATOM 1344 N N . ALA A 1 188 ? 22.575 16.031 -43.658 1.00 62.72 188 ALA A N 1
ATOM 1345 C CA . ALA A 1 188 ? 22.660 14.963 -42.671 1.00 62.72 188 ALA A CA 1
ATOM 1346 C C . ALA A 1 188 ? 22.208 15.418 -41.272 1.00 62.72 188 ALA A C 1
ATOM 1348 O O . ALA A 1 188 ? 21.620 14.617 -40.547 1.00 62.72 188 ALA A O 1
ATOM 1349 N N . ILE A 1 189 ? 22.403 16.687 -40.892 1.00 65.44 189 ILE A N 1
ATOM 1350 C CA . ILE A 1 189 ? 22.023 17.217 -39.568 1.00 65.44 189 ILE A CA 1
ATOM 1351 C C . ILE A 1 189 ? 20.518 17.035 -39.268 1.00 65.44 189 ILE A C 1
ATOM 1353 O O . ILE A 1 189 ? 20.195 16.374 -38.273 1.00 65.44 189 ILE A O 1
ATOM 1357 N N . PRO A 1 190 ? 19.574 17.566 -40.078 1.00 63.06 190 PRO A N 1
ATOM 1358 C CA . PRO A 1 190 ? 18.145 17.421 -39.805 1.00 63.06 190 PRO A CA 1
ATOM 1359 C C . PRO A 1 190 ? 17.663 15.969 -39.918 1.00 63.06 190 PRO A C 1
ATOM 1361 O O . PRO A 1 190 ? 16.812 15.555 -39.131 1.00 63.06 190 PRO A O 1
ATOM 1364 N N . ILE A 1 191 ? 18.227 15.168 -40.831 1.00 62.44 191 ILE A N 1
ATOM 1365 C CA . ILE A 1 191 ? 17.877 13.744 -40.974 1.00 62.44 191 ILE A CA 1
ATOM 1366 C C . ILE A 1 191 ? 18.302 12.961 -39.726 1.00 62.44 191 ILE A C 1
ATOM 1368 O O . ILE A 1 191 ? 17.525 12.184 -39.175 1.00 62.44 191 ILE A O 1
ATOM 1372 N N . SER A 1 192 ? 19.511 13.215 -39.230 1.00 62.31 192 SER A N 1
ATOM 1373 C CA . SER A 1 192 ? 20.043 12.589 -38.018 1.00 62.31 192 SER A CA 1
ATOM 1374 C C . SER A 1 192 ? 19.242 12.982 -36.781 1.00 62.31 192 SER A C 1
ATOM 1376 O O . SER A 1 192 ? 18.956 12.137 -35.936 1.00 62.31 192 SER A O 1
ATOM 1378 N N . ALA A 1 193 ? 18.825 14.249 -36.690 1.00 66.38 193 ALA A N 1
ATOM 1379 C CA . ALA A 1 193 ? 17.950 14.725 -35.625 1.00 66.38 193 ALA A CA 1
ATOM 1380 C C . ALA A 1 193 ? 16.577 14.035 -35.665 1.00 66.38 193 ALA A C 1
ATOM 1382 O O . ALA A 1 193 ? 16.079 13.614 -34.621 1.00 66.38 193 ALA A O 1
ATOM 1383 N N . LEU A 1 194 ? 15.994 13.872 -36.859 1.00 65.06 194 LEU A N 1
ATOM 1384 C CA . LEU A 1 194 ? 14.720 13.182 -37.063 1.00 65.06 194 LEU A CA 1
ATOM 1385 C C . LEU A 1 194 ? 14.806 11.703 -36.668 1.00 65.06 194 LEU A C 1
ATOM 1387 O O . LEU A 1 194 ? 13.932 11.207 -35.961 1.00 65.06 194 LEU A O 1
ATOM 1391 N N . VAL A 1 195 ? 15.870 11.008 -37.078 1.00 61.50 195 VAL A N 1
ATOM 1392 C CA . VAL A 1 195 ? 16.103 9.601 -36.723 1.00 61.50 195 VAL A CA 1
ATOM 1393 C C . VAL A 1 195 ? 16.351 9.450 -35.222 1.00 61.50 195 VAL A C 1
ATOM 1395 O O . VAL A 1 195 ? 15.731 8.596 -34.598 1.00 61.50 195 VAL A O 1
ATOM 1398 N N . ALA A 1 196 ? 17.186 10.295 -34.610 1.00 63.44 196 ALA A N 1
ATOM 1399 C CA . ALA A 1 196 ? 17.428 10.266 -33.166 1.00 63.44 196 ALA A CA 1
ATOM 1400 C C . ALA A 1 196 ? 16.147 10.552 -32.364 1.00 63.44 196 ALA A C 1
ATOM 1402 O O . ALA A 1 196 ? 15.882 9.898 -31.355 1.00 63.44 196 ALA A O 1
ATOM 1403 N N . TRP A 1 197 ? 15.319 11.489 -32.835 1.00 67.62 197 TRP A N 1
ATOM 1404 C CA . TRP A 1 197 ? 14.011 11.780 -32.250 1.00 67.62 197 TRP A CA 1
ATOM 1405 C C . TRP A 1 197 ? 13.062 10.582 -32.363 1.00 67.62 197 TRP A C 1
ATOM 1407 O O . TRP A 1 197 ? 12.457 10.173 -31.372 1.00 67.62 197 TRP A O 1
ATOM 1417 N N . PHE A 1 198 ? 12.972 9.979 -33.550 1.00 63.25 198 PHE A N 1
ATOM 1418 C CA . PHE A 1 198 ? 12.120 8.820 -33.807 1.00 63.25 198 PHE A CA 1
ATOM 1419 C C . PHE A 1 198 ? 12.554 7.594 -32.992 1.00 63.25 198 PHE A C 1
ATOM 1421 O O . PHE A 1 198 ? 11.721 6.938 -32.368 1.00 63.25 198 PHE A O 1
ATOM 1428 N N . MET A 1 199 ? 13.858 7.323 -32.920 1.00 58.97 199 MET A N 1
ATOM 1429 C CA . MET A 1 199 ? 14.415 6.224 -32.130 1.00 58.97 199 MET A CA 1
ATOM 1430 C C . MET A 1 199 ? 14.237 6.444 -30.624 1.00 58.97 199 MET A C 1
ATOM 1432 O O . MET A 1 199 ? 13.877 5.502 -29.920 1.00 58.97 199 MET A O 1
ATOM 1436 N N . GLY A 1 200 ? 14.399 7.678 -30.130 1.00 60.06 200 GLY A N 1
ATOM 1437 C CA . GLY A 1 200 ? 14.083 8.022 -28.740 1.00 60.06 200 GLY A CA 1
ATOM 1438 C C . GLY A 1 200 ? 12.610 7.764 -28.401 1.00 60.06 200 GLY A C 1
ATOM 1439 O O . GLY A 1 200 ? 12.298 7.181 -27.365 1.00 60.06 200 GLY A O 1
ATOM 1440 N N . ARG A 1 201 ? 11.701 8.091 -29.326 1.00 59.25 201 ARG A N 1
ATOM 1441 C CA . ARG A 1 201 ? 10.261 7.832 -29.182 1.00 59.25 201 ARG A CA 1
ATOM 1442 C C . ARG A 1 201 ? 9.913 6.338 -29.216 1.00 59.25 201 ARG A C 1
ATOM 1444 O O . ARG A 1 201 ? 9.045 5.888 -28.465 1.00 59.25 201 ARG A O 1
ATOM 1451 N N . LEU A 1 202 ? 10.593 5.547 -30.048 1.00 53.62 202 LEU A N 1
ATOM 1452 C CA . LEU A 1 202 ? 10.444 4.087 -30.047 1.00 53.62 202 LEU A CA 1
ATOM 1453 C C . LEU A 1 202 ? 10.959 3.469 -28.742 1.00 53.62 202 LEU A C 1
ATOM 1455 O O . LEU A 1 202 ? 10.324 2.559 -28.222 1.00 53.62 202 LEU A O 1
ATOM 1459 N N . GLN A 1 203 ? 12.047 3.982 -28.163 1.00 52.19 203 GLN A N 1
ATOM 1460 C CA . GLN A 1 203 ? 12.546 3.517 -26.864 1.00 52.19 203 GLN A CA 1
ATOM 1461 C C . GLN A 1 203 ? 11.597 3.838 -25.714 1.00 52.19 203 GLN A C 1
ATOM 1463 O O . GLN A 1 203 ? 11.367 2.967 -24.883 1.00 52.19 203 GLN A O 1
ATOM 1468 N N . GLU A 1 204 ? 10.981 5.021 -25.688 1.00 48.75 204 GLU A N 1
ATOM 1469 C CA . GLU A 1 204 ? 9.901 5.304 -24.731 1.00 48.75 204 GLU A CA 1
ATOM 1470 C C . GLU A 1 204 ? 8.734 4.321 -24.877 1.00 48.75 204 GLU A C 1
ATOM 1472 O O . GLU A 1 204 ? 8.052 4.033 -23.901 1.00 48.75 204 GLU A O 1
ATOM 1477 N N . THR A 1 205 ? 8.518 3.777 -26.076 1.00 41.59 205 THR A N 1
ATOM 1478 C CA . THR A 1 205 ? 7.467 2.787 -26.351 1.00 41.59 205 THR A CA 1
ATOM 1479 C C . THR A 1 205 ? 7.900 1.356 -25.996 1.00 41.59 205 THR A C 1
ATOM 1481 O O . THR A 1 205 ? 7.079 0.565 -25.553 1.00 41.59 205 THR A O 1
ATOM 1484 N N . ILE A 1 206 ? 9.189 1.019 -26.110 1.00 46.75 206 ILE A N 1
ATOM 1485 C CA . ILE A 1 206 ? 9.738 -0.298 -25.731 1.00 46.75 206 ILE A CA 1
ATOM 1486 C C . ILE A 1 206 ? 9.968 -0.395 -24.213 1.00 46.75 206 ILE A C 1
ATOM 1488 O O . ILE A 1 206 ? 9.731 -1.442 -23.623 1.00 46.75 206 ILE A O 1
ATOM 1492 N N . VAL A 1 207 ? 10.344 0.703 -23.547 1.00 47.12 207 VAL A N 1
ATOM 1493 C CA . VAL A 1 207 ? 10.344 0.803 -22.073 1.00 47.12 207 VAL A CA 1
ATOM 1494 C C . VAL A 1 207 ? 8.909 0.750 -21.520 1.00 47.12 207 VAL A C 1
ATOM 1496 O O . VAL A 1 207 ? 8.707 0.283 -20.405 1.00 47.12 207 VAL A O 1
ATOM 1499 N N . LYS A 1 208 ? 7.900 1.119 -22.326 1.00 41.19 208 LYS A N 1
ATOM 1500 C CA . LYS A 1 208 ? 6.466 0.890 -22.052 1.00 41.19 208 LYS A CA 1
ATOM 1501 C C . LYS A 1 208 ? 5.995 -0.552 -22.295 1.00 41.19 208 LYS A C 1
ATOM 1503 O O . LYS A 1 208 ? 4.809 -0.818 -22.195 1.00 41.19 208 LYS A O 1
ATOM 1508 N N . ALA A 1 209 ? 6.886 -1.493 -22.596 1.00 45.25 209 ALA A N 1
ATOM 1509 C CA . ALA A 1 209 ? 6.532 -2.902 -22.738 1.00 45.25 209 ALA A CA 1
ATOM 1510 C C . ALA A 1 209 ? 7.483 -3.791 -21.925 1.00 45.25 209 ALA A C 1
ATOM 1512 O O . ALA A 1 209 ? 7.995 -4.793 -22.421 1.00 45.25 209 ALA A O 1
ATOM 1513 N N . GLN A 1 210 ? 7.735 -3.434 -20.660 1.00 55.31 210 GLN A N 1
ATOM 1514 C CA . GLN A 1 210 ? 8.148 -4.457 -19.702 1.00 55.31 210 GLN A CA 1
ATOM 1515 C C . GLN A 1 210 ? 6.957 -5.398 -19.510 1.00 55.31 210 GLN A C 1
ATOM 1517 O O . GLN A 1 210 ? 5.940 -5.027 -18.929 1.00 55.31 210 GLN A O 1
ATOM 1522 N N . GLU A 1 211 ? 7.056 -6.595 -20.079 1.00 64.25 211 GLU A N 1
ATOM 1523 C CA . GLU A 1 211 ? 6.059 -7.640 -19.886 1.00 64.25 211 GLU A CA 1
ATOM 1524 C C . GLU A 1 211 ? 6.262 -8.244 -18.488 1.00 64.25 211 GLU A C 1
ATOM 1526 O O . GLU A 1 211 ? 7.324 -8.783 -18.179 1.00 64.25 211 GLU A O 1
ATOM 1531 N N . MET A 1 212 ? 5.243 -8.147 -17.634 1.00 72.00 212 MET A N 1
ATOM 1532 C CA . MET A 1 212 ? 5.206 -8.817 -16.331 1.00 72.00 212 MET A CA 1
ATOM 1533 C C . MET A 1 212 ? 4.234 -9.987 -16.449 1.00 72.00 212 MET A C 1
ATOM 1535 O O . MET A 1 212 ? 3.035 -9.860 -16.190 1.00 72.00 212 MET A O 1
ATOM 1539 N N . GLY A 1 213 ? 4.730 -11.105 -16.982 1.00 76.50 213 GLY A N 1
ATOM 1540 C CA . GLY A 1 213 ? 3.888 -12.242 -17.351 1.00 76.50 213 GLY A CA 1
ATOM 1541 C C . GLY A 1 213 ? 2.905 -11.880 -18.474 1.00 76.50 213 GLY A C 1
ATOM 1542 O O . GLY A 1 213 ? 3.308 -11.528 -19.582 1.00 76.50 213 GLY A O 1
ATOM 1543 N N . SER A 1 214 ? 1.600 -11.965 -18.196 1.00 84.19 214 SER A N 1
ATOM 1544 C CA . SER A 1 214 ? 0.528 -11.681 -19.173 1.00 84.19 214 SER A CA 1
ATOM 1545 C C . SER A 1 214 ? 0.077 -10.211 -19.219 1.00 84.19 214 SER A C 1
ATOM 1547 O O . SER A 1 214 ? -0.937 -9.907 -19.858 1.00 84.19 214 SER A O 1
ATOM 1549 N N . TYR A 1 215 ? 0.803 -9.302 -18.560 1.00 88.94 215 TYR A N 1
ATOM 1550 C CA . TYR A 1 215 ? 0.422 -7.898 -18.387 1.00 88.94 215 TYR A CA 1
ATOM 1551 C C . TYR A 1 215 ? 1.424 -6.943 -19.040 1.00 88.94 215 TYR A C 1
ATOM 1553 O O . TYR A 1 215 ? 2.637 -7.091 -18.889 1.00 88.94 215 TYR A O 1
ATOM 1561 N N . GLU A 1 216 ? 0.894 -5.948 -19.750 1.00 86.62 216 GLU A N 1
ATOM 1562 C CA . GLU A 1 216 ? 1.656 -4.864 -20.377 1.00 86.62 216 GLU A CA 1
ATOM 1563 C C . GLU A 1 216 ? 1.614 -3.630 -19.465 1.00 86.62 216 GLU A C 1
ATOM 1565 O O . GLU A 1 216 ? 0.531 -3.100 -19.207 1.00 86.62 216 GLU A O 1
ATOM 1570 N N . LEU A 1 217 ? 2.768 -3.194 -18.941 1.00 88.44 217 LEU A N 1
ATOM 1571 C CA . LEU A 1 217 ? 2.861 -2.016 -18.069 1.00 88.44 217 LEU A CA 1
ATOM 1572 C C . LEU A 1 217 ? 2.687 -0.725 -18.877 1.00 88.44 217 LEU A C 1
ATOM 1574 O O . LEU A 1 217 ? 3.468 -0.451 -19.777 1.00 88.44 217 LEU A O 1
ATOM 1578 N N . THR A 1 218 ? 1.715 0.116 -18.529 1.00 85.56 218 THR A N 1
ATOM 1579 C CA . THR A 1 218 ? 1.389 1.317 -19.313 1.00 85.56 218 THR A CA 1
ATOM 1580 C C . THR A 1 218 ? 1.828 2.614 -18.640 1.00 85.56 218 THR A C 1
ATOM 1582 O O . THR A 1 218 ? 2.545 3.413 -19.242 1.00 85.56 218 THR A O 1
ATOM 1585 N N . THR A 1 219 ? 1.388 2.860 -17.403 1.00 86.62 219 THR A N 1
ATOM 1586 C CA . THR A 1 219 ? 1.596 4.139 -16.698 1.00 86.62 219 THR A CA 1
ATOM 1587 C C . THR A 1 219 ? 2.036 3.899 -15.263 1.00 86.62 219 THR A C 1
ATOM 1589 O O . THR A 1 219 ? 1.411 3.121 -14.553 1.00 86.62 219 THR A O 1
ATOM 1592 N N . LEU A 1 220 ? 3.078 4.588 -14.805 1.00 87.94 220 LEU A N 1
ATOM 1593 C CA . LEU A 1 220 ? 3.497 4.554 -13.405 1.00 87.94 220 LEU A CA 1
ATOM 1594 C C . LEU A 1 220 ? 2.453 5.276 -12.536 1.00 87.94 220 LEU A C 1
ATOM 1596 O O . LEU A 1 220 ? 2.195 6.457 -12.752 1.00 87.94 220 LEU A O 1
ATOM 1600 N N . LEU A 1 221 ? 1.866 4.572 -11.568 1.00 85.56 221 LEU A N 1
ATOM 1601 C CA . LEU A 1 221 ? 0.876 5.113 -10.629 1.00 85.56 221 LEU A CA 1
ATOM 1602 C C . LEU A 1 221 ? 1.535 5.685 -9.373 1.00 85.56 221 LEU A C 1
ATOM 1604 O O . LEU A 1 221 ? 1.080 6.690 -8.842 1.00 85.56 221 LEU A O 1
ATOM 1608 N N . GLY A 1 222 ? 2.625 5.069 -8.911 1.00 82.00 222 GLY A N 1
ATOM 1609 C CA . GLY A 1 222 ? 3.324 5.527 -7.715 1.00 82.00 222 GLY A CA 1
ATOM 1610 C C . GLY A 1 222 ? 4.683 4.869 -7.511 1.00 82.00 222 GLY A C 1
ATOM 1611 O O . GLY A 1 222 ? 4.951 3.769 -7.999 1.00 82.00 222 GLY A O 1
ATOM 1612 N N . ARG A 1 223 ? 5.555 5.552 -6.765 1.00 81.00 223 ARG A N 1
ATOM 1613 C CA . ARG A 1 223 ? 6.856 5.043 -6.305 1.00 81.00 223 ARG A CA 1
ATOM 1614 C C . ARG A 1 223 ? 6.934 5.175 -4.795 1.00 81.00 223 ARG A C 1
ATOM 1616 O O . ARG A 1 223 ? 6.679 6.250 -4.268 1.00 81.00 223 ARG A O 1
ATOM 1623 N N . GLY A 1 224 ? 7.338 4.108 -4.117 1.00 69.88 224 GLY A N 1
ATOM 1624 C CA . GLY A 1 224 ? 7.545 4.100 -2.672 1.00 69.88 224 GLY A CA 1
ATOM 1625 C C . GLY A 1 224 ? 8.824 3.368 -2.277 1.00 69.88 224 GLY A C 1
ATOM 1626 O O . GLY A 1 224 ? 9.517 2.780 -3.107 1.00 69.88 224 GLY A O 1
ATOM 1627 N N . GLY A 1 225 ? 9.127 3.353 -0.977 1.00 65.94 225 GLY A N 1
ATOM 1628 C CA . GLY A 1 225 ? 10.345 2.726 -0.443 1.00 65.94 225 GLY A CA 1
ATOM 1629 C C . GLY A 1 225 ? 10.440 1.206 -0.638 1.00 65.94 225 GLY A C 1
ATOM 1630 O O . GLY A 1 225 ? 11.504 0.630 -0.426 1.00 65.94 225 GLY A O 1
ATOM 1631 N N . MET A 1 226 ? 9.345 0.547 -1.029 1.00 71.69 226 MET A N 1
ATOM 1632 C CA . MET A 1 226 ? 9.302 -0.896 -1.298 1.00 71.69 226 MET A CA 1
ATOM 1633 C C . MET A 1 226 ? 9.232 -1.233 -2.793 1.00 71.69 226 MET A C 1
ATOM 1635 O O . MET A 1 226 ? 9.320 -2.405 -3.144 1.00 71.69 226 MET A O 1
ATOM 1639 N N . GLY A 1 227 ? 9.098 -0.245 -3.684 1.00 81.06 227 GLY A N 1
ATOM 1640 C CA . GLY A 1 227 ? 8.978 -0.517 -5.113 1.00 81.06 227 GLY A CA 1
ATOM 1641 C C . GLY A 1 227 ? 8.144 0.490 -5.891 1.00 81.06 227 GLY A C 1
ATOM 1642 O O . GLY A 1 227 ? 7.964 1.637 -5.482 1.00 81.06 227 GLY A O 1
ATOM 1643 N N . GLU A 1 228 ? 7.646 0.045 -7.036 1.00 88.19 228 GLU A N 1
ATOM 1644 C CA . GLU A 1 228 ? 6.827 0.836 -7.951 1.00 88.19 228 GLU A CA 1
ATOM 1645 C C . GLU A 1 228 ? 5.479 0.164 -8.179 1.00 88.19 228 GLU A C 1
ATOM 1647 O O . GLU A 1 228 ? 5.395 -1.061 -8.212 1.00 88.19 228 GLU A O 1
ATOM 1652 N N . VAL A 1 229 ? 4.435 0.965 -8.375 1.00 90.31 229 VAL A N 1
ATOM 1653 C CA . VAL A 1 229 ? 3.113 0.488 -8.781 1.00 90.31 229 VAL A CA 1
ATOM 1654 C C . VAL A 1 229 ? 2.802 1.057 -10.150 1.00 90.31 229 VAL A C 1
ATOM 1656 O O . VAL A 1 229 ? 2.856 2.269 -10.355 1.00 90.31 229 VAL A O 1
ATOM 1659 N N . TRP A 1 230 ? 2.470 0.180 -11.084 1.00 92.00 230 TRP A N 1
ATOM 1660 C CA . TRP A 1 230 ? 2.183 0.504 -12.471 1.00 92.00 230 TRP A CA 1
ATOM 1661 C C . TRP A 1 230 ? 0.750 0.121 -12.808 1.00 92.00 230 TRP A C 1
ATOM 1663 O O . TRP A 1 230 ? 0.284 -0.951 -12.440 1.00 92.00 230 TRP A O 1
ATOM 1673 N N . ARG A 1 231 ? 0.054 0.965 -13.562 1.00 93.12 231 ARG A N 1
ATOM 1674 C CA . ARG A 1 231 ? -1.115 0.551 -14.326 1.00 93.12 231 ARG A CA 1
ATOM 1675 C C . ARG A 1 231 ? -0.640 -0.403 -15.408 1.00 93.12 231 ARG A C 1
ATOM 1677 O O . ARG A 1 231 ? 0.351 -0.126 -16.083 1.00 93.12 231 ARG A O 1
ATOM 1684 N N . ALA A 1 232 ? -1.369 -1.486 -15.592 1.00 92.25 232 ALA A N 1
ATOM 1685 C CA . ALA A 1 232 ? -1.129 -2.446 -16.646 1.00 92.25 232 ALA A CA 1
ATOM 1686 C C . ALA A 1 232 ? -2.446 -2.919 -17.246 1.00 92.25 232 ALA A C 1
ATOM 1688 O O . ALA A 1 232 ? -3.500 -2.800 -16.623 1.00 92.25 232 ALA A O 1
ATOM 1689 N N . ASP A 1 233 ? -2.377 -3.497 -18.436 1.00 90.44 233 ASP A N 1
ATOM 1690 C CA . ASP A 1 233 ? -3.521 -4.139 -19.070 1.00 90.44 233 ASP A CA 1
ATOM 1691 C C . ASP A 1 233 ? -3.189 -5.602 -19.365 1.00 90.44 233 ASP A C 1
ATOM 1693 O O . ASP A 1 233 ? -2.126 -5.933 -19.900 1.00 90.44 233 ASP A O 1
ATOM 1697 N N . HIS A 1 234 ? -4.104 -6.505 -19.011 1.00 90.69 234 HIS A N 1
ATOM 1698 C CA . HIS A 1 234 ? -3.963 -7.913 -19.364 1.00 90.69 234 HIS A CA 1
ATOM 1699 C C . HIS A 1 234 ? -4.038 -8.060 -20.889 1.00 90.69 234 HIS A C 1
ATOM 1701 O O . HIS A 1 234 ? -5.031 -7.669 -21.504 1.00 90.69 234 HIS A O 1
ATOM 1707 N N . ARG A 1 235 ? -3.053 -8.712 -21.513 1.00 80.88 235 ARG A N 1
ATOM 1708 C CA . ARG A 1 235 ? -2.898 -8.752 -22.982 1.00 80.88 235 ARG A CA 1
ATOM 1709 C C . ARG A 1 235 ? -4.130 -9.267 -23.728 1.00 80.88 235 ARG A C 1
ATOM 1711 O O . ARG A 1 235 ? -4.601 -8.631 -24.664 1.00 80.88 235 ARG A O 1
ATOM 1718 N N . MET A 1 236 ? -4.652 -10.420 -23.306 1.00 77.31 236 MET A N 1
ATOM 1719 C CA . MET A 1 236 ? -5.798 -11.057 -23.973 1.00 77.31 236 MET A CA 1
ATOM 1720 C C . MET A 1 236 ? -7.143 -10.464 -23.546 1.00 77.31 236 MET A C 1
ATOM 1722 O O . MET A 1 236 ? -7.968 -10.135 -24.390 1.00 77.31 236 MET A O 1
ATOM 1726 N N . LEU A 1 237 ? -7.362 -10.318 -22.237 1.00 85.88 237 LEU A N 1
ATOM 1727 C CA . LEU A 1 237 ? -8.637 -9.857 -21.687 1.00 85.88 237 LEU A CA 1
ATOM 1728 C C . LEU A 1 237 ? -8.842 -8.342 -21.804 1.00 85.88 237 LEU A C 1
ATOM 1730 O O . LEU A 1 237 ? -9.955 -7.877 -21.581 1.00 85.88 237 LEU A O 1
ATOM 1734 N N . ARG A 1 238 ? -7.780 -7.572 -22.092 1.00 84.00 238 ARG A N 1
ATOM 1735 C CA . ARG A 1 238 ? -7.762 -6.097 -22.044 1.00 84.00 238 ARG A CA 1
ATOM 1736 C C . ARG A 1 238 ? -8.339 -5.541 -20.736 1.00 84.00 238 ARG A C 1
ATOM 1738 O O . ARG A 1 238 ? -8.916 -4.459 -20.703 1.00 84.00 238 ARG A O 1
ATOM 1745 N N . ARG A 1 239 ? -8.196 -6.313 -19.655 1.00 89.94 239 ARG A N 1
ATOM 1746 C CA . ARG A 1 239 ? -8.652 -5.946 -18.317 1.00 89.94 239 ARG A CA 1
ATOM 1747 C C . ARG A 1 239 ? -7.575 -5.083 -17.654 1.00 89.94 239 ARG A C 1
ATOM 1749 O O . ARG A 1 239 ? -6.436 -5.554 -17.587 1.00 89.94 239 ARG A O 1
ATOM 1756 N N . PRO A 1 240 ? -7.918 -3.894 -17.132 1.00 93.31 240 PRO A N 1
ATOM 1757 C CA . PRO A 1 240 ? -6.967 -3.075 -16.398 1.00 93.31 240 PRO A CA 1
ATOM 1758 C C . PRO A 1 240 ? -6.596 -3.728 -15.062 1.00 93.31 240 PRO A C 1
ATOM 1760 O O . PRO A 1 240 ? -7.431 -4.345 -14.394 1.00 93.31 240 PRO A O 1
ATOM 1763 N N . ALA A 1 241 ? -5.337 -3.568 -14.676 1.00 95.56 241 ALA A N 1
ATOM 1764 C CA . ALA A 1 241 ? -4.749 -4.076 -13.446 1.00 95.56 241 ALA A CA 1
ATOM 1765 C C . ALA A 1 241 ? -3.714 -3.085 -12.892 1.00 95.56 241 ALA A C 1
ATOM 1767 O O . ALA A 1 241 ? -3.238 -2.192 -13.597 1.00 95.56 241 ALA A O 1
ATOM 1768 N N . ALA A 1 242 ? -3.366 -3.249 -11.621 1.00 94.94 242 ALA A N 1
ATOM 1769 C CA . ALA A 1 242 ? -2.204 -2.622 -11.014 1.00 94.94 242 ALA A CA 1
ATOM 1770 C C . ALA A 1 242 ? -1.124 -3.689 -10.798 1.00 94.94 242 ALA A C 1
ATOM 1772 O O . ALA A 1 242 ? -1.406 -4.773 -10.301 1.00 94.94 242 ALA A O 1
ATOM 1773 N N . VAL A 1 243 ? 0.117 -3.397 -11.171 1.00 93.50 243 VAL A N 1
ATOM 1774 C CA . VAL A 1 243 ? 1.271 -4.279 -10.980 1.00 93.50 243 VAL A CA 1
ATOM 1775 C C . VAL A 1 243 ? 2.222 -3.606 -10.014 1.00 93.50 243 VAL A C 1
ATOM 1777 O O . VAL A 1 243 ? 2.751 -2.533 -10.308 1.00 93.50 243 VAL A O 1
ATOM 1780 N N . LYS A 1 244 ? 2.448 -4.231 -8.860 1.00 92.12 244 LYS A N 1
ATOM 1781 C CA . LYS A 1 244 ? 3.428 -3.765 -7.886 1.00 92.12 244 LYS A CA 1
ATOM 1782 C C . LYS A 1 244 ? 4.722 -4.542 -8.065 1.00 92.12 244 LYS A C 1
ATOM 1784 O O . LYS A 1 244 ? 4.764 -5.749 -7.847 1.00 92.12 244 LYS A O 1
ATOM 1789 N N . VAL A 1 245 ? 5.770 -3.833 -8.468 1.00 89.69 245 VAL A N 1
ATOM 1790 C CA . VAL A 1 245 ? 7.127 -4.351 -8.651 1.00 89.69 245 VAL A CA 1
ATOM 1791 C C . VAL A 1 245 ? 7.934 -4.005 -7.407 1.00 89.69 245 VAL A C 1
ATOM 1793 O O . VAL A 1 245 ? 8.144 -2.831 -7.099 1.00 89.69 245 VAL A O 1
ATOM 1796 N N . ILE A 1 246 ? 8.375 -5.022 -6.676 1.00 86.62 246 ILE A N 1
ATOM 1797 C CA . ILE A 1 246 ? 9.094 -4.889 -5.412 1.00 86.62 246 ILE A CA 1
ATOM 1798 C C . ILE A 1 246 ? 10.588 -4.773 -5.699 1.00 86.62 246 ILE A C 1
ATOM 1800 O O . ILE A 1 246 ? 11.202 -5.658 -6.300 1.00 86.62 246 ILE A O 1
ATOM 1804 N N . ARG A 1 247 ? 11.198 -3.685 -5.224 1.00 73.56 247 ARG A N 1
ATOM 1805 C CA . ARG A 1 247 ? 12.644 -3.484 -5.351 1.00 73.56 247 ARG A CA 1
ATOM 1806 C C . ARG A 1 247 ? 13.373 -4.144 -4.181 1.00 73.56 247 ARG A C 1
ATOM 1808 O O . ARG A 1 247 ? 13.083 -3.803 -3.032 1.00 73.56 247 ARG A O 1
ATOM 1815 N N . PRO A 1 248 ? 14.348 -5.032 -4.430 1.00 65.94 248 PRO A N 1
ATOM 1816 C CA . PRO A 1 248 ? 15.178 -5.564 -3.359 1.00 65.94 248 PRO A CA 1
ATOM 1817 C C . PRO A 1 248 ? 16.014 -4.431 -2.743 1.00 65.94 248 PRO A C 1
ATOM 1819 O O . PRO A 1 248 ? 16.717 -3.709 -3.447 1.00 65.94 248 PRO A O 1
ATOM 1822 N N . LYS A 1 249 ? 15.934 -4.264 -1.416 1.00 58.78 249 LYS A N 1
ATOM 1823 C CA . LYS A 1 249 ? 16.659 -3.208 -0.681 1.00 58.78 249 LYS A CA 1
ATOM 1824 C C . LYS A 1 249 ? 18.171 -3.440 -0.595 1.00 58.78 249 LYS A C 1
ATOM 1826 O O . LYS A 1 249 ? 18.915 -2.526 -0.252 1.00 58.78 249 LYS A O 1
ATOM 1831 N N . THR A 1 250 ? 18.638 -4.655 -0.869 1.00 63.03 250 THR A N 1
ATOM 1832 C CA . THR A 1 250 ? 20.047 -5.048 -0.740 1.00 63.03 250 THR A CA 1
ATOM 1833 C C . THR A 1 250 ? 20.357 -6.160 -1.737 1.00 63.03 250 THR A C 1
ATOM 1835 O O . THR A 1 250 ? 19.460 -6.909 -2.132 1.00 63.03 250 THR A O 1
ATOM 1838 N N . LEU A 1 251 ? 21.622 -6.276 -2.146 1.00 65.75 251 LEU A N 1
ATOM 1839 C CA . LEU A 1 251 ? 22.101 -7.450 -2.872 1.00 65.75 251 LEU A CA 1
ATOM 1840 C C . LEU A 1 251 ? 21.936 -8.675 -1.963 1.00 65.75 251 LEU A C 1
ATOM 1842 O O . LEU A 1 251 ? 22.607 -8.776 -0.943 1.00 65.75 251 LEU A O 1
ATOM 1846 N N . MET A 1 252 ? 20.997 -9.555 -2.312 1.00 70.31 252 MET A N 1
ATOM 1847 C CA . MET A 1 252 ? 20.729 -10.785 -1.565 1.00 70.31 252 MET A CA 1
ATOM 1848 C C . MET A 1 252 ? 21.625 -11.907 -2.064 1.00 70.31 252 MET A C 1
ATOM 1850 O O . MET A 1 252 ? 21.702 -12.136 -3.283 1.00 70.31 252 MET A O 1
ATOM 1854 N N . GLU A 1 253 ? 22.198 -12.656 -1.127 1.00 78.56 253 GLU A N 1
ATOM 1855 C CA . GLU A 1 253 ? 22.840 -13.931 -1.430 1.00 78.56 253 GLU A CA 1
ATOM 1856 C C . GLU A 1 253 ? 21.815 -14.927 -2.008 1.00 78.56 253 GLU A C 1
ATOM 1858 O O . GLU A 1 253 ? 20.619 -14.844 -1.697 1.00 78.56 253 GLU A O 1
ATOM 1863 N N . PRO A 1 254 ? 22.234 -15.899 -2.840 1.00 79.88 254 PRO A N 1
ATOM 1864 C CA . PRO A 1 254 ? 21.310 -16.832 -3.490 1.00 79.88 254 PRO A CA 1
ATOM 1865 C C . PRO A 1 254 ? 20.367 -17.563 -2.519 1.00 79.88 254 PRO A C 1
ATOM 1867 O O . PRO A 1 254 ? 19.182 -17.717 -2.808 1.00 79.88 254 PRO A O 1
ATOM 1870 N N . ALA A 1 255 ? 20.867 -17.961 -1.344 1.00 81.25 255 ALA A N 1
ATOM 1871 C CA . ALA A 1 255 ? 20.071 -18.648 -0.324 1.00 81.25 255 ALA A CA 1
ATOM 1872 C C . ALA A 1 255 ? 19.011 -17.739 0.328 1.00 81.25 255 ALA A C 1
ATOM 1874 O O . ALA A 1 255 ? 17.900 -18.182 0.615 1.00 81.25 255 ALA A O 1
ATOM 1875 N N . GLU A 1 256 ? 19.332 -16.460 0.537 1.00 80.44 256 GLU A N 1
ATOM 1876 C CA . GLU A 1 256 ? 18.398 -15.473 1.086 1.00 80.44 256 GLU A CA 1
ATOM 1877 C C . GLU A 1 256 ? 17.283 -15.146 0.094 1.00 80.44 256 GLU A C 1
ATOM 1879 O O . GLU A 1 256 ? 16.118 -15.028 0.478 1.00 80.44 256 GLU A O 1
ATOM 1884 N N . ARG A 1 257 ? 17.632 -15.060 -1.194 1.00 80.31 257 ARG A N 1
ATOM 1885 C CA . ARG A 1 257 ? 16.673 -14.830 -2.276 1.00 80.31 257 ARG A CA 1
ATOM 1886 C C . ARG A 1 257 ? 15.678 -15.976 -2.407 1.00 80.31 257 ARG A C 1
ATOM 1888 O O . ARG A 1 257 ? 14.488 -15.725 -2.549 1.00 80.31 257 ARG A O 1
ATOM 1895 N N . GLU A 1 258 ? 16.153 -17.215 -2.315 1.00 82.88 258 GLU A N 1
ATOM 1896 C CA . GLU A 1 258 ? 15.298 -18.407 -2.337 1.00 82.88 258 GLU A CA 1
ATOM 1897 C C . GLU A 1 258 ? 14.322 -18.421 -1.150 1.00 82.88 258 GLU A C 1
ATOM 1899 O O . GLU A 1 258 ? 13.133 -18.703 -1.308 1.00 82.88 258 GLU A O 1
ATOM 1904 N N . LEU A 1 259 ? 14.793 -18.059 0.048 1.00 83.69 259 LEU A N 1
ATOM 1905 C CA . LEU A 1 259 ? 13.936 -17.959 1.229 1.00 83.69 259 LEU A CA 1
ATOM 1906 C C . LEU A 1 259 ? 12.867 -16.865 1.075 1.00 83.69 259 LEU A C 1
ATOM 1908 O O . LEU A 1 259 ? 11.698 -17.107 1.383 1.00 83.69 259 LEU A O 1
ATOM 1912 N N . ALA A 1 260 ? 13.255 -15.685 0.583 1.00 83.81 260 ALA A N 1
ATOM 1913 C CA . ALA A 1 260 ? 12.333 -14.590 0.293 1.00 83.81 260 ALA A CA 1
ATOM 1914 C C . ALA A 1 260 ? 11.303 -14.986 -0.779 1.00 83.81 260 ALA A C 1
ATOM 1916 O O . ALA A 1 260 ? 10.113 -14.747 -0.601 1.00 83.81 260 ALA A O 1
ATOM 1917 N N . ALA A 1 261 ? 11.724 -15.681 -1.841 1.00 84.38 261 ALA A N 1
ATOM 1918 C CA . ALA A 1 261 ? 10.834 -16.158 -2.899 1.00 84.38 261 ALA A CA 1
ATOM 1919 C C . ALA A 1 261 ? 9.776 -17.139 -2.381 1.00 84.38 261 ALA A C 1
ATOM 1921 O O . ALA A 1 261 ? 8.598 -17.026 -2.730 1.00 84.38 261 ALA A O 1
ATOM 1922 N N . ARG A 1 262 ? 10.168 -18.074 -1.506 1.00 86.25 262 ARG A N 1
ATOM 1923 C CA . ARG A 1 262 ? 9.235 -19.024 -0.878 1.00 86.25 262 ARG A CA 1
ATOM 1924 C C . ARG A 1 262 ? 8.216 -18.323 0.011 1.00 86.25 262 ARG A C 1
ATOM 1926 O O . ARG A 1 262 ? 7.033 -18.642 -0.066 1.00 86.25 262 ARG A O 1
ATOM 1933 N N . ARG A 1 263 ? 8.660 -17.363 0.828 1.00 85.19 263 ARG A N 1
ATOM 1934 C CA . ARG A 1 263 ? 7.773 -16.569 1.693 1.00 85.19 263 ARG A CA 1
ATOM 1935 C C . ARG A 1 263 ? 6.815 -15.718 0.873 1.00 85.19 263 ARG A C 1
ATOM 1937 O O . ARG A 1 263 ? 5.616 -15.776 1.111 1.00 85.19 263 ARG A O 1
ATOM 1944 N N . PHE A 1 264 ? 7.334 -15.003 -0.123 1.00 88.62 264 PHE A N 1
ATOM 1945 C CA . PHE A 1 264 ? 6.533 -14.204 -1.045 1.00 88.62 264 PHE A CA 1
ATOM 1946 C C . PHE A 1 264 ? 5.470 -15.053 -1.747 1.00 88.62 264 PHE A C 1
ATOM 1948 O O . PHE A 1 264 ? 4.301 -14.693 -1.735 1.00 88.62 264 PHE A O 1
ATOM 1955 N N . THR A 1 265 ? 5.851 -16.217 -2.281 1.00 88.62 265 THR A N 1
ATOM 1956 C CA . THR A 1 265 ? 4.916 -17.151 -2.928 1.00 88.62 265 THR A CA 1
ATOM 1957 C C . THR A 1 265 ? 3.833 -17.624 -1.960 1.00 88.62 265 THR A C 1
ATOM 1959 O O . THR A 1 265 ? 2.656 -17.612 -2.305 1.00 88.62 265 THR A O 1
ATOM 1962 N N . HIS A 1 266 ? 4.216 -18.014 -0.741 1.00 87.06 266 HIS A N 1
ATOM 1963 C CA . HIS A 1 266 ? 3.273 -18.482 0.272 1.00 87.06 266 HIS A CA 1
ATOM 1964 C C . HIS A 1 266 ? 2.286 -17.385 0.696 1.00 87.06 266 HIS A C 1
ATOM 1966 O O . HIS A 1 266 ? 1.081 -17.623 0.725 1.00 87.06 266 HIS A O 1
ATOM 1972 N N . GLU A 1 267 ? 2.767 -16.173 0.987 1.00 87.12 267 GLU A N 1
ATOM 1973 C CA . GLU A 1 267 ? 1.896 -15.052 1.359 1.00 87.12 267 GLU A CA 1
ATOM 1974 C C . GLU A 1 267 ? 1.017 -14.590 0.187 1.00 87.12 267 GLU A C 1
ATOM 1976 O O . GLU A 1 267 ? -0.161 -14.291 0.393 1.00 87.12 267 GLU A O 1
ATOM 1981 N N . ALA A 1 268 ? 1.534 -14.592 -1.048 1.00 89.19 268 ALA A N 1
ATOM 1982 C CA . ALA A 1 268 ? 0.761 -14.245 -2.242 1.00 89.19 268 ALA A CA 1
ATOM 1983 C C . ALA A 1 268 ? -0.378 -15.240 -2.477 1.00 89.19 268 ALA A C 1
ATOM 1985 O O . ALA A 1 268 ? -1.510 -14.829 -2.722 1.00 89.19 268 ALA A O 1
ATOM 1986 N N . GLN A 1 269 ? -0.108 -16.540 -2.333 1.00 90.56 269 GLN A N 1
ATOM 1987 C CA . GLN A 1 269 ? -1.125 -17.589 -2.433 1.00 90.56 269 GLN A CA 1
ATOM 1988 C C . GLN A 1 269 ? -2.165 -17.497 -1.314 1.00 90.56 269 GLN A C 1
ATOM 1990 O O . GLN A 1 269 ? -3.357 -17.617 -1.591 1.00 90.56 269 GLN A O 1
ATOM 1995 N N . ALA A 1 270 ? -1.732 -17.259 -0.072 1.00 89.12 270 ALA A N 1
ATOM 1996 C CA . ALA A 1 270 ? -2.641 -17.082 1.058 1.00 89.12 270 ALA A CA 1
ATOM 1997 C C . ALA A 1 270 ? -3.562 -15.871 0.851 1.00 89.12 270 ALA A C 1
ATOM 1999 O O . ALA A 1 270 ? -4.771 -15.977 1.036 1.00 89.12 270 ALA A O 1
ATOM 2000 N N . THR A 1 271 ? -3.008 -14.747 0.389 1.00 90.81 271 THR A N 1
ATOM 2001 C CA . THR A 1 271 ? -3.775 -13.525 0.113 1.00 90.81 271 THR A CA 1
ATOM 2002 C C . THR A 1 271 ? -4.730 -13.715 -1.068 1.00 90.81 271 THR A C 1
ATOM 2004 O O . THR A 1 271 ? -5.887 -13.318 -0.990 1.00 90.81 271 THR A O 1
ATOM 2007 N N . ALA A 1 272 ? -4.291 -14.377 -2.144 1.00 91.81 272 ALA A N 1
ATOM 2008 C CA . ALA A 1 272 ? -5.129 -14.666 -3.311 1.00 91.81 272 ALA A CA 1
ATOM 2009 C C . ALA A 1 272 ? -6.292 -15.633 -3.012 1.00 91.81 272 ALA A C 1
ATOM 2011 O O . ALA A 1 272 ? -7.242 -15.709 -3.791 1.00 91.81 272 ALA A O 1
ATOM 2012 N N . ALA A 1 273 ? -6.227 -16.384 -1.907 1.00 92.44 273 ALA A N 1
ATOM 2013 C CA . ALA A 1 273 ? -7.295 -17.283 -1.476 1.00 92.44 273 ALA A CA 1
ATOM 2014 C C . ALA A 1 273 ? -8.421 -16.576 -0.696 1.00 92.44 273 ALA A C 1
ATOM 2016 O O . ALA A 1 273 ? -9.489 -17.173 -0.524 1.00 92.44 273 ALA A O 1
ATOM 2017 N N . LEU A 1 274 ? -8.195 -15.339 -0.236 1.00 94.06 274 LEU A N 1
ATOM 2018 C CA . LEU A 1 274 ? -9.197 -14.529 0.459 1.00 94.06 274 LEU A CA 1
ATOM 2019 C C . LEU A 1 274 ? -10.318 -14.115 -0.503 1.00 94.06 274 LEU A C 1
ATOM 2021 O O . LEU A 1 274 ? -10.081 -13.825 -1.677 1.00 94.06 274 LEU A O 1
ATOM 2025 N N . LYS A 1 275 ? -11.557 -14.113 -0.010 1.00 95.25 275 LYS A N 1
ATOM 2026 C CA . LYS A 1 275 ? -12.776 -13.889 -0.805 1.00 95.25 275 LYS A CA 1
ATOM 2027 C C . LYS A 1 275 ? -13.546 -12.645 -0.388 1.00 95.25 275 LYS A C 1
ATOM 2029 O O . LYS A 1 275 ? -14.518 -12.288 -1.055 1.00 95.25 275 LYS A O 1
ATOM 2034 N N . SER A 1 276 ? -13.157 -12.000 0.706 1.00 96.00 276 SER A N 1
ATOM 2035 C CA . SER A 1 276 ? -13.773 -10.777 1.190 1.00 96.00 276 SER A CA 1
ATOM 2036 C C . SER A 1 276 ? -13.744 -9.715 0.092 1.00 96.00 276 SER A C 1
ATOM 2038 O O . SER A 1 276 ? -12.687 -9.422 -0.473 1.00 96.00 276 SER A O 1
ATOM 2040 N N . PRO A 1 277 ? -14.881 -9.058 -0.192 1.00 96.12 277 PRO A N 1
ATOM 2041 C CA . PRO A 1 277 ? -14.916 -7.978 -1.170 1.00 96.12 277 PRO A CA 1
ATOM 2042 C C . PRO A 1 277 ? -14.150 -6.733 -0.690 1.00 96.12 277 PRO A C 1
ATOM 2044 O O . PRO A 1 277 ? -13.888 -5.838 -1.493 1.00 96.12 277 PRO A O 1
ATOM 2047 N N . HIS A 1 278 ? -13.756 -6.686 0.589 1.00 97.69 278 HIS A N 1
ATOM 2048 C CA . HIS A 1 278 ? -12.909 -5.647 1.179 1.00 97.69 278 HIS A CA 1
ATOM 2049 C C . HIS A 1 278 ? -11.414 -6.000 1.166 1.00 97.69 278 HIS A C 1
ATOM 2051 O O . HIS A 1 278 ? -10.596 -5.246 1.689 1.00 97.69 278 HIS A O 1
ATOM 2057 N N . THR A 1 279 ? -11.031 -7.131 0.576 1.00 96.75 279 THR A N 1
ATOM 2058 C CA . THR A 1 279 ? -9.637 -7.480 0.285 1.00 96.75 279 THR A CA 1
ATOM 2059 C C . THR A 1 279 ? -9.333 -7.154 -1.174 1.00 96.75 279 THR A C 1
ATOM 2061 O O . THR A 1 279 ? -10.181 -7.359 -2.048 1.00 96.75 279 THR A O 1
ATOM 2064 N N . VAL A 1 280 ? -8.141 -6.619 -1.451 1.00 95.56 280 VAL A N 1
ATOM 2065 C CA . VAL A 1 280 ? -7.682 -6.437 -2.832 1.00 95.56 280 VAL A CA 1
ATOM 2066 C C . VAL A 1 280 ? -7.521 -7.791 -3.523 1.00 95.56 280 VAL A C 1
ATOM 2068 O O . VAL A 1 280 ? -6.863 -8.695 -3.010 1.00 95.56 280 VAL A O 1
ATOM 2071 N N . ALA A 1 281 ? -8.117 -7.943 -4.702 1.00 93.81 281 ALA A N 1
ATOM 2072 C CA . ALA A 1 281 ? -7.980 -9.160 -5.486 1.00 93.81 281 ALA A CA 1
ATOM 2073 C C . ALA A 1 281 ? -6.593 -9.230 -6.137 1.00 93.81 281 ALA A C 1
ATOM 2075 O O . ALA A 1 281 ? -6.227 -8.356 -6.927 1.00 93.81 281 ALA A O 1
ATOM 2076 N N . ILE A 1 282 ? -5.848 -10.298 -5.846 1.00 93.56 282 ILE A N 1
ATOM 2077 C CA . ILE A 1 282 ? -4.587 -10.626 -6.520 1.00 93.56 282 ILE A CA 1
ATOM 2078 C C . ILE A 1 282 ? -4.895 -11.555 -7.690 1.00 93.56 282 ILE A C 1
ATOM 2080 O O . ILE A 1 282 ? -5.508 -12.607 -7.521 1.00 93.56 282 ILE A O 1
ATOM 2084 N N . TYR A 1 283 ? -4.477 -11.154 -8.885 1.00 91.50 283 TYR A N 1
ATOM 2085 C CA . TYR A 1 283 ? -4.685 -11.915 -10.113 1.00 91.50 283 TYR A CA 1
ATOM 2086 C C . TYR A 1 283 ? -3.500 -12.804 -10.466 1.00 91.50 283 TYR A C 1
ATOM 2088 O O . TYR A 1 283 ? -3.701 -13.873 -11.033 1.00 91.50 283 TYR A O 1
ATOM 2096 N N . ASP A 1 284 ? -2.280 -12.344 -10.190 1.00 90.81 284 ASP A N 1
ATOM 2097 C CA . ASP A 1 284 ? -1.056 -13.046 -10.570 1.00 90.81 284 ASP A CA 1
ATOM 2098 C C . ASP A 1 284 ? 0.122 -12.596 -9.696 1.00 90.81 284 ASP A C 1
ATOM 2100 O O . ASP A 1 284 ? 0.068 -11.541 -9.063 1.00 90.81 284 ASP A O 1
ATOM 2104 N N . PHE A 1 285 ? 1.199 -13.372 -9.666 1.00 91.06 285 PHE A N 1
ATOM 2105 C CA . PHE A 1 285 ? 2.455 -12.991 -9.026 1.00 91.06 285 PHE A CA 1
ATOM 2106 C C . PHE A 1 285 ? 3.633 -13.739 -9.644 1.00 91.06 285 PHE A C 1
ATOM 2108 O O . PHE A 1 285 ? 3.489 -14.823 -10.203 1.00 91.06 285 PHE A O 1
ATOM 2115 N N . GLY A 1 286 ? 4.829 -13.178 -9.514 1.00 87.75 286 GLY A N 1
ATOM 2116 C CA . GLY A 1 286 ? 6.015 -13.814 -10.055 1.00 87.75 286 GLY A CA 1
ATOM 2117 C C . GLY A 1 286 ? 7.308 -13.098 -9.720 1.00 87.75 286 GLY A C 1
ATOM 2118 O O . GLY A 1 286 ? 7.397 -12.264 -8.814 1.00 87.75 286 GLY A O 1
ATOM 2119 N N . THR A 1 287 ? 8.336 -13.460 -10.474 1.00 83.38 287 THR A N 1
ATOM 2120 C CA . THR A 1 287 ? 9.665 -12.865 -10.394 1.00 83.38 287 THR A CA 1
ATOM 2121 C C . THR A 1 287 ? 10.098 -12.459 -11.795 1.00 83.38 287 THR A C 1
ATOM 2123 O O . THR A 1 287 ? 9.845 -13.186 -12.754 1.00 83.38 287 THR A O 1
ATOM 2126 N N . THR A 1 288 ? 10.699 -11.281 -11.924 1.00 77.06 288 THR A N 1
ATOM 2127 C CA . THR A 1 288 ? 11.262 -10.793 -13.185 1.00 77.06 288 THR A CA 1
ATOM 2128 C C . THR A 1 288 ? 12.573 -11.505 -13.507 1.00 77.06 288 THR A C 1
ATOM 2130 O O . THR A 1 288 ? 13.207 -12.085 -12.624 1.00 77.06 288 THR A O 1
ATOM 2133 N N . ASP A 1 289 ? 13.039 -11.388 -14.750 1.00 67.88 289 ASP A N 1
ATOM 2134 C CA . ASP A 1 289 ? 14.361 -11.889 -15.159 1.00 67.88 289 ASP A CA 1
ATOM 2135 C C . ASP A 1 289 ? 15.507 -11.249 -14.349 1.00 67.88 289 ASP A C 1
ATOM 2137 O O . ASP A 1 289 ? 16.554 -11.855 -14.127 1.00 67.88 289 ASP A O 1
ATOM 2141 N N . GLU A 1 290 ? 15.288 -10.030 -13.847 1.00 68.00 290 GLU A N 1
ATOM 2142 C CA . GLU A 1 290 ? 16.208 -9.295 -12.970 1.00 68.00 290 GLU A CA 1
ATOM 2143 C C 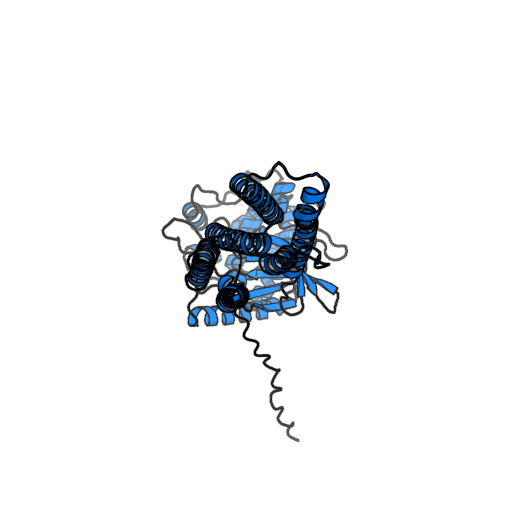. GLU A 1 290 ? 16.135 -9.753 -11.499 1.00 68.00 290 GLU A C 1
ATOM 2145 O O . GLU A 1 290 ? 16.863 -9.243 -10.645 1.00 68.00 290 GLU A O 1
ATOM 2150 N N . GLY A 1 291 ? 15.265 -10.715 -11.176 1.00 74.31 291 GLY A N 1
ATOM 2151 C CA . GLY A 1 291 ? 15.088 -11.248 -9.826 1.00 74.31 291 GLY A CA 1
ATOM 2152 C C . GLY A 1 291 ? 14.215 -10.383 -8.913 1.00 74.31 291 GLY A C 1
ATOM 2153 O O . GLY A 1 291 ? 14.258 -10.562 -7.696 1.00 74.31 291 GLY A O 1
ATOM 2154 N N . GLN A 1 292 ? 13.447 -9.437 -9.461 1.00 81.44 292 GLN A N 1
ATOM 2155 C CA . GLN A 1 292 ? 12.518 -8.607 -8.689 1.00 81.44 292 GLN A CA 1
ATOM 2156 C C . GLN A 1 292 ? 11.188 -9.336 -8.518 1.00 81.44 292 GLN A C 1
ATOM 2158 O O . GLN A 1 292 ? 10.667 -9.913 -9.468 1.00 81.44 292 GLN A O 1
ATOM 2163 N N . PHE A 1 293 ? 10.610 -9.294 -7.323 1.00 87.31 293 PHE A N 1
ATOM 2164 C CA . PHE A 1 293 ? 9.274 -9.842 -7.102 1.00 87.31 293 PHE A CA 1
ATOM 2165 C C . PHE A 1 293 ? 8.220 -8.880 -7.634 1.00 87.31 293 PHE A C 1
ATOM 2167 O O . PHE A 1 293 ? 8.361 -7.666 -7.498 1.00 87.31 293 PHE A O 1
ATOM 2174 N N . TYR A 1 294 ? 7.148 -9.409 -8.207 1.00 91.31 294 TYR A N 1
ATOM 2175 C CA . TYR A 1 294 ? 5.987 -8.608 -8.562 1.00 91.31 294 TYR A CA 1
ATOM 2176 C C . TYR A 1 294 ? 4.699 -9.363 -8.274 1.00 91.31 294 TYR A C 1
ATOM 2178 O O . TYR A 1 294 ? 4.665 -10.593 -8.256 1.00 91.31 294 TYR A O 1
ATOM 2186 N N . TYR A 1 295 ? 3.626 -8.613 -8.075 1.00 92.38 295 TYR A N 1
ATOM 2187 C CA . TYR A 1 295 ? 2.273 -9.148 -8.069 1.00 92.38 295 TYR A CA 1
ATOM 2188 C C . TYR A 1 295 ? 1.332 -8.202 -8.794 1.00 92.38 295 TYR A C 1
ATOM 2190 O O . TYR A 1 295 ? 1.559 -6.992 -8.880 1.00 92.38 295 TYR A O 1
ATOM 2198 N N . VAL A 1 296 ? 0.292 -8.798 -9.354 1.00 93.81 296 VAL A N 1
ATOM 2199 C CA . VAL A 1 296 ? -0.726 -8.145 -10.155 1.00 93.81 296 VAL A CA 1
ATOM 2200 C C . VAL A 1 296 ? -2.027 -8.192 -9.387 1.00 93.81 296 VAL A C 1
ATOM 2202 O O . VAL A 1 296 ? -2.456 -9.253 -8.939 1.00 93.81 296 VAL A O 1
ATOM 2205 N N . MET A 1 297 ? -2.654 -7.039 -9.238 1.00 95.12 297 MET A N 1
ATOM 2206 C CA . MET A 1 297 ? -3.853 -6.849 -8.442 1.00 95.12 297 MET A CA 1
ATOM 2207 C C . MET A 1 297 ? -4.892 -6.029 -9.200 1.00 95.12 297 MET A C 1
ATOM 2209 O O . MET A 1 297 ? -4.615 -5.447 -10.256 1.00 95.12 297 MET A O 1
ATOM 2213 N N . GLU A 1 298 ? -6.113 -6.002 -8.679 1.00 94.81 298 GLU A N 1
ATOM 2214 C CA . GLU A 1 298 ? -7.153 -5.139 -9.222 1.00 94.81 298 GLU A CA 1
ATOM 2215 C C . GLU A 1 298 ? -6.723 -3.667 -9.231 1.00 94.81 298 GLU A C 1
ATOM 2217 O O . GLU A 1 298 ? -6.097 -3.169 -8.297 1.00 94.81 298 GLU A O 1
ATOM 2222 N N . LEU A 1 299 ? -7.039 -2.971 -10.325 1.00 95.38 299 LEU A N 1
ATOM 2223 C CA . LEU A 1 299 ? -6.849 -1.530 -10.400 1.00 95.38 299 LEU A CA 1
ATOM 2224 C C . LEU A 1 299 ? -8.034 -0.845 -9.719 1.00 95.38 299 LEU A C 1
ATOM 2226 O O . LEU A 1 299 ? -9.166 -0.990 -10.180 1.00 95.38 299 LEU A O 1
ATOM 2230 N N . LEU A 1 300 ? -7.762 -0.095 -8.655 1.00 95.06 300 LEU A N 1
ATOM 2231 C CA . LEU A 1 300 ? -8.780 0.621 -7.893 1.00 95.06 300 LEU A CA 1
ATOM 2232 C C . LEU A 1 300 ? -8.952 2.057 -8.400 1.00 95.06 300 LEU A C 1
ATOM 2234 O O . LEU A 1 300 ? -7.979 2.725 -8.746 1.00 95.06 300 LEU A O 1
ATOM 2238 N N . ASP A 1 301 ? -10.202 2.518 -8.425 1.00 93.56 301 ASP A N 1
ATOM 2239 C CA . ASP A 1 301 ? -10.582 3.895 -8.755 1.00 93.56 301 ASP A CA 1
ATOM 2240 C C . ASP A 1 301 ? -10.993 4.630 -7.476 1.00 93.56 301 ASP A C 1
ATOM 2242 O O . ASP A 1 301 ? -12.045 4.339 -6.897 1.00 93.56 301 ASP A O 1
ATOM 2246 N N . GLY A 1 302 ? -10.129 5.529 -7.004 1.00 94.56 302 GLY A N 1
ATOM 2247 C CA . GLY A 1 302 ? -10.296 6.245 -5.745 1.00 94.56 302 GLY A CA 1
ATOM 2248 C C . GLY A 1 302 ? -8.967 6.723 -5.163 1.00 94.56 302 GLY A C 1
ATOM 2249 O O . GLY A 1 302 ? -8.070 7.112 -5.911 1.00 94.56 302 GLY A O 1
ATOM 2250 N N . LEU A 1 303 ? -8.849 6.715 -3.837 1.00 95.12 303 LEU A N 1
ATOM 2251 C CA . LEU A 1 303 ? -7.664 7.176 -3.115 1.00 95.12 303 LEU A CA 1
ATOM 2252 C C . LEU A 1 303 ? -7.477 6.416 -1.798 1.00 95.12 303 LEU A C 1
ATOM 2254 O O . LEU A 1 303 ? -8.434 5.901 -1.223 1.00 95.12 303 LEU A O 1
ATOM 2258 N N . ASP A 1 304 ? -6.247 6.370 -1.300 1.00 96.56 304 ASP A N 1
ATOM 2259 C CA . ASP A 1 304 ? -5.969 5.867 0.043 1.00 96.56 304 ASP A CA 1
ATOM 2260 C C . ASP A 1 304 ? -6.392 6.859 1.141 1.00 96.56 304 ASP A C 1
ATOM 2262 O O . ASP A 1 304 ? -6.718 8.022 0.885 1.00 96.56 304 ASP A O 1
ATOM 2266 N N . LEU A 1 305 ? -6.443 6.378 2.384 1.00 97.38 305 LEU A N 1
ATOM 2267 C CA . LEU A 1 305 ? -6.892 7.186 3.517 1.00 97.38 305 LEU A CA 1
ATOM 2268 C C . LEU A 1 305 ? -5.917 8.315 3.892 1.00 97.38 305 LEU A C 1
ATOM 2270 O O . LEU A 1 305 ? -6.340 9.256 4.563 1.00 97.38 305 LEU A O 1
ATOM 2274 N N . ASP A 1 306 ? -4.649 8.246 3.476 1.00 95.44 306 ASP A N 1
ATOM 2275 C CA . ASP A 1 306 ? -3.674 9.322 3.701 1.00 95.44 306 ASP A CA 1
ATOM 2276 C C . ASP A 1 306 ? -4.036 10.525 2.824 1.00 95.44 306 ASP A C 1
ATOM 2278 O O . ASP A 1 306 ? -4.302 11.620 3.322 1.00 95.44 306 ASP A O 1
ATOM 2282 N N . ALA A 1 307 ? -4.214 10.269 1.524 1.00 96.00 307 ALA A N 1
ATOM 2283 C CA . ALA A 1 307 ? -4.680 11.256 0.556 1.00 96.00 307 ALA A CA 1
ATOM 2284 C C . ALA A 1 307 ? -6.075 11.813 0.901 1.00 96.00 307 ALA A C 1
ATOM 2286 O O . ALA A 1 307 ? -6.392 12.957 0.564 1.00 96.00 307 ALA A O 1
ATOM 2287 N N . LEU A 1 308 ? -6.925 11.027 1.577 1.00 97.19 308 LEU A N 1
ATOM 2288 C CA . LEU A 1 308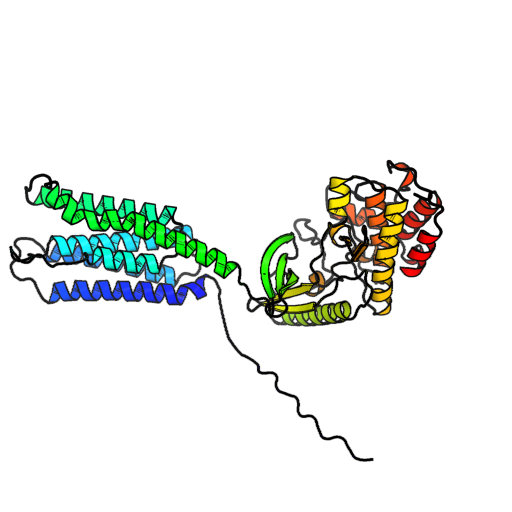 ? -8.239 11.487 2.029 1.00 97.19 308 LEU A CA 1
ATOM 2289 C C . LEU A 1 308 ? -8.085 12.588 3.072 1.00 97.19 308 LEU A C 1
ATOM 2291 O O . LEU A 1 308 ? -8.688 13.649 2.933 1.00 97.19 308 LEU A O 1
ATOM 2295 N N . VAL A 1 309 ? -7.289 12.331 4.108 1.00 97.62 309 VAL A N 1
ATOM 2296 C CA . VAL A 1 309 ? -7.076 13.288 5.197 1.00 97.62 309 VAL A CA 1
ATOM 2297 C C . VAL A 1 309 ? -6.278 14.495 4.713 1.00 97.62 309 VAL A C 1
ATOM 2299 O O . VAL A 1 309 ? -6.589 15.612 5.113 1.00 97.62 309 VAL A O 1
ATOM 2302 N N . GLU A 1 310 ? -5.325 14.319 3.796 1.00 96.81 310 GLU A N 1
ATOM 2303 C CA . GLU A 1 310 ? -4.627 15.446 3.166 1.00 96.81 310 GLU A CA 1
ATOM 2304 C C . GLU A 1 310 ? -5.603 16.380 2.428 1.00 96.81 310 GLU A C 1
ATOM 2306 O O . GLU A 1 310 ? -5.492 17.605 2.515 1.00 96.81 310 GLU A O 1
ATOM 2311 N N . ARG A 1 311 ? -6.592 15.814 1.724 1.00 97.00 311 ARG A N 1
ATOM 2312 C CA . ARG A 1 311 ? -7.554 16.581 0.921 1.00 97.00 311 ARG A CA 1
ATOM 2313 C C . ARG A 1 311 ? -8.709 17.169 1.730 1.00 97.00 311 ARG A C 1
ATOM 2315 O O . ARG A 1 311 ? -9.146 18.281 1.446 1.00 97.00 311 ARG A O 1
ATOM 2322 N N . GLU A 1 312 ? -9.259 16.401 2.664 1.00 96.81 312 GLU A N 1
ATOM 2323 C CA . GLU A 1 312 ? -10.530 16.698 3.342 1.00 96.81 312 GLU A CA 1
ATOM 2324 C C . GLU A 1 312 ? -10.363 16.944 4.849 1.00 96.81 312 GLU A C 1
ATOM 2326 O O . GLU A 1 312 ? -11.310 17.367 5.510 1.00 96.81 312 GLU A O 1
ATOM 2331 N N . GLY A 1 313 ? -9.168 16.722 5.399 1.00 97.69 313 GLY A N 1
ATOM 2332 C CA . GLY A 1 313 ? -8.900 16.811 6.828 1.00 97.69 313 GLY A CA 1
ATOM 2333 C C . GLY A 1 313 ? -9.512 15.656 7.620 1.00 97.69 313 GLY A C 1
ATOM 2334 O O . GLY A 1 313 ? -9.774 14.566 7.101 1.00 97.69 313 GLY A O 1
ATOM 2335 N N . ALA A 1 314 ? -9.734 15.906 8.909 1.00 98.12 314 ALA A N 1
ATOM 2336 C CA . ALA A 1 314 ? -10.369 14.953 9.808 1.00 98.12 314 ALA A CA 1
ATOM 2337 C C . ALA A 1 314 ? -11.796 14.604 9.351 1.00 98.12 314 ALA A C 1
ATOM 2339 O O . ALA A 1 314 ? -12.584 15.470 8.960 1.00 98.12 314 ALA A O 1
ATOM 2340 N N . GLN A 1 315 ? -12.135 13.326 9.445 1.00 98.12 315 GLN A N 1
ATOM 2341 C CA . GLN A 1 315 ? -13.367 12.745 8.933 1.00 98.12 315 GLN A CA 1
ATOM 2342 C C . GLN A 1 315 ? -14.445 12.636 10.020 1.00 98.12 315 GLN A C 1
ATOM 2344 O O . GLN A 1 315 ? -14.120 12.419 11.191 1.00 98.12 315 GLN A O 1
ATOM 2349 N N . PRO A 1 316 ? -15.733 12.752 9.648 1.00 97.19 316 PRO A N 1
ATOM 2350 C CA . PRO A 1 316 ? -16.831 12.616 10.595 1.00 97.19 316 PRO A CA 1
ATOM 2351 C C . PRO A 1 316 ? -16.926 11.176 11.148 1.00 97.19 316 PRO A C 1
ATOM 2353 O O . PRO A 1 316 ? -16.641 10.218 10.413 1.00 97.19 316 PRO A O 1
ATOM 2356 N N . PRO A 1 317 ? -17.341 10.999 12.418 1.00 97.50 317 PRO A N 1
ATOM 2357 C CA . PRO A 1 317 ? -17.407 9.698 13.093 1.00 97.50 317 PRO A CA 1
ATOM 2358 C C . PRO A 1 317 ? -18.153 8.619 12.310 1.00 97.50 317 PRO A C 1
ATOM 2360 O O . PRO A 1 317 ? -17.721 7.469 12.271 1.00 97.50 317 PRO A O 1
ATOM 2363 N N . GLU A 1 318 ? -19.254 8.991 11.662 1.00 96.44 318 GLU A N 1
ATOM 2364 C CA . GLU A 1 318 ? -20.120 8.097 10.897 1.00 96.44 318 GLU A CA 1
ATOM 2365 C C . GLU A 1 318 ? -19.346 7.428 9.759 1.00 96.44 318 GLU A C 1
ATOM 2367 O O . GLU A 1 318 ? -19.398 6.206 9.572 1.00 96.44 318 GLU A O 1
ATOM 2372 N N . ARG A 1 319 ? -18.571 8.235 9.027 1.00 96.94 319 ARG A N 1
ATOM 2373 C CA . ARG A 1 319 ? -17.749 7.779 7.907 1.00 96.94 319 ARG A CA 1
ATOM 2374 C C . ARG A 1 319 ? -16.599 6.910 8.400 1.00 96.94 319 ARG A C 1
ATOM 2376 O O . ARG A 1 319 ? -16.363 5.844 7.836 1.00 96.94 319 ARG A O 1
ATOM 2383 N N . VAL A 1 320 ? -15.936 7.310 9.488 1.00 98.19 320 VAL A N 1
ATOM 2384 C CA . VAL A 1 320 ? -14.849 6.525 10.097 1.00 98.19 320 VAL A CA 1
ATOM 2385 C C . VAL A 1 320 ? -15.344 5.156 10.557 1.00 98.19 320 VAL A C 1
ATOM 2387 O O . VAL A 1 320 ? -14.733 4.141 10.230 1.00 98.19 320 VAL A O 1
ATOM 2390 N N . VAL A 1 321 ? -16.479 5.093 11.254 1.00 98.19 321 VAL A N 1
ATOM 2391 C CA . VAL A 1 321 ? -17.078 3.827 11.696 1.00 98.19 321 VAL A CA 1
ATOM 2392 C C . VAL A 1 321 ? -17.412 2.928 10.503 1.00 98.19 321 VAL A C 1
ATOM 2394 O O . VAL A 1 321 ? -17.098 1.737 10.542 1.00 98.19 321 VAL A O 1
ATOM 2397 N N . SER A 1 322 ? -17.990 3.476 9.428 1.00 97.31 322 SER A N 1
ATOM 2398 C CA . SER A 1 322 ? -18.252 2.719 8.195 1.00 97.31 322 SER A CA 1
ATOM 2399 C C . SER A 1 322 ? -16.966 2.127 7.600 1.00 97.31 322 SER A C 1
ATOM 2401 O O . SER A 1 322 ? -16.894 0.921 7.351 1.00 97.31 322 SER A O 1
ATOM 2403 N N . ILE A 1 323 ? -15.922 2.948 7.456 1.00 98.12 323 ILE A N 1
ATOM 2404 C CA . ILE A 1 323 ? -14.609 2.558 6.921 1.00 98.12 323 ILE A CA 1
ATOM 2405 C C . ILE A 1 323 ? -13.982 1.426 7.740 1.00 98.12 323 ILE A C 1
ATOM 2407 O O . ILE A 1 323 ? -13.585 0.394 7.194 1.00 98.12 323 ILE A O 1
ATOM 2411 N N . LEU A 1 324 ? -13.915 1.591 9.063 1.00 98.44 324 LEU A N 1
ATOM 2412 C CA . LEU A 1 324 ? -13.271 0.619 9.944 1.00 98.44 324 LEU A CA 1
ATOM 2413 C C . LEU A 1 324 ? -14.012 -0.719 9.961 1.00 98.44 324 LEU A C 1
ATOM 2415 O O . LEU A 1 324 ? -13.369 -1.767 9.983 1.00 98.44 324 LEU A O 1
ATOM 2419 N N . ARG A 1 325 ? -15.350 -0.711 9.908 1.00 98.31 325 ARG A N 1
ATOM 2420 C CA . ARG A 1 325 ? -16.149 -1.946 9.845 1.00 98.31 325 ARG A CA 1
ATOM 2421 C C . ARG A 1 325 ? -15.865 -2.741 8.572 1.00 98.31 325 ARG A C 1
ATOM 2423 O O . ARG A 1 325 ? -15.698 -3.957 8.645 1.00 98.31 325 ARG A O 1
ATOM 2430 N N . GLN A 1 326 ? -15.755 -2.063 7.431 1.00 98.38 326 GLN A N 1
ATOM 2431 C CA . GLN A 1 326 ? -15.385 -2.694 6.162 1.00 98.38 326 GLN A CA 1
ATOM 2432 C C . GLN A 1 326 ? -13.961 -3.279 6.214 1.00 98.38 326 GLN A C 1
ATOM 2434 O O . GLN A 1 326 ? -13.745 -4.430 5.830 1.00 98.38 326 GLN A O 1
ATOM 2439 N N . ALA A 1 327 ? -12.994 -2.541 6.773 1.00 98.38 327 ALA A N 1
ATOM 2440 C CA . ALA A 1 327 ? -11.631 -3.043 6.970 1.00 98.38 327 ALA A CA 1
ATOM 2441 C C . ALA A 1 327 ? -11.590 -4.273 7.900 1.00 98.38 327 ALA A C 1
ATOM 2443 O O . ALA A 1 327 ? -10.896 -5.250 7.612 1.00 98.38 327 ALA A O 1
ATOM 2444 N N . CYS A 1 328 ? -12.385 -4.269 8.976 1.00 98.56 328 CYS A N 1
ATOM 2445 C CA . CYS A 1 328 ? -12.495 -5.396 9.900 1.00 98.56 328 CYS A CA 1
ATOM 2446 C C . CYS A 1 328 ? -12.984 -6.680 9.217 1.00 98.56 328 CYS A C 1
ATOM 2448 O O . CYS A 1 328 ? -12.517 -7.759 9.572 1.00 98.56 328 CYS A O 1
ATOM 2450 N N . HIS A 1 329 ? -13.877 -6.588 8.226 1.00 97.56 329 HIS A N 1
ATOM 2451 C CA . HIS A 1 329 ? -14.345 -7.756 7.474 1.00 97.56 329 HIS A CA 1
ATOM 2452 C C . HIS A 1 329 ? -13.200 -8.449 6.718 1.00 97.56 329 HIS A C 1
ATOM 2454 O O . HIS A 1 329 ? -13.058 -9.668 6.778 1.00 97.56 329 HIS A O 1
ATOM 2460 N N . SER A 1 330 ? -12.345 -7.662 6.057 1.00 97.56 330 SER A N 1
ATOM 2461 C CA . SER A 1 330 ? -11.138 -8.151 5.376 1.00 97.56 330 SER A CA 1
ATOM 2462 C C . SER A 1 330 ? -10.144 -8.788 6.352 1.00 97.56 330 SER A C 1
ATOM 2464 O O . SER A 1 330 ? -9.717 -9.926 6.162 1.00 97.56 330 SER A O 1
ATOM 2466 N N . LEU A 1 331 ? -9.821 -8.086 7.444 1.00 97.75 331 LEU A N 1
ATOM 2467 C CA . LEU A 1 331 ? -8.858 -8.576 8.431 1.00 97.75 331 LEU A CA 1
ATOM 2468 C C . LEU A 1 331 ? -9.354 -9.829 9.154 1.00 97.75 331 LEU A C 1
ATOM 2470 O O . LEU A 1 331 ? -8.565 -10.732 9.402 1.00 97.75 331 LEU A O 1
ATOM 2474 N N . HIS A 1 332 ? -10.650 -9.918 9.460 1.00 97.38 332 HIS A N 1
ATOM 2475 C CA . HIS A 1 332 ? -11.208 -11.092 10.120 1.00 97.38 332 HIS A CA 1
ATOM 2476 C C . HIS A 1 332 ? -11.044 -12.358 9.272 1.00 97.38 332 HIS A C 1
ATOM 2478 O O . HIS A 1 332 ? -10.589 -13.376 9.795 1.00 97.38 332 HIS A O 1
ATOM 2484 N N . GLU A 1 333 ? -11.365 -12.298 7.975 1.00 97.00 333 GLU A N 1
ATOM 2485 C CA . GLU A 1 333 ? -11.167 -13.436 7.070 1.00 97.00 333 GLU A CA 1
ATOM 2486 C C . GLU A 1 333 ? -9.685 -13.831 6.992 1.00 97.00 333 GLU A C 1
ATOM 2488 O O . GLU A 1 333 ? -9.353 -15.011 7.119 1.00 97.00 333 GLU A O 1
ATOM 2493 N N . ALA A 1 334 ? -8.789 -12.849 6.859 1.00 95.25 334 ALA A N 1
ATOM 2494 C CA . ALA A 1 334 ? -7.351 -13.096 6.842 1.00 95.25 334 ALA A CA 1
ATOM 2495 C C . ALA A 1 334 ? -6.866 -13.775 8.133 1.00 95.25 334 ALA A C 1
ATOM 2497 O O . ALA A 1 334 ? -6.150 -14.776 8.075 1.00 95.25 334 ALA A O 1
ATOM 2498 N N . HIS A 1 335 ? -7.319 -13.302 9.299 1.00 95.56 335 HIS A N 1
ATOM 2499 C CA . HIS A 1 335 ? -6.968 -13.883 10.597 1.00 95.56 335 HIS A CA 1
ATOM 2500 C C . HIS A 1 335 ? -7.448 -15.333 10.724 1.00 95.56 335 HIS A C 1
ATOM 2502 O O . HIS A 1 335 ? -6.705 -16.170 11.237 1.00 95.56 335 HIS A O 1
ATOM 2508 N N . LEU A 1 336 ? -8.643 -15.662 10.217 1.00 94.69 336 LEU A N 1
ATOM 2509 C CA . LEU A 1 336 ? -9.145 -17.044 10.174 1.00 94.69 336 LEU A CA 1
ATOM 2510 C C . LEU A 1 336 ? -8.312 -17.947 9.253 1.00 94.69 336 LEU A C 1
ATOM 2512 O O . LEU A 1 336 ? -8.182 -19.141 9.521 1.00 94.69 336 LEU A O 1
ATOM 2516 N N . ALA A 1 337 ? -7.717 -17.381 8.203 1.00 91.00 337 ALA A N 1
ATOM 2517 C CA . ALA A 1 337 ? -6.770 -18.065 7.326 1.00 91.00 337 ALA A CA 1
ATOM 2518 C C . ALA A 1 337 ? -5.334 -18.122 7.895 1.00 91.00 337 ALA A C 1
ATOM 2520 O O . ALA A 1 337 ? -4.427 -18.617 7.225 1.00 91.00 337 ALA A O 1
ATOM 2521 N N . GLY A 1 338 ? -5.106 -17.630 9.121 1.00 90.31 338 GLY A N 1
ATOM 2522 C CA . GLY A 1 338 ? -3.786 -17.588 9.759 1.00 90.31 338 GLY A CA 1
ATOM 2523 C C . GLY A 1 338 ? -2.861 -16.488 9.226 1.00 90.31 338 GLY A C 1
ATOM 2524 O O . GLY A 1 338 ? -1.661 -16.511 9.500 1.00 90.31 338 GLY A O 1
ATOM 2525 N N . LEU A 1 339 ? -3.399 -15.527 8.471 1.00 91.19 339 LEU A N 1
ATOM 2526 C CA . LEU A 1 339 ? -2.664 -14.406 7.899 1.00 91.19 339 LEU A CA 1
ATOM 2527 C C . LEU A 1 339 ? -2.877 -13.150 8.751 1.00 91.19 339 LEU A C 1
ATOM 2529 O O . LEU A 1 339 ? -3.992 -12.656 8.871 1.00 91.19 339 LEU A O 1
ATOM 2533 N N . VAL A 1 340 ? -1.798 -12.612 9.319 1.00 92.12 340 VAL A N 1
ATOM 2534 C CA . VAL A 1 340 ? -1.796 -11.322 10.032 1.00 92.12 340 VAL A CA 1
ATOM 2535 C C . VAL A 1 340 ? -1.178 -10.273 9.116 1.00 92.12 340 VAL A C 1
ATOM 2537 O O . VAL A 1 340 ? -0.111 -10.515 8.551 1.00 92.12 340 VAL A O 1
ATOM 2540 N N . HIS A 1 341 ? -1.809 -9.110 8.976 1.00 93.19 341 HIS A N 1
ATOM 2541 C CA . HIS A 1 341 ? -1.403 -8.096 8.005 1.00 93.19 341 HIS A CA 1
ATOM 2542 C C . HIS A 1 341 ? -0.111 -7.368 8.405 1.00 93.19 341 HIS A C 1
ATOM 2544 O O . HIS A 1 341 ? 0.751 -7.137 7.554 1.00 93.19 341 HIS A O 1
ATOM 2550 N N . ARG A 1 342 ? 0.048 -6.998 9.684 1.00 91.12 342 ARG A N 1
ATOM 2551 C CA . ARG A 1 342 ? 1.266 -6.411 10.292 1.00 91.12 342 ARG A CA 1
ATOM 2552 C C . ARG A 1 342 ? 1.718 -5.049 9.746 1.00 91.12 342 ARG A C 1
ATOM 2554 O O . ARG A 1 342 ? 2.799 -4.582 10.112 1.00 91.12 342 ARG A O 1
ATOM 2561 N N . ASP A 1 343 ? 0.951 -4.436 8.852 1.00 90.31 343 ASP A N 1
ATOM 2562 C CA . ASP A 1 343 ? 1.285 -3.158 8.205 1.00 90.31 343 ASP A CA 1
ATOM 2563 C C . ASP A 1 343 ? 0.017 -2.362 7.865 1.00 90.31 343 ASP A C 1
ATOM 2565 O O . ASP A 1 343 ? -0.055 -1.707 6.831 1.00 90.31 343 ASP A O 1
ATOM 2569 N N . VAL A 1 344 ? -1.020 -2.456 8.700 1.00 94.94 344 VAL A N 1
ATOM 2570 C CA . VAL A 1 344 ? -2.236 -1.653 8.527 1.00 94.94 344 VAL A CA 1
ATOM 2571 C C . VAL A 1 344 ? -1.906 -0.182 8.795 1.00 94.94 344 VAL A C 1
ATOM 2573 O O . VAL A 1 344 ? -1.388 0.166 9.854 1.00 94.94 344 VAL A O 1
ATOM 2576 N N . LYS A 1 345 ? -2.186 0.677 7.815 1.00 94.50 345 LYS A N 1
ATOM 2577 C CA . LYS A 1 345 ? -1.930 2.126 7.840 1.00 94.50 345 LYS A CA 1
ATOM 2578 C C . LYS A 1 345 ? -2.745 2.823 6.745 1.00 94.50 345 LYS A C 1
ATOM 2580 O O . LYS A 1 345 ? -3.202 2.123 5.837 1.00 94.50 345 LYS A O 1
ATOM 2585 N N . PRO A 1 346 ? -2.899 4.161 6.770 1.00 96.06 346 PRO A N 1
ATOM 2586 C CA . PRO A 1 346 ? -3.754 4.866 5.821 1.00 96.06 346 PRO A CA 1
ATOM 2587 C C . PRO A 1 346 ? -3.424 4.578 4.341 1.00 96.06 346 PRO A C 1
ATOM 2589 O O . PRO A 1 346 ? -4.353 4.228 3.617 1.00 96.06 346 PRO A O 1
ATOM 2592 N N . PRO A 1 347 ? -2.145 4.530 3.901 1.00 92.56 347 PRO A N 1
ATOM 2593 C CA . PRO A 1 347 ? -1.801 4.146 2.523 1.00 92.56 347 PRO A CA 1
ATOM 2594 C C . PRO A 1 347 ? -2.196 2.719 2.090 1.00 92.56 347 PRO A C 1
ATOM 2596 O O . PRO A 1 347 ? -2.243 2.434 0.896 1.00 92.56 347 PRO A O 1
ATOM 2599 N N . ASN A 1 348 ? -2.453 1.806 3.035 1.00 94.75 348 ASN A N 1
ATOM 2600 C CA . ASN A 1 348 ? -2.836 0.412 2.758 1.00 94.75 348 ASN A CA 1
ATOM 2601 C C . ASN A 1 348 ? -4.354 0.180 2.890 1.00 94.75 348 ASN A C 1
ATOM 2603 O O . ASN A 1 348 ? -4.827 -0.951 2.776 1.00 94.75 348 ASN A O 1
ATOM 2607 N N . LEU A 1 349 ? -5.131 1.236 3.130 1.00 97.44 349 LEU A N 1
ATOM 2608 C CA . LEU A 1 349 ? -6.588 1.205 3.159 1.00 97.44 349 LEU A CA 1
ATOM 2609 C C . LEU A 1 349 ? -7.091 2.147 2.070 1.00 97.44 349 LEU A C 1
ATOM 2611 O O . LEU A 1 349 ? -6.918 3.359 2.151 1.00 97.44 349 LEU A O 1
ATOM 2615 N N . PHE A 1 350 ? -7.680 1.581 1.024 1.00 97.38 350 PHE A N 1
ATOM 2616 C CA . PHE A 1 350 ? -8.029 2.317 -0.182 1.00 97.38 350 PHE A CA 1
ATOM 2617 C C . PHE A 1 350 ? -9.540 2.497 -0.284 1.00 97.38 350 PHE A C 1
ATOM 2619 O O . PHE A 1 350 ? -10.280 1.513 -0.340 1.00 97.38 350 PHE A O 1
ATOM 2626 N N . LEU A 1 351 ? -9.997 3.748 -0.315 1.00 97.25 351 LEU A N 1
ATOM 2627 C CA . LEU A 1 351 ? -11.377 4.098 -0.622 1.00 97.25 351 LEU A CA 1
ATOM 2628 C C . LEU A 1 351 ? -11.560 4.099 -2.129 1.00 97.25 351 LEU A C 1
ATOM 2630 O O . LEU A 1 351 ? -10.891 4.836 -2.849 1.00 97.25 351 LEU A O 1
ATOM 2634 N N . CYS A 1 352 ? -12.496 3.294 -2.605 1.00 96.12 352 CYS A N 1
ATOM 2635 C CA . CYS A 1 352 ? -12.802 3.184 -4.018 1.00 96.12 352 CYS A CA 1
ATOM 2636 C C . CYS A 1 352 ? -14.304 3.151 -4.275 1.00 96.12 352 CYS A C 1
ATOM 2638 O O . CYS A 1 352 ? -15.130 3.077 -3.362 1.00 96.12 352 CYS A O 1
ATOM 2640 N N . ARG A 1 353 ? -14.651 3.211 -5.558 1.00 94.31 353 ARG A N 1
ATOM 2641 C CA . ARG A 1 353 ? -15.987 2.861 -6.029 1.00 94.31 353 ARG A CA 1
ATOM 2642 C C . ARG A 1 353 ? -16.070 1.357 -6.277 1.00 94.31 353 ARG A C 1
ATOM 2644 O O . ARG A 1 353 ? -15.251 0.809 -7.013 1.00 94.31 353 ARG A O 1
ATOM 2651 N N . TYR A 1 354 ? -17.104 0.711 -5.745 1.00 92.06 354 TYR A N 1
ATOM 2652 C CA . TYR A 1 354 ? -17.416 -0.688 -6.029 1.00 92.06 354 TYR A CA 1
ATOM 2653 C C . TYR A 1 354 ? -18.825 -0.796 -6.616 1.00 92.06 354 TYR A C 1
ATOM 2655 O O . TYR A 1 354 ? -19.830 -0.717 -5.919 1.00 92.06 354 TYR A O 1
ATOM 2663 N N . GLY A 1 355 ? -18.913 -0.917 -7.943 1.00 89.75 355 GLY A N 1
ATOM 2664 C CA . GLY A 1 355 ? -20.198 -0.832 -8.637 1.00 89.75 355 GLY A CA 1
ATOM 2665 C C . GLY A 1 355 ? -20.838 0.548 -8.449 1.00 89.75 355 GLY A C 1
ATOM 2666 O O . GLY A 1 355 ? -20.318 1.540 -8.962 1.00 89.75 355 GLY A O 1
ATOM 2667 N N . GLN A 1 356 ? -21.969 0.600 -7.742 1.00 91.12 356 GLN A N 1
ATOM 2668 C CA . GLN A 1 356 ? -22.648 1.853 -7.385 1.00 91.12 356 GLN A CA 1
ATOM 2669 C C . GLN A 1 356 ? -22.284 2.361 -5.985 1.00 91.12 356 GLN A C 1
ATOM 2671 O O . GLN A 1 356 ? -22.584 3.513 -5.673 1.00 91.12 356 GLN A O 1
ATOM 2676 N N . ASP A 1 357 ? -21.611 1.542 -5.176 1.00 92.25 357 ASP A N 1
ATOM 2677 C CA . ASP A 1 357 ? -21.221 1.910 -3.824 1.00 92.25 357 ASP A CA 1
ATOM 2678 C C . ASP A 1 357 ? -19.998 2.832 -3.861 1.00 92.25 357 ASP A C 1
ATOM 2680 O O . ASP A 1 357 ? -19.016 2.592 -4.574 1.00 92.25 357 ASP A O 1
ATOM 2684 N N . VAL A 1 358 ? -20.079 3.912 -3.088 1.00 89.69 358 VAL A N 1
ATOM 2685 C CA . VAL A 1 358 ? -18.974 4.834 -2.803 1.00 89.69 358 VAL A CA 1
ATOM 2686 C C . VAL A 1 358 ? -18.492 4.606 -1.376 1.00 89.69 358 VAL A C 1
ATOM 2688 O O . VAL A 1 358 ? -19.186 3.982 -0.577 1.00 89.69 358 VAL A O 1
ATOM 2691 N N . ASP A 1 359 ? -17.295 5.094 -1.061 1.00 92.50 359 ASP A N 1
ATOM 2692 C CA . ASP A 1 359 ? -16.613 4.801 0.202 1.00 92.50 359 ASP A CA 1
ATOM 2693 C C . ASP A 1 359 ? -16.451 3.294 0.482 1.00 92.50 359 ASP A C 1
ATOM 2695 O O . ASP A 1 359 ? -16.535 2.823 1.621 1.00 92.50 359 ASP A O 1
ATOM 2699 N N . TRP A 1 360 ? -16.194 2.527 -0.581 1.00 97.50 360 TRP A N 1
ATOM 2700 C CA . TRP A 1 360 ? -15.903 1.107 -0.471 1.00 97.50 360 TRP A CA 1
ATOM 2701 C C . TRP A 1 360 ? -14.432 0.894 -0.129 1.00 97.50 360 TRP A C 1
ATOM 2703 O O . TRP A 1 360 ? -13.547 1.296 -0.888 1.00 97.50 360 TRP A O 1
ATOM 2713 N N . ILE A 1 361 ? -14.154 0.242 0.996 1.00 97.88 361 ILE A N 1
ATOM 2714 C CA . ILE A 1 361 ? -12.784 -0.013 1.441 1.00 97.88 361 ILE A CA 1
ATOM 2715 C C . ILE A 1 361 ? -12.227 -1.284 0.815 1.00 97.88 361 ILE A C 1
ATOM 2717 O O . ILE A 1 361 ? -12.858 -2.344 0.833 1.00 97.88 361 ILE A O 1
ATOM 2721 N N . LYS A 1 362 ? -10.986 -1.172 0.343 1.00 97.81 362 LYS A N 1
ATOM 2722 C CA . LYS A 1 362 ? -10.103 -2.273 -0.029 1.00 97.81 362 LYS A CA 1
ATOM 2723 C C . LYS A 1 362 ? -8.844 -2.223 0.829 1.00 97.81 362 LYS A C 1
ATOM 2725 O O . LYS A 1 362 ? -8.117 -1.235 0.823 1.00 97.81 362 LYS A O 1
ATOM 2730 N N . VAL A 1 363 ? -8.587 -3.300 1.561 1.00 97.44 363 VAL A N 1
ATOM 2731 C CA . VAL A 1 363 ? -7.339 -3.505 2.301 1.00 97.44 363 VAL A CA 1
ATOM 2732 C C . VAL A 1 363 ? -6.289 -4.042 1.336 1.00 97.44 363 VAL A C 1
ATOM 2734 O O . VAL A 1 363 ? -6.520 -5.056 0.667 1.00 97.44 363 VAL A O 1
ATOM 2737 N N . LEU A 1 364 ? -5.163 -3.339 1.252 1.00 93.50 364 LEU A N 1
ATOM 2738 C CA . LEU A 1 364 ? -4.047 -3.637 0.362 1.00 93.50 364 LEU A CA 1
ATOM 2739 C C . LEU A 1 364 ? -2.900 -4.296 1.134 1.00 93.50 364 LEU A C 1
ATOM 2741 O O . LEU A 1 364 ? -2.697 -4.007 2.302 1.00 93.50 364 LEU A O 1
ATOM 2745 N N . ASP A 1 365 ? -2.078 -5.087 0.443 1.00 80.06 365 ASP A N 1
ATOM 2746 C CA . ASP A 1 365 ? -0.733 -5.472 0.895 1.00 80.06 365 ASP A CA 1
ATOM 2747 C C . ASP A 1 365 ? -0.636 -6.196 2.253 1.00 80.06 365 ASP A C 1
ATOM 2749 O O . ASP A 1 365 ? 0.006 -5.713 3.188 1.00 80.06 365 ASP A O 1
ATOM 2753 N N . PHE A 1 366 ? -1.146 -7.431 2.321 1.00 80.94 366 PHE A N 1
ATOM 2754 C CA . PHE A 1 366 ? -0.977 -8.352 3.458 1.00 80.94 366 PHE A CA 1
ATOM 2755 C C . PHE A 1 366 ? 0.473 -8.845 3.628 1.00 80.94 366 PHE A C 1
ATOM 2757 O O . PHE A 1 366 ? 0.768 -10.023 3.468 1.00 80.94 366 PHE A O 1
ATOM 2764 N N . GLY A 1 367 ? 1.417 -7.947 3.898 1.00 71.25 367 GLY A N 1
ATOM 2765 C CA . GLY A 1 367 ? 2.802 -8.311 4.209 1.00 71.25 367 GLY A CA 1
ATOM 2766 C C . GLY A 1 367 ? 3.665 -8.739 3.016 1.00 71.25 367 GLY A C 1
ATOM 2767 O O . GLY A 1 367 ? 4.881 -8.827 3.173 1.00 71.25 367 GLY A O 1
ATOM 2768 N N . LEU A 1 368 ? 3.104 -8.867 1.806 1.00 75.50 368 LEU A N 1
ATOM 2769 C CA . LEU A 1 368 ? 3.801 -9.345 0.597 1.00 75.50 368 LEU A CA 1
ATOM 2770 C C . LEU A 1 368 ? 5.142 -8.650 0.329 1.00 75.50 368 LEU A C 1
ATOM 2772 O O . LEU A 1 368 ? 6.150 -9.291 0.028 1.00 75.50 368 LEU A O 1
ATOM 2776 N N . ALA A 1 369 ? 5.184 -7.326 0.478 1.00 68.81 369 ALA A N 1
ATOM 2777 C CA . ALA A 1 369 ? 6.408 -6.556 0.282 1.00 68.81 369 ALA A CA 1
ATOM 2778 C C . ALA A 1 369 ? 7.474 -6.812 1.369 1.00 68.81 369 ALA A C 1
ATOM 2780 O O . ALA A 1 369 ? 8.668 -6.649 1.110 1.00 68.81 369 ALA A O 1
ATOM 2781 N N . LYS A 1 370 ? 7.060 -7.221 2.577 1.00 73.12 370 LYS A N 1
ATOM 2782 C CA . LYS A 1 370 ? 7.951 -7.640 3.671 1.00 73.12 370 LYS A CA 1
ATOM 2783 C C . LYS A 1 370 ? 8.422 -9.088 3.465 1.00 73.12 370 LYS A C 1
ATOM 2785 O O . LYS A 1 370 ? 9.590 -9.376 3.714 1.00 73.12 370 LYS A O 1
ATOM 2790 N N . ALA A 1 371 ? 7.569 -9.971 2.943 1.00 71.31 371 ALA A N 1
ATOM 2791 C CA . ALA A 1 371 ? 7.910 -11.361 2.617 1.00 71.31 371 ALA A CA 1
ATOM 2792 C C . ALA A 1 371 ? 9.010 -11.490 1.558 1.00 71.31 371 ALA A C 1
ATOM 2794 O O . ALA A 1 371 ? 9.833 -12.402 1.615 1.00 71.31 371 ALA A O 1
ATOM 2795 N N . ALA A 1 372 ? 9.043 -10.538 0.625 1.00 59.50 372 ALA A N 1
ATOM 2796 C CA . ALA A 1 372 ? 10.058 -10.411 -0.414 1.00 59.50 372 ALA A CA 1
ATOM 2797 C C . ALA A 1 372 ? 11.448 -9.977 0.107 1.00 59.50 372 ALA A C 1
ATOM 2799 O O . ALA A 1 372 ? 12.369 -9.808 -0.692 1.00 59.50 372 ALA A O 1
ATOM 2800 N N . GLN A 1 373 ? 11.625 -9.776 1.421 1.00 67.88 373 GLN A N 1
ATOM 2801 C CA . GLN A 1 373 ? 12.894 -9.372 2.037 1.00 67.88 373 GLN A CA 1
ATOM 2802 C C . GLN A 1 373 ? 13.557 -10.529 2.819 1.00 67.88 373 GLN A C 1
ATOM 2804 O O . GLN A 1 373 ? 12.868 -11.429 3.304 1.00 67.88 373 GLN A O 1
ATOM 2809 N N . PRO A 1 374 ? 14.897 -10.520 2.996 1.00 52.44 374 PRO A N 1
ATOM 2810 C CA . PRO A 1 374 ? 15.653 -11.647 3.565 1.00 52.44 374 PRO A CA 1
ATOM 2811 C C . PRO A 1 374 ? 15.298 -11.911 5.032 1.00 52.44 374 PRO A C 1
ATOM 2813 O O . PRO A 1 374 ? 15.215 -13.056 5.486 1.00 52.44 374 PRO A O 1
ATOM 2816 N N . LYS A 1 375 ? 15.053 -10.824 5.772 1.00 59.50 375 LYS A N 1
ATOM 2817 C CA . LYS A 1 375 ? 14.735 -10.823 7.200 1.00 59.50 375 LYS A CA 1
ATOM 2818 C C . LYS A 1 375 ? 13.442 -10.033 7.451 1.00 59.50 375 LYS A C 1
ATOM 2820 O O . LYS A 1 375 ? 13.495 -8.849 7.780 1.00 59.50 375 LYS A O 1
ATOM 2825 N N . PRO A 1 376 ? 12.269 -10.659 7.264 1.00 49.66 376 PRO A N 1
ATOM 2826 C CA . PRO A 1 376 ? 10.997 -10.045 7.608 1.00 49.66 376 PRO A CA 1
ATOM 2827 C C . PRO A 1 376 ? 10.975 -9.758 9.113 1.00 49.66 376 PRO A C 1
ATOM 2829 O O . PRO A 1 376 ? 11.243 -10.649 9.915 1.00 49.66 376 PRO A O 1
ATOM 2832 N N . GLY A 1 377 ? 10.700 -8.505 9.480 1.00 48.22 377 GLY A N 1
ATOM 2833 C CA . GLY A 1 377 ? 10.714 -8.041 10.872 1.00 48.22 377 GLY A CA 1
ATOM 2834 C C . GLY A 1 377 ? 12.036 -7.433 11.351 1.00 48.22 377 GLY A C 1
ATOM 2835 O O . GLY A 1 377 ? 12.067 -6.876 12.440 1.00 48.22 377 GLY A O 1
ATOM 2836 N N . ASP A 1 378 ? 13.105 -7.443 10.546 1.00 42.56 378 ASP A N 1
ATOM 2837 C CA . ASP A 1 378 ? 14.340 -6.691 10.832 1.00 42.56 378 ASP A CA 1
ATOM 2838 C C . ASP A 1 378 ? 14.160 -5.227 10.374 1.00 42.56 378 ASP A C 1
ATOM 2840 O O . ASP A 1 378 ? 15.007 -4.652 9.692 1.00 42.56 378 ASP A O 1
ATOM 2844 N N . GLU A 1 379 ? 13.064 -4.580 10.798 1.00 50.00 379 GLU A N 1
ATOM 2845 C CA . GLU A 1 379 ? 12.987 -3.112 10.899 1.00 50.00 379 GLU A CA 1
ATOM 2846 C C . GLU A 1 379 ? 13.895 -2.659 12.058 1.00 50.00 379 GLU A C 1
ATOM 2848 O O . GLU A 1 379 ? 13.515 -1.910 12.952 1.00 50.00 379 GLU A O 1
ATOM 2853 N N . ARG A 1 380 ? 15.121 -3.186 12.089 1.00 41.22 380 ARG A N 1
ATOM 2854 C CA . ARG A 1 380 ? 16.157 -2.741 12.995 1.00 41.22 380 ARG A CA 1
ATOM 2855 C C . ARG A 1 380 ? 16.524 -1.332 12.595 1.00 41.22 380 ARG A C 1
ATOM 2857 O O . ARG A 1 380 ? 16.663 -1.038 11.407 1.00 41.22 380 ARG A O 1
ATOM 2864 N N . LEU A 1 381 ? 16.741 -0.508 13.615 1.00 38.91 381 LEU A N 1
ATOM 2865 C CA . LEU A 1 381 ? 17.498 0.723 13.480 1.00 38.91 381 LEU A CA 1
ATOM 2866 C C . LEU A 1 381 ? 18.730 0.428 12.635 1.00 38.91 381 LEU A C 1
ATOM 2868 O O . LEU A 1 381 ? 19.615 -0.328 13.049 1.00 38.91 381 LEU A O 1
ATOM 2872 N N . THR A 1 382 ? 18.783 1.002 11.444 1.00 41.88 382 THR A N 1
ATOM 2873 C CA . THR A 1 382 ? 20.050 1.110 10.742 1.00 41.88 382 THR A CA 1
ATOM 2874 C C . THR A 1 382 ? 20.974 1.971 11.603 1.00 41.88 382 THR A C 1
ATOM 2876 O O . THR A 1 382 ? 20.542 2.785 12.425 1.00 41.88 382 THR A O 1
ATOM 2879 N N . SER A 1 383 ? 22.281 1.794 11.442 1.00 36.69 383 SER A N 1
ATOM 2880 C CA . SER A 1 383 ? 23.287 2.525 12.220 1.00 36.69 383 SER A CA 1
ATOM 2881 C C . SER A 1 383 ? 23.225 4.051 12.026 1.00 36.69 383 SER A C 1
ATOM 2883 O O . SER A 1 383 ? 23.832 4.781 12.801 1.00 36.69 383 SER A O 1
ATOM 2885 N N . ASP A 1 384 ? 22.485 4.525 11.016 1.00 40.72 384 ASP A N 1
ATOM 2886 C CA . ASP A 1 384 ? 22.208 5.936 10.721 1.00 40.72 384 ASP A CA 1
ATOM 2887 C C . ASP A 1 384 ? 20.852 6.441 11.268 1.00 40.72 384 ASP A C 1
ATOM 2889 O O . ASP A 1 384 ? 20.489 7.593 11.041 1.00 40.72 384 ASP A O 1
ATOM 2893 N N . GLY A 1 385 ? 20.106 5.608 12.006 1.00 40.94 385 GLY A N 1
ATOM 2894 C CA . GLY A 1 385 ? 18.819 5.970 12.607 1.00 40.94 385 GLY A CA 1
ATOM 2895 C C . GLY A 1 385 ? 17.615 5.910 11.659 1.00 40.94 385 GLY A C 1
ATOM 2896 O O . GLY A 1 385 ? 16.514 6.282 12.071 1.00 40.94 385 GLY A O 1
ATOM 2897 N N . SER A 1 386 ? 17.784 5.437 10.418 1.00 39.25 386 SER A N 1
ATOM 2898 C CA . SER A 1 386 ? 16.661 5.187 9.512 1.00 39.25 386 SER A CA 1
ATOM 2899 C C . SER A 1 386 ? 15.934 3.872 9.851 1.00 39.25 386 SER A C 1
ATOM 2901 O O . SER A 1 386 ? 16.517 2.851 10.210 1.00 39.25 386 SER A O 1
ATOM 2903 N N . VAL A 1 387 ? 14.602 3.899 9.809 1.00 48.12 387 VAL A N 1
ATOM 2904 C CA . VAL A 1 387 ? 13.766 2.713 10.043 1.00 48.12 387 VAL A CA 1
ATOM 2905 C C . VAL A 1 387 ? 13.108 2.344 8.726 1.00 48.12 387 VAL A C 1
ATOM 2907 O O . VAL A 1 387 ? 12.547 3.188 8.030 1.00 48.12 387 VAL A O 1
ATOM 2910 N N . SER A 1 388 ? 13.181 1.065 8.367 1.00 46.59 388 SER A N 1
ATOM 2911 C CA . SER A 1 388 ? 12.476 0.513 7.215 1.00 46.59 388 SER A CA 1
ATOM 2912 C C . SER A 1 388 ? 10.989 0.309 7.545 1.00 46.59 388 SER A C 1
ATOM 2914 O O . SER A 1 388 ? 10.533 -0.821 7.620 1.00 46.59 388 SER A O 1
ATOM 2916 N N . GLY A 1 389 ? 10.223 1.383 7.699 1.00 58.16 389 GLY A N 1
ATOM 2917 C CA . GLY A 1 389 ? 8.796 1.337 8.030 1.00 58.16 389 GLY A CA 1
ATOM 2918 C C . GLY A 1 389 ? 8.217 2.745 8.139 1.00 58.16 389 GLY A C 1
ATOM 2919 O O . GLY A 1 389 ? 8.942 3.719 7.947 1.00 58.16 389 GLY A O 1
ATOM 2920 N N . THR A 1 390 ? 6.923 2.861 8.439 1.00 69.75 390 THR A N 1
ATOM 2921 C CA . THR A 1 390 ? 6.315 4.137 8.848 1.00 69.75 390 THR A CA 1
ATOM 2922 C C . THR A 1 390 ? 6.179 4.088 10.373 1.00 69.75 390 THR A C 1
ATOM 2924 O O . THR A 1 390 ? 5.239 3.456 10.849 1.00 69.75 390 THR A O 1
ATOM 2927 N N . PRO A 1 391 ? 7.093 4.696 11.159 1.00 83.00 391 PRO A N 1
ATOM 2928 C CA . PRO A 1 391 ? 7.134 4.543 12.620 1.00 83.00 391 PRO A CA 1
ATOM 2929 C C . PRO A 1 391 ? 5.833 4.909 13.341 1.00 83.00 391 PRO A C 1
ATOM 2931 O O . PRO A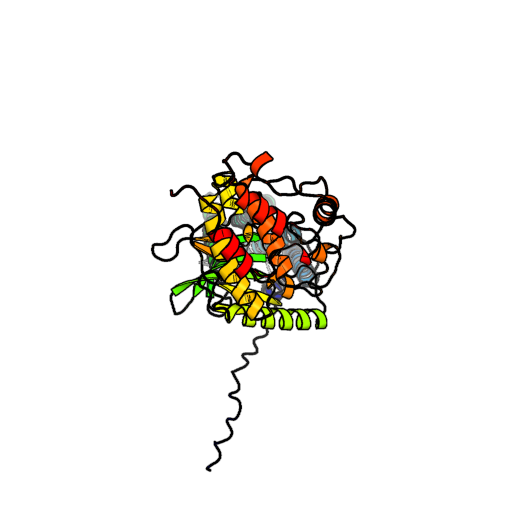 1 391 ? 5.612 4.430 14.445 1.00 83.00 391 PRO A O 1
ATOM 2934 N N . ALA A 1 392 ? 4.988 5.729 12.707 1.00 89.06 392 ALA A N 1
ATOM 2935 C CA . ALA A 1 392 ? 3.668 6.131 13.190 1.00 89.06 392 ALA A CA 1
ATOM 2936 C C . ALA A 1 392 ? 2.630 4.990 13.252 1.00 89.06 392 ALA A C 1
ATOM 2938 O O . ALA A 1 392 ? 1.563 5.166 13.838 1.00 89.06 392 ALA A O 1
ATOM 2939 N N . TYR A 1 393 ? 2.922 3.830 12.650 1.00 92.75 393 TYR A N 1
ATOM 2940 C CA . TYR A 1 393 ? 2.019 2.679 12.590 1.00 92.75 393 TYR A CA 1
ATOM 2941 C C . TYR A 1 393 ? 2.766 1.400 12.967 1.00 92.75 393 TYR A C 1
ATOM 2943 O O . TYR A 1 393 ? 3.127 0.594 12.109 1.00 92.75 393 TYR A O 1
ATOM 2951 N N . MET A 1 394 ? 3.010 1.214 14.266 1.00 92.00 394 MET A N 1
ATOM 2952 C CA . MET A 1 394 ? 3.634 -0.002 14.787 1.00 92.00 394 MET A CA 1
ATOM 2953 C C . MET A 1 394 ? 3.005 -0.425 16.116 1.00 92.00 394 MET A C 1
ATOM 2955 O O . MET A 1 394 ? 2.918 0.367 17.057 1.00 92.00 394 MET A O 1
ATOM 2959 N N . ALA A 1 395 ? 2.570 -1.683 16.207 1.00 94.44 395 ALA A N 1
ATOM 2960 C CA . ALA A 1 395 ? 2.042 -2.223 17.453 1.00 94.44 395 ALA A CA 1
ATOM 2961 C C . ALA A 1 395 ? 3.164 -2.393 18.501 1.00 94.44 395 ALA A C 1
ATOM 2963 O O . ALA A 1 395 ? 4.299 -2.706 18.129 1.00 94.44 395 ALA A O 1
ATOM 2964 N N . PRO A 1 396 ? 2.885 -2.231 19.808 1.00 95.19 396 PRO A N 1
ATOM 2965 C CA . PRO A 1 396 ? 3.884 -2.371 20.870 1.00 95.19 396 PRO A CA 1
ATOM 2966 C C . PRO A 1 396 ? 4.659 -3.691 20.804 1.00 95.19 396 PRO A C 1
ATOM 2968 O O . PRO A 1 396 ? 5.880 -3.705 20.923 1.00 95.19 396 PRO A O 1
ATOM 2971 N N . GLU A 1 397 ? 3.968 -4.798 20.544 1.00 93.44 397 GLU A N 1
ATOM 2972 C CA . GLU A 1 397 ? 4.561 -6.123 20.361 1.00 93.44 397 GLU A CA 1
ATOM 2973 C C . GLU A 1 397 ? 5.497 -6.206 19.148 1.00 93.44 397 GLU A C 1
ATOM 2975 O O . GLU A 1 397 ? 6.490 -6.924 19.209 1.00 93.44 397 GLU A O 1
ATOM 2980 N N . GLN A 1 398 ? 5.243 -5.443 18.078 1.00 90.12 398 GLN A N 1
ATOM 2981 C CA . GLN A 1 398 ? 6.140 -5.376 16.921 1.00 90.12 398 GLN A CA 1
ATOM 2982 C C . GLN A 1 398 ? 7.428 -4.632 17.282 1.00 90.12 398 GLN A C 1
ATOM 2984 O O . GLN A 1 398 ? 8.510 -5.101 16.944 1.00 90.12 398 GLN A O 1
ATOM 2989 N N . VAL A 1 399 ? 7.319 -3.519 18.023 1.00 89.50 399 VAL A N 1
ATOM 2990 C CA . VAL A 1 399 ? 8.481 -2.755 18.516 1.00 89.50 399 VAL A CA 1
ATOM 2991 C C . VAL A 1 399 ? 9.330 -3.610 19.460 1.00 89.50 399 VAL A C 1
ATOM 2993 O O . VAL A 1 399 ? 10.558 -3.593 19.394 1.00 89.50 399 VAL A O 1
ATOM 2996 N N . MET A 1 400 ? 8.673 -4.357 20.349 1.00 88.06 400 MET A N 1
ATOM 2997 C CA . MET A 1 400 ? 9.324 -5.144 21.398 1.00 88.06 400 MET A CA 1
ATOM 2998 C C . MET A 1 400 ? 9.765 -6.541 20.939 1.00 88.06 400 MET A C 1
ATOM 3000 O O . MET A 1 400 ? 10.455 -7.232 21.690 1.00 88.06 400 MET A O 1
ATOM 3004 N N . GLY A 1 401 ? 9.379 -6.967 19.732 1.00 84.56 401 GLY A N 1
ATOM 3005 C CA . GLY A 1 401 ? 9.672 -8.299 19.201 1.00 84.56 401 GLY A CA 1
ATOM 3006 C C . GLY A 1 401 ? 8.959 -9.433 19.946 1.00 84.56 401 GLY A C 1
ATOM 3007 O O . GLY A 1 401 ? 9.515 -10.522 20.072 1.00 84.56 401 GLY A O 1
ATOM 3008 N N . TRP A 1 402 ? 7.768 -9.172 20.488 1.00 87.56 402 TRP A N 1
ATOM 3009 C CA . TRP A 1 402 ? 6.916 -10.198 21.097 1.00 87.56 402 TRP A CA 1
ATOM 3010 C C . TRP A 1 402 ? 6.161 -10.994 20.027 1.00 87.56 402 TRP A C 1
ATOM 3012 O O . TRP A 1 402 ? 6.197 -10.659 18.843 1.00 87.56 402 TRP A O 1
ATOM 3022 N N . ASP A 1 403 ? 5.456 -12.045 20.446 1.00 88.62 403 ASP A N 1
ATOM 3023 C CA . ASP A 1 403 ? 4.596 -12.809 19.546 1.00 88.62 403 ASP A CA 1
ATOM 3024 C C . ASP A 1 403 ? 3.471 -11.926 18.986 1.00 88.62 403 ASP A C 1
ATOM 3026 O O . ASP A 1 403 ? 2.789 -11.206 19.718 1.00 88.62 403 ASP A O 1
ATOM 3030 N N . ILE A 1 404 ? 3.291 -11.987 17.665 1.00 91.12 404 ILE A N 1
ATOM 3031 C CA . ILE A 1 404 ? 2.338 -11.160 16.921 1.00 91.12 404 ILE A CA 1
ATOM 3032 C C . ILE A 1 404 ? 1.171 -12.035 16.462 1.00 91.12 404 ILE A C 1
ATOM 3034 O O . ILE A 1 404 ? 1.364 -12.963 15.672 1.00 91.12 404 ILE A O 1
ATOM 3038 N N . ASP A 1 405 ? -0.040 -11.678 16.883 1.00 93.31 405 ASP A N 1
ATOM 3039 C CA . ASP A 1 405 ? -1.298 -12.230 16.375 1.00 93.31 405 ASP A CA 1
ATOM 3040 C C . ASP A 1 405 ? -2.184 -11.130 15.753 1.00 93.31 405 ASP A C 1
ATOM 3042 O O . ASP A 1 405 ? -1.760 -9.983 15.586 1.00 93.31 405 ASP A O 1
ATOM 3046 N N . GLY A 1 406 ? -3.425 -11.471 15.386 1.00 94.75 406 GLY A N 1
ATOM 3047 C CA . GLY A 1 406 ? -4.372 -10.534 14.769 1.00 94.75 406 GLY A CA 1
ATOM 3048 C C . GLY A 1 406 ? -4.687 -9.281 15.604 1.00 94.75 406 GLY A C 1
ATOM 3049 O O . GLY A 1 406 ? -5.145 -8.280 15.052 1.00 94.75 406 GLY A O 1
ATOM 3050 N N . ARG A 1 407 ? -4.398 -9.274 16.914 1.00 97.75 407 ARG A N 1
ATOM 3051 C CA . ARG A 1 407 ? -4.588 -8.105 17.789 1.00 97.75 407 ARG A CA 1
ATOM 3052 C C . ARG A 1 407 ? -3.580 -6.991 17.506 1.00 97.75 407 ARG A C 1
ATOM 3054 O O . ARG A 1 407 ? -3.834 -5.847 17.895 1.00 97.75 407 ARG A O 1
ATOM 3061 N N . ALA A 1 408 ? -2.482 -7.280 16.805 1.00 96.50 408 ALA A N 1
ATOM 3062 C CA . ALA A 1 408 ? -1.596 -6.250 16.270 1.00 96.50 408 ALA A CA 1
ATOM 3063 C C . ALA A 1 408 ? -2.308 -5.418 15.193 1.00 96.50 408 ALA A C 1
ATOM 3065 O O . ALA A 1 408 ? -2.273 -4.192 15.240 1.00 96.50 408 ALA A O 1
ATOM 3066 N N . ASP A 1 409 ? -3.045 -6.064 14.284 1.00 97.31 409 ASP A N 1
ATOM 3067 C CA . ASP A 1 409 ? -3.819 -5.356 13.255 1.00 97.31 409 ASP A CA 1
ATOM 3068 C C . ASP A 1 409 ? -4.960 -4.533 13.873 1.00 97.31 409 ASP A C 1
ATOM 3070 O O . ASP A 1 409 ? -5.263 -3.444 13.393 1.00 97.31 409 ASP A O 1
ATOM 3074 N N . VAL A 1 410 ? -5.553 -5.007 14.978 1.00 98.50 410 VAL A N 1
ATOM 3075 C CA . VAL A 1 410 ? -6.545 -4.247 15.764 1.00 98.50 410 VAL A CA 1
ATOM 3076 C C . VAL A 1 410 ? -5.936 -2.965 16.338 1.00 98.50 410 VAL A C 1
ATOM 3078 O O . VAL A 1 410 ? -6.558 -1.907 16.261 1.00 98.50 410 VAL A O 1
ATOM 3081 N N . TYR A 1 411 ? -4.713 -3.028 16.871 1.00 98.50 411 TYR A N 1
ATOM 3082 C CA . TYR A 1 411 ? -4.011 -1.835 17.351 1.00 98.50 411 TYR A CA 1
ATOM 3083 C C . TYR A 1 411 ? -3.752 -0.837 16.224 1.00 98.50 411 TYR A C 1
ATOM 3085 O O . TYR A 1 411 ? -4.043 0.349 16.362 1.00 98.50 411 TYR A O 1
ATOM 3093 N N . LEU A 1 412 ? -3.257 -1.328 15.088 1.00 97.88 412 LEU A N 1
ATOM 3094 C CA . LEU A 1 412 ? -2.979 -0.501 13.920 1.00 97.88 412 LEU A CA 1
ATOM 3095 C C . LEU A 1 412 ? -4.258 0.131 13.341 1.00 97.88 412 LEU A C 1
ATOM 3097 O O . LEU A 1 412 ? -4.244 1.307 12.981 1.00 97.88 412 LEU A O 1
ATOM 3101 N N . LEU A 1 413 ? -5.386 -0.589 13.329 1.00 98.25 413 LEU A N 1
ATOM 3102 C CA . LEU A 1 413 ? -6.694 -0.002 13.018 1.00 98.25 413 LEU A CA 1
ATOM 3103 C C . LEU A 1 413 ? -7.109 1.070 14.032 1.00 98.25 413 LEU A C 1
ATOM 3105 O O . LEU A 1 413 ? -7.712 2.060 13.634 1.00 98.25 413 LEU A O 1
ATOM 3109 N N . GLY A 1 414 ? -6.767 0.915 15.313 1.00 98.50 414 GLY A N 1
ATOM 3110 C CA . GLY A 1 414 ? -6.926 1.967 16.321 1.00 98.50 414 GLY A CA 1
ATOM 3111 C C . GLY A 1 414 ? -6.128 3.230 15.980 1.00 98.50 414 GLY A C 1
ATOM 3112 O O . GLY A 1 414 ? -6.655 4.336 16.091 1.00 98.50 414 GLY A O 1
ATOM 3113 N N . CYS A 1 415 ? -4.890 3.081 15.495 1.00 98.44 415 CYS A N 1
ATOM 3114 C CA . CYS A 1 415 ? -4.082 4.206 15.010 1.00 98.44 415 CYS A CA 1
ATOM 3115 C C . CYS A 1 415 ? -4.708 4.867 13.773 1.00 98.44 415 CYS A C 1
ATOM 3117 O O . CYS A 1 415 ? -4.757 6.091 13.700 1.00 98.44 415 CYS A O 1
ATOM 3119 N N . VAL A 1 416 ? -5.233 4.080 12.828 1.00 98.44 416 VAL A N 1
ATOM 3120 C CA . VAL A 1 416 ? -5.965 4.613 11.664 1.00 98.44 416 VAL A CA 1
ATOM 3121 C C . VAL A 1 416 ? -7.236 5.344 12.100 1.00 98.44 416 VAL A C 1
ATOM 3123 O O . VAL A 1 416 ? -7.513 6.430 11.602 1.00 98.44 416 VAL A O 1
ATOM 3126 N N . ALA A 1 417 ? -8.001 4.787 13.042 1.00 98.62 417 ALA A N 1
ATOM 3127 C CA . ALA A 1 417 ? -9.201 5.422 13.576 1.00 98.62 417 ALA A CA 1
ATOM 3128 C C . ALA A 1 417 ? -8.877 6.789 14.185 1.00 98.62 417 ALA A C 1
ATOM 3130 O O . ALA A 1 417 ? -9.534 7.777 13.868 1.00 98.62 417 ALA A O 1
ATOM 3131 N N . TRP A 1 418 ? -7.823 6.853 15.003 1.00 98.50 418 TRP A N 1
ATOM 3132 C CA . TRP A 1 418 ? -7.297 8.106 15.536 1.00 98.50 418 TRP A CA 1
ATOM 3133 C C . TRP A 1 418 ? -6.946 9.098 14.427 1.00 98.50 418 TRP A C 1
ATOM 3135 O O . TRP A 1 418 ? -7.425 10.231 14.434 1.00 98.50 418 TRP A O 1
ATOM 3145 N N . PHE A 1 419 ? -6.134 8.661 13.463 1.00 98.56 419 PHE A N 1
ATOM 3146 C CA . PHE A 1 419 ? -5.675 9.489 12.355 1.00 98.56 419 PHE A CA 1
ATOM 3147 C C . PHE A 1 419 ? -6.840 10.089 11.567 1.00 98.56 419 PHE A C 1
ATOM 3149 O O . PHE A 1 419 ? -6.852 11.290 11.312 1.00 98.56 419 PHE A O 1
ATOM 3156 N N . LEU A 1 420 ? -7.856 9.286 11.247 1.00 98.62 420 LEU A N 1
ATOM 3157 C CA . LEU A 1 420 ? -9.039 9.757 10.538 1.00 98.62 420 LEU A CA 1
ATOM 3158 C C . LEU A 1 420 ? -9.860 10.752 11.364 1.00 98.62 420 LEU A C 1
ATOM 3160 O O . LEU A 1 420 ? -10.318 11.745 10.815 1.00 98.62 420 LEU A O 1
ATOM 3164 N N . LEU A 1 421 ? -10.054 10.507 12.664 1.00 98.56 421 LEU A N 1
ATOM 3165 C CA . LEU A 1 421 ? -10.883 11.362 13.526 1.00 98.56 421 LEU A CA 1
ATOM 3166 C C . LEU A 1 421 ? -10.204 12.687 13.892 1.00 98.56 421 LEU A C 1
ATOM 3168 O O . LEU A 1 421 ? -10.885 13.691 14.084 1.00 98.56 421 LEU A O 1
ATOM 3172 N N . VAL A 1 422 ? -8.875 12.697 14.010 1.00 98.25 422 VAL A N 1
ATOM 3173 C CA . VAL A 1 422 ? -8.101 13.862 14.474 1.00 98.25 422 VAL A CA 1
ATOM 3174 C C . VAL A 1 422 ? -7.407 14.589 13.315 1.00 98.25 422 VAL A C 1
ATOM 3176 O O . VAL A 1 422 ? -7.132 15.782 13.413 1.00 98.25 422 VAL A O 1
ATOM 3179 N N . GLY A 1 423 ? -7.146 13.904 12.200 1.00 97.50 423 GLY A N 1
ATOM 3180 C CA . GLY A 1 423 ? -6.480 14.458 11.018 1.00 97.50 423 GLY A CA 1
ATOM 3181 C C . GLY A 1 423 ? -4.949 14.498 11.102 1.00 97.50 423 GLY A C 1
ATOM 3182 O O . GLY A 1 423 ? -4.313 15.206 10.326 1.00 97.50 423 GLY A O 1
ATOM 3183 N N . ARG A 1 424 ? -4.345 13.794 12.067 1.00 95.56 424 ARG A N 1
ATOM 3184 C CA . ARG A 1 424 ? -2.887 13.668 12.241 1.00 95.56 424 ARG A CA 1
ATOM 3185 C C . ARG A 1 424 ? -2.531 12.359 12.938 1.00 95.56 424 ARG A C 1
ATOM 3187 O O . ARG A 1 424 ? -3.366 11.793 13.644 1.00 95.56 424 ARG A O 1
ATOM 3194 N N . ASP A 1 425 ? -1.287 11.912 12.777 1.00 96.06 425 ASP A N 1
ATOM 3195 C CA . ASP A 1 425 ? -0.787 10.689 13.413 1.00 96.06 425 ASP A CA 1
ATOM 3196 C C . ASP A 1 425 ? -0.925 10.729 14.944 1.00 96.06 425 ASP A C 1
ATOM 3198 O O . ASP A 1 425 ? -0.847 11.788 15.573 1.00 96.06 425 ASP A O 1
ATOM 3202 N N . LEU A 1 426 ? -1.110 9.549 15.546 1.00 96.06 426 LEU A N 1
ATOM 3203 C CA . LEU A 1 426 ? -1.280 9.397 16.994 1.00 96.06 426 LEU A CA 1
ATOM 3204 C C . LEU A 1 426 ? -0.064 9.881 17.783 1.00 96.06 426 LEU A C 1
ATOM 3206 O O . LEU A 1 426 ? -0.200 10.635 18.746 1.00 96.06 426 LEU A O 1
ATOM 3210 N N . PHE A 1 427 ? 1.121 9.442 17.368 1.00 95.31 427 PHE A N 1
ATOM 3211 C CA . PHE A 1 427 ? 2.378 9.862 17.962 1.00 95.31 427 PHE A CA 1
ATOM 3212 C C . PHE A 1 427 ? 3.266 10.475 16.891 1.00 95.31 427 PHE A C 1
ATOM 3214 O O . PHE A 1 427 ? 3.487 9.899 15.829 1.00 95.31 427 PHE A O 1
ATOM 3221 N N . THR A 1 428 ? 3.818 11.638 17.210 1.00 89.81 428 THR A N 1
ATOM 3222 C CA . THR A 1 428 ? 4.772 12.360 16.368 1.00 89.81 428 THR A CA 1
ATOM 3223 C C . THR A 1 428 ? 6.047 12.609 17.165 1.00 89.81 428 THR A C 1
ATOM 3225 O O . THR A 1 428 ? 5.984 12.864 18.367 1.00 89.81 428 THR A O 1
ATOM 3228 N N . GLY A 1 429 ? 7.207 12.568 16.516 1.00 83.81 429 GLY A N 1
ATOM 3229 C CA . GLY A 1 429 ? 8.498 12.752 17.176 1.00 83.81 429 GLY A CA 1
ATOM 3230 C C . GLY A 1 429 ? 9.570 13.211 16.197 1.00 83.81 429 GLY A C 1
ATOM 3231 O O . GLY A 1 429 ? 9.417 13.060 14.988 1.00 83.81 429 GLY A O 1
ATOM 3232 N N . GLY A 1 430 ? 10.661 13.775 16.721 1.00 79.38 430 GLY A N 1
ATOM 3233 C CA . GLY A 1 430 ? 11.759 14.292 15.894 1.00 79.38 430 GLY A CA 1
ATOM 3234 C C . GLY A 1 430 ? 12.595 13.194 15.229 1.00 79.38 430 GLY A C 1
ATOM 3235 O O . GLY A 1 430 ? 13.294 13.456 14.255 1.00 79.38 430 GLY A O 1
ATOM 3236 N N . VAL A 1 431 ? 12.520 11.963 15.745 1.00 85.81 431 VAL A N 1
ATOM 3237 C CA . VAL A 1 431 ? 13.205 10.772 15.222 1.00 85.81 431 VAL A CA 1
ATOM 3238 C C . VAL A 1 431 ? 12.307 9.538 15.328 1.00 85.81 431 VAL A C 1
ATOM 3240 O O . VAL A 1 431 ? 11.491 9.427 16.244 1.00 85.81 431 VAL A O 1
ATOM 3243 N N . ALA A 1 432 ? 12.489 8.580 14.415 1.00 86.12 432 ALA A N 1
ATOM 3244 C CA . ALA A 1 432 ? 11.674 7.365 14.309 1.00 86.12 432 ALA A CA 1
ATOM 3245 C C . ALA A 1 432 ? 11.596 6.555 15.617 1.00 86.12 432 ALA A C 1
ATOM 3247 O O . ALA A 1 432 ? 10.519 6.112 16.011 1.00 86.12 432 ALA A O 1
ATOM 3248 N N . THR A 1 433 ? 12.720 6.416 16.327 1.00 86.81 433 THR A N 1
ATOM 3249 C CA . THR A 1 433 ? 12.793 5.715 17.621 1.00 86.81 433 THR A CA 1
ATOM 3250 C C . THR A 1 433 ? 11.861 6.301 18.666 1.00 86.81 433 THR A C 1
ATOM 3252 O O . THR A 1 433 ? 11.240 5.555 19.416 1.00 86.81 433 THR A O 1
ATOM 3255 N N . GLN A 1 434 ? 11.748 7.629 18.721 1.00 90.12 434 GLN A N 1
ATOM 3256 C CA . GLN A 1 434 ? 10.891 8.314 19.682 1.00 90.12 434 GLN A CA 1
ATOM 3257 C C . GLN A 1 434 ? 9.424 7.937 19.461 1.00 90.12 434 GLN A C 1
ATOM 3259 O O . GLN A 1 434 ? 8.714 7.656 20.424 1.00 90.12 434 GLN A O 1
ATOM 3264 N N . VAL A 1 435 ? 8.993 7.875 18.199 1.00 92.38 435 VAL A N 1
ATOM 3265 C CA . VAL A 1 435 ? 7.627 7.478 17.826 1.00 92.38 435 VAL A CA 1
ATOM 3266 C C . VAL A 1 435 ? 7.372 6.009 18.175 1.00 92.38 435 VAL A C 1
ATOM 3268 O O . VAL A 1 435 ? 6.360 5.690 18.796 1.00 92.38 435 VAL A O 1
ATOM 3271 N N . MET A 1 436 ? 8.323 5.116 17.883 1.00 91.06 436 MET A N 1
ATOM 3272 C CA . MET A 1 436 ? 8.223 3.697 18.256 1.00 91.06 436 MET A CA 1
ATOM 3273 C C . MET A 1 436 ? 8.096 3.505 19.776 1.00 91.06 436 MET A C 1
ATOM 3275 O O . MET A 1 436 ? 7.232 2.761 20.237 1.00 91.06 436 MET A O 1
ATOM 3279 N N . PHE A 1 437 ? 8.912 4.202 20.577 1.00 92.19 437 PHE A N 1
ATOM 3280 C CA . PHE A 1 437 ? 8.812 4.143 22.040 1.00 92.19 437 PHE A CA 1
ATOM 3281 C C . PHE A 1 437 ? 7.505 4.743 22.568 1.00 92.19 437 PHE A C 1
ATOM 3283 O O . PHE A 1 437 ? 6.958 4.222 23.542 1.00 92.19 437 PHE A O 1
ATOM 3290 N N . ALA A 1 438 ? 6.966 5.778 21.917 1.00 95.12 438 ALA A N 1
ATOM 3291 C CA . ALA A 1 438 ? 5.660 6.329 22.267 1.00 95.12 438 ALA A CA 1
ATOM 3292 C C . ALA A 1 438 ? 4.543 5.291 22.075 1.00 95.12 438 ALA A C 1
ATOM 3294 O O . ALA A 1 438 ? 3.693 5.134 22.954 1.00 95.12 438 ALA A O 1
ATOM 3295 N N . HIS A 1 439 ? 4.592 4.481 21.009 1.00 96.06 439 HIS A N 1
ATOM 3296 C CA . HIS A 1 439 ? 3.655 3.364 20.868 1.00 96.06 439 HIS A CA 1
ATOM 3297 C C . HIS A 1 439 ? 3.735 2.381 22.041 1.00 96.06 439 HIS A C 1
ATOM 3299 O O . HIS A 1 439 ? 2.687 1.914 22.476 1.00 96.06 439 HIS A O 1
ATOM 3305 N N . VAL A 1 440 ? 4.918 2.128 22.608 1.00 95.81 440 VAL A N 1
ATOM 3306 C CA . VAL A 1 440 ? 5.100 1.205 23.745 1.00 95.81 440 VAL A CA 1
ATOM 3307 C C . VAL A 1 440 ? 4.654 1.806 25.084 1.00 95.81 440 VAL A C 1
ATOM 3309 O O . VAL A 1 440 ? 4.080 1.089 25.901 1.00 95.81 440 VAL A O 1
ATOM 3312 N N . GLN A 1 441 ? 4.922 3.092 25.332 1.00 94.69 441 GLN A N 1
ATOM 3313 C CA . GLN A 1 441 ? 4.849 3.676 26.682 1.00 94.69 441 GLN A CA 1
ATOM 3314 C C . GLN A 1 441 ? 3.809 4.787 26.851 1.00 94.69 441 GLN A C 1
ATOM 3316 O O . GLN A 1 441 ? 3.315 4.982 27.959 1.00 94.69 441 GLN A O 1
ATOM 3321 N N . SER A 1 442 ? 3.494 5.541 25.798 1.00 95.25 442 SER A N 1
ATOM 3322 C CA . SER A 1 442 ? 2.650 6.734 25.905 1.00 95.25 442 SER A CA 1
ATOM 3323 C C . SER A 1 442 ? 1.175 6.371 25.835 1.00 95.25 442 SER A C 1
ATOM 3325 O O . SER A 1 442 ? 0.733 5.758 24.863 1.00 95.25 442 SER A O 1
ATOM 3327 N N . GLU A 1 443 ? 0.402 6.774 26.839 1.00 93.75 443 GLU A N 1
ATOM 3328 C CA . GLU A 1 443 ? -1.053 6.623 26.808 1.00 93.75 443 GLU A CA 1
ATOM 3329 C C . GLU A 1 443 ? -1.668 7.635 25.826 1.00 93.75 443 GLU A C 1
ATOM 3331 O O . GLU A 1 443 ? -1.328 8.820 25.886 1.00 93.75 443 GLU A O 1
ATOM 3336 N N . PRO A 1 444 ? -2.533 7.193 24.899 1.00 93.81 444 PRO A N 1
ATOM 3337 C CA . PRO A 1 444 ? -3.229 8.092 23.989 1.00 93.81 444 PRO A CA 1
ATOM 3338 C C . PRO A 1 444 ? -4.279 8.923 24.745 1.00 93.81 444 PRO A C 1
ATOM 3340 O O . PRO A 1 444 ? -5.000 8.408 25.601 1.00 93.81 444 PRO A O 1
ATOM 3343 N N . GLU A 1 445 ? -4.400 10.207 24.405 1.00 94.31 445 GLU A N 1
ATOM 3344 C CA . GLU A 1 445 ? -5.581 11.003 24.771 1.00 94.31 445 GLU A CA 1
ATOM 3345 C C . GLU A 1 445 ? -6.830 10.427 24.071 1.00 94.31 445 GLU A C 1
ATOM 3347 O O . GLU A 1 445 ? -6.675 9.656 23.131 1.00 94.31 445 GLU A O 1
ATOM 3352 N N . PRO A 1 446 ? -8.071 10.721 24.494 1.00 97.00 446 PRO A N 1
ATOM 3353 C CA . PRO A 1 446 ? -9.266 10.363 23.722 1.00 97.00 446 PRO A CA 1
ATOM 3354 C C . PRO A 1 446 ? -9.395 11.222 22.446 1.00 97.00 446 PRO A C 1
ATOM 3356 O O . PRO A 1 446 ? -9.118 12.425 22.513 1.00 97.00 446 PRO A O 1
ATOM 3359 N N . PRO A 1 447 ? -9.857 10.669 21.302 1.00 97.00 447 PRO A N 1
ATOM 3360 C CA . PRO A 1 447 ? -10.044 11.442 20.070 1.00 97.00 447 PRO A CA 1
ATOM 3361 C C . PRO A 1 447 ? -10.887 12.705 20.268 1.00 97.00 447 PRO A C 1
ATOM 3363 O O . PRO A 1 447 ? -10.546 13.756 19.727 1.00 97.00 447 PRO A O 1
ATOM 3366 N N . SER A 1 448 ? -11.931 12.640 21.103 1.00 97.19 448 SER A N 1
ATOM 3367 C CA . SER A 1 448 ? -12.800 13.780 21.428 1.00 97.19 448 SER A CA 1
ATOM 3368 C C . SER A 1 448 ? -12.083 15.019 21.972 1.00 97.19 448 SER A C 1
ATOM 3370 O O . SER A 1 448 ? -12.659 16.102 21.960 1.00 97.19 448 SER A O 1
ATOM 3372 N N . ALA A 1 449 ? -10.870 14.879 22.518 1.00 97.19 449 ALA A N 1
ATOM 3373 C CA . ALA A 1 449 ? -10.108 16.007 23.053 1.00 97.19 449 ALA A CA 1
ATOM 3374 C C . ALA A 1 449 ? -9.509 16.895 21.950 1.00 97.19 449 ALA A C 1
ATOM 3376 O O . ALA A 1 449 ? -9.221 18.066 22.193 1.00 97.19 449 ALA A O 1
ATOM 3377 N N . LEU A 1 450 ? -9.303 16.335 20.754 1.00 96.69 450 LEU A N 1
ATOM 3378 C CA . LEU A 1 450 ? -8.540 16.962 19.672 1.00 96.69 450 LEU A CA 1
ATOM 3379 C C . LEU A 1 450 ? -9.290 16.990 18.336 1.00 96.69 450 LEU A C 1
ATOM 3381 O O . LEU A 1 450 ? -8.961 17.809 17.479 1.00 96.69 450 LEU A O 1
ATOM 3385 N N . ALA A 1 451 ? -10.258 16.093 18.141 1.00 96.19 451 ALA A N 1
ATOM 3386 C CA . ALA A 1 451 ? -11.030 15.998 16.914 1.00 96.19 451 ALA A CA 1
ATOM 3387 C C . ALA A 1 451 ? -11.881 17.263 16.690 1.00 96.19 451 ALA A C 1
ATOM 3389 O O . ALA A 1 451 ? -12.487 17.778 17.632 1.00 96.19 451 ALA A O 1
ATOM 3390 N N . PRO A 1 452 ? -11.977 17.759 15.444 1.00 96.12 452 PRO A N 1
ATOM 3391 C CA . PRO A 1 452 ? -12.824 18.907 15.129 1.00 96.12 452 PRO A CA 1
ATOM 3392 C C . PRO A 1 452 ? -14.321 18.560 15.114 1.00 96.12 452 PRO A C 1
ATOM 3394 O O . PRO A 1 452 ? -15.155 19.452 15.263 1.00 96.12 452 PRO A O 1
ATOM 3397 N N . HIS A 1 453 ? -14.665 17.280 14.937 1.00 94.75 453 HIS A N 1
ATOM 3398 C CA . HIS A 1 453 ? -16.045 16.789 14.930 1.00 94.75 453 HIS A CA 1
ATOM 3399 C C . HIS A 1 453 ? -16.433 16.230 16.308 1.00 94.75 453 HIS A C 1
ATOM 3401 O O . HIS A 1 453 ? -15.579 15.652 16.983 1.00 94.75 453 HIS A O 1
ATOM 3407 N N . PRO A 1 454 ? -17.705 16.337 16.738 1.00 95.00 454 PRO A N 1
ATOM 3408 C CA . PRO A 1 454 ? -18.165 15.722 17.981 1.00 95.00 454 PRO A CA 1
ATOM 3409 C C . PRO A 1 454 ? -18.031 14.196 17.937 1.00 95.00 454 PRO A C 1
ATOM 3411 O O . PRO A 1 454 ? -18.628 13.547 17.084 1.00 95.00 454 PRO A O 1
ATOM 3414 N N . ILE A 1 455 ? -17.280 13.617 18.875 1.00 96.56 455 ILE A N 1
ATOM 3415 C CA . ILE A 1 455 ? -17.064 12.167 18.958 1.00 96.56 455 ILE A CA 1
ATOM 3416 C C . ILE A 1 455 ? -17.955 11.569 20.061 1.00 96.56 455 ILE A C 1
ATOM 3418 O O . ILE A 1 455 ? -17.902 12.045 21.199 1.00 96.56 455 ILE A O 1
ATOM 3422 N N . PRO A 1 456 ? -18.773 10.534 19.777 1.00 96.38 456 PRO A N 1
ATOM 3423 C CA . PRO A 1 456 ? -19.490 9.799 20.818 1.00 96.38 456 PRO A CA 1
ATOM 3424 C C . PRO A 1 456 ? -18.522 9.128 21.799 1.00 96.38 456 PRO A C 1
ATOM 3426 O O . PRO A 1 456 ? -17.515 8.547 21.391 1.00 96.38 456 PRO A O 1
ATOM 3429 N N . LYS A 1 457 ? -18.857 9.129 23.094 1.00 96.81 457 LYS A N 1
ATOM 3430 C CA . LYS A 1 457 ? -18.003 8.549 24.150 1.00 96.81 457 LYS A CA 1
ATOM 3431 C C . LYS A 1 457 ? -17.726 7.062 23.928 1.00 96.81 457 LYS A C 1
ATOM 3433 O O . LYS A 1 457 ? -16.668 6.553 24.289 1.00 96.81 457 LYS A O 1
ATOM 3438 N N . GLU A 1 458 ? -18.683 6.358 23.336 1.00 97.69 458 GLU A N 1
ATOM 3439 C CA . GLU A 1 458 ? -18.570 4.950 22.975 1.00 97.69 458 GLU A CA 1
ATOM 3440 C C . GLU A 1 458 ? -17.485 4.741 21.912 1.00 97.69 458 GLU A C 1
ATOM 3442 O O . GLU A 1 458 ? -16.730 3.772 21.998 1.00 97.69 458 GLU A O 1
ATOM 3447 N N . LEU A 1 459 ? -17.364 5.664 20.949 1.00 98.19 459 LEU A N 1
ATOM 3448 C CA . LEU A 1 459 ? -16.325 5.606 19.925 1.00 98.19 459 LEU A CA 1
ATOM 3449 C C . LEU A 1 459 ? -14.942 5.883 20.522 1.00 98.19 459 LEU A C 1
ATOM 3451 O O . LEU A 1 459 ? -14.019 5.123 20.234 1.00 98.19 459 LEU A O 1
ATOM 3455 N N . ASP A 1 460 ? -14.804 6.871 21.416 1.00 97.88 460 ASP A N 1
ATOM 3456 C CA . ASP A 1 460 ? -13.546 7.086 22.152 1.00 97.88 460 ASP A CA 1
ATOM 3457 C C . ASP A 1 460 ? -13.119 5.813 22.890 1.00 97.88 460 ASP A C 1
ATOM 3459 O O . ASP A 1 460 ? -11.985 5.355 22.754 1.00 97.88 460 ASP A O 1
ATOM 3463 N N . ALA A 1 461 ? -14.038 5.197 23.640 1.00 98.25 461 ALA A N 1
ATOM 3464 C CA . ALA A 1 461 ? -13.755 3.987 24.405 1.00 98.25 461 ALA A CA 1
ATOM 3465 C C . ALA A 1 461 ? -13.332 2.808 23.510 1.00 98.25 461 ALA A C 1
ATOM 3467 O O . ALA A 1 461 ? -12.500 1.990 23.910 1.00 98.25 461 ALA A O 1
ATOM 3468 N N . ILE A 1 462 ? -13.887 2.699 22.299 1.00 98.56 462 ILE A N 1
ATOM 3469 C CA . ILE A 1 462 ? -13.486 1.679 21.321 1.00 98.56 462 ILE A CA 1
ATOM 3470 C C . ILE A 1 462 ? -12.089 1.967 20.770 1.00 98.56 462 ILE A C 1
ATOM 3472 O O . ILE A 1 462 ? -11.257 1.057 20.760 1.00 98.56 462 ILE A O 1
ATOM 3476 N N . VAL A 1 463 ? -11.810 3.206 20.351 1.00 98.62 463 VAL A N 1
ATOM 3477 C CA . VAL A 1 463 ? -10.495 3.599 19.817 1.00 98.62 463 VAL A CA 1
ATOM 3478 C C . VAL A 1 463 ? -9.409 3.400 20.875 1.00 98.62 463 VAL A C 1
ATOM 3480 O O . VAL A 1 463 ? -8.404 2.744 20.607 1.00 98.62 463 VAL A O 1
ATOM 3483 N N . LEU A 1 464 ? -9.642 3.860 22.106 1.00 98.44 464 LEU A N 1
ATOM 3484 C CA . LEU A 1 464 ? -8.715 3.676 23.224 1.00 98.44 464 LEU A CA 1
ATOM 3485 C C . LEU A 1 464 ? -8.503 2.197 23.574 1.00 98.44 464 LEU A C 1
ATOM 3487 O O . LEU A 1 464 ? -7.373 1.792 23.836 1.00 98.44 464 LEU A O 1
ATOM 3491 N N . ALA A 1 465 ? -9.551 1.365 23.522 1.00 98.50 465 ALA A N 1
ATOM 3492 C CA . ALA A 1 465 ? -9.400 -0.077 23.722 1.00 98.50 465 ALA A CA 1
ATOM 3493 C C . ALA A 1 465 ? -8.526 -0.720 22.633 1.00 98.50 465 ALA A C 1
ATOM 3495 O O . ALA A 1 465 ? -7.697 -1.570 22.944 1.00 98.50 465 ALA A O 1
ATOM 3496 N N . CYS A 1 466 ? -8.656 -0.307 21.367 1.00 98.62 466 CYS A N 1
ATOM 3497 C CA . CYS A 1 466 ? -7.768 -0.778 20.297 1.00 98.62 466 CYS A CA 1
ATOM 3498 C C . CYS A 1 466 ? -6.308 -0.381 20.559 1.00 98.62 466 CYS A C 1
ATOM 3500 O O . CYS A 1 466 ? -5.402 -1.179 20.332 1.00 98.62 466 CYS A O 1
ATOM 3502 N N . LEU A 1 467 ? -6.088 0.823 21.092 1.00 98.56 467 LEU A N 1
ATOM 3503 C CA . LEU A 1 467 ? -4.769 1.384 21.395 1.00 98.56 467 LEU A CA 1
ATOM 3504 C C . LEU A 1 467 ? -4.169 0.907 22.732 1.00 98.56 467 LEU A C 1
ATOM 3506 O O . LEU A 1 467 ? -3.097 1.380 23.127 1.00 98.56 467 LEU A O 1
ATOM 3510 N N . ALA A 1 468 ? -4.811 -0.043 23.420 1.00 98.19 468 ALA A N 1
ATOM 3511 C CA . ALA A 1 468 ? -4.277 -0.629 24.643 1.00 98.19 468 ALA A CA 1
ATOM 3512 C C . ALA A 1 468 ? -2.895 -1.255 24.393 1.00 98.19 468 ALA A C 1
ATOM 3514 O O . ALA A 1 468 ? -2.680 -2.000 23.431 1.00 98.19 468 ALA A O 1
ATOM 3515 N N . LYS A 1 469 ? -1.937 -0.977 25.282 1.00 97.19 469 LYS A N 1
ATOM 3516 C CA . LYS A 1 469 ? -0.538 -1.395 25.083 1.00 97.19 469 LYS A CA 1
ATOM 3517 C C . LYS A 1 469 ? -0.364 -2.904 25.130 1.00 97.19 469 LYS A C 1
ATOM 3519 O O . LYS A 1 469 ? 0.351 -3.470 24.309 1.00 97.19 469 LYS A O 1
ATOM 3524 N N . ARG A 1 470 ? -1.069 -3.558 26.053 1.00 96.31 470 ARG A N 1
ATOM 3525 C CA . ARG A 1 470 ? -1.133 -5.018 26.135 1.00 96.31 470 ARG A CA 1
ATOM 3526 C C . ARG A 1 470 ? -2.210 -5.558 25.191 1.00 96.31 470 ARG A C 1
ATOM 3528 O O . ARG A 1 470 ? -3.346 -5.085 25.285 1.00 96.31 470 ARG A O 1
ATOM 3535 N N . PRO A 1 471 ? -1.906 -6.560 24.344 1.00 96.56 471 PRO A N 1
ATOM 3536 C CA . PRO A 1 471 ? -2.887 -7.165 23.445 1.00 96.56 471 PRO A CA 1
ATOM 3537 C C . PRO A 1 471 ? -4.160 -7.662 24.147 1.00 96.56 471 PRO A C 1
ATOM 3539 O O . PRO A 1 471 ? -5.232 -7.656 23.554 1.00 96.56 471 PRO A O 1
ATOM 3542 N N . GLU A 1 472 ? -4.089 -8.067 25.418 1.00 96.50 472 GLU A N 1
ATOM 3543 C CA . GLU A 1 472 ? -5.238 -8.553 26.204 1.00 96.50 472 GLU A CA 1
ATOM 3544 C C . GLU A 1 472 ? -6.271 -7.459 26.513 1.00 96.50 472 GLU A C 1
ATOM 3546 O O . GLU A 1 472 ? -7.416 -7.778 26.825 1.00 96.50 472 GLU A O 1
ATOM 3551 N N . GLY A 1 473 ? -5.876 -6.183 26.446 1.00 97.00 473 GLY A N 1
ATOM 3552 C CA . GLY A 1 473 ? -6.773 -5.041 26.644 1.00 97.00 473 GLY A CA 1
ATOM 3553 C C . GLY A 1 473 ? -7.548 -4.632 25.388 1.00 97.00 473 GLY A C 1
ATOM 3554 O O . GLY A 1 473 ? -8.404 -3.753 25.466 1.00 97.00 473 GLY A O 1
ATOM 3555 N N . ARG A 1 474 ? -7.247 -5.248 24.239 1.00 98.19 474 ARG A N 1
ATOM 3556 C CA . ARG A 1 474 ? -7.842 -4.927 22.936 1.00 98.19 474 ARG A CA 1
ATOM 3557 C C . ARG A 1 474 ? -9.051 -5.822 22.648 1.00 98.19 474 ARG A C 1
ATOM 3559 O O . ARG A 1 474 ? -9.154 -6.902 23.237 1.00 98.19 474 ARG A O 1
ATOM 3566 N N . PRO A 1 475 ? -9.946 -5.430 21.717 1.00 98.31 475 PRO A N 1
ATOM 3567 C CA . PRO A 1 475 ? -10.878 -6.378 21.111 1.00 98.31 475 PRO A CA 1
ATOM 3568 C C . PRO A 1 475 ? -10.145 -7.654 20.678 1.00 98.31 475 PRO A C 1
ATOM 3570 O O . PRO A 1 475 ? -9.070 -7.585 20.076 1.00 98.31 475 PRO A O 1
ATOM 3573 N N . ARG A 1 476 ? -10.712 -8.824 20.979 1.00 97.00 476 ARG A N 1
ATOM 3574 C CA . ARG A 1 476 ? -10.047 -10.119 20.756 1.00 97.00 476 ARG A CA 1
ATOM 3575 C C . ARG A 1 476 ? -9.915 -10.463 19.277 1.00 97.00 476 ARG A C 1
ATOM 3577 O O . ARG A 1 476 ? -9.118 -11.324 18.922 1.00 97.00 476 ARG A O 1
ATOM 3584 N N . SER A 1 477 ? -10.719 -9.834 18.424 1.00 97.62 477 SER A N 1
ATOM 3585 C CA . SER A 1 477 ? -10.745 -10.075 16.985 1.00 97.62 477 SER A CA 1
ATOM 3586 C C . SER A 1 477 ? -11.267 -8.860 16.218 1.00 97.62 477 SER A C 1
ATOM 3588 O O . SER A 1 477 ? -11.947 -7.998 16.779 1.00 97.62 477 SER A O 1
ATOM 3590 N N . ALA A 1 478 ? -10.998 -8.824 14.911 1.00 97.44 478 ALA A N 1
ATOM 3591 C CA . ALA A 1 478 ? -11.551 -7.806 14.024 1.00 97.44 478 ALA A CA 1
ATOM 3592 C C . ALA A 1 478 ? -13.093 -7.856 13.949 1.00 97.44 478 ALA A C 1
ATOM 3594 O O . ALA A 1 478 ? -13.725 -6.808 13.846 1.00 97.44 478 ALA A O 1
ATOM 3595 N N . VAL A 1 479 ? -13.717 -9.037 14.068 1.00 97.75 479 VAL A N 1
ATOM 3596 C CA . VAL A 1 479 ? -15.189 -9.143 14.100 1.00 97.75 479 VAL A CA 1
ATOM 3597 C C . VAL A 1 479 ? -15.780 -8.530 15.372 1.00 97.75 479 VAL A C 1
ATOM 3599 O O . VAL A 1 479 ? -16.715 -7.743 15.274 1.00 97.75 479 VAL A O 1
ATOM 3602 N N . GLU A 1 480 ? -15.176 -8.772 16.542 1.00 98.25 480 GLU A N 1
ATOM 3603 C CA . GLU A 1 480 ? -15.598 -8.127 17.796 1.00 98.25 480 GLU A CA 1
ATOM 3604 C C . GLU A 1 480 ? -15.477 -6.597 17.698 1.00 98.25 480 GLU A C 1
ATOM 3606 O O . GLU A 1 480 ? -16.368 -5.864 18.129 1.00 98.25 480 GLU A O 1
ATOM 3611 N N . LEU A 1 481 ? -14.395 -6.093 17.093 1.00 98.56 481 LEU A N 1
ATOM 3612 C CA . LEU A 1 481 ? -14.245 -4.660 16.836 1.00 98.56 481 LEU A CA 1
ATOM 3613 C C . LEU A 1 481 ? -15.362 -4.133 15.919 1.00 98.56 481 LEU A C 1
ATOM 3615 O O . LEU A 1 481 ? -15.972 -3.111 16.234 1.00 98.56 481 LEU A O 1
ATOM 3619 N N . ALA A 1 482 ? -15.671 -4.828 14.822 1.00 98.19 482 ALA A N 1
ATOM 3620 C CA . ALA A 1 482 ? -16.738 -4.432 13.904 1.00 98.19 482 ALA A CA 1
ATOM 3621 C C . ALA A 1 482 ? -18.118 -4.384 14.582 1.00 98.19 482 ALA A C 1
ATOM 3623 O O . ALA A 1 482 ? -18.895 -3.466 14.314 1.00 98.19 482 ALA A O 1
ATOM 3624 N N . GLU A 1 483 ? -18.417 -5.341 15.465 1.00 98.12 483 GLU A N 1
ATOM 3625 C CA . GLU A 1 483 ? -19.654 -5.385 16.255 1.00 98.12 483 GLU A CA 1
ATOM 3626 C C . GLU A 1 483 ? -19.738 -4.214 17.237 1.00 98.12 483 GLU A C 1
ATOM 3628 O O . GLU A 1 483 ? -20.758 -3.524 17.295 1.00 98.12 483 GLU A O 1
ATOM 3633 N N . ARG A 1 484 ? -18.645 -3.927 17.955 1.00 98.31 484 ARG A N 1
ATOM 3634 C CA . ARG A 1 484 ? -18.568 -2.771 18.861 1.00 98.31 484 ARG A CA 1
ATOM 3635 C C . ARG A 1 484 ? -18.760 -1.454 18.112 1.00 98.31 484 ARG A C 1
ATOM 3637 O O . ARG A 1 484 ? -19.509 -0.602 18.576 1.00 98.31 484 ARG A O 1
ATOM 3644 N N . LEU A 1 485 ? -18.127 -1.303 16.947 1.00 98.00 485 LEU A N 1
ATOM 3645 C CA . LEU A 1 485 ? -18.283 -0.136 16.074 1.00 98.00 485 LEU A CA 1
ATOM 3646 C C . LEU A 1 485 ? -19.722 0.006 15.556 1.00 98.00 485 LEU A C 1
ATOM 3648 O O . LEU A 1 485 ? -20.242 1.115 15.492 1.00 98.00 485 LEU A O 1
ATOM 3652 N N . ALA A 1 486 ? -20.385 -1.102 15.212 1.00 96.69 486 ALA A N 1
ATOM 3653 C CA . ALA A 1 486 ? -21.776 -1.096 14.758 1.00 96.69 486 ALA A CA 1
ATOM 3654 C C . ALA A 1 486 ? -22.769 -0.655 15.848 1.00 96.69 486 ALA A C 1
ATOM 3656 O O . ALA A 1 486 ? -23.843 -0.157 15.520 1.00 96.69 486 ALA A O 1
ATOM 3657 N N . ALA A 1 487 ? -22.417 -0.843 17.121 1.00 96.44 487 ALA A N 1
ATOM 3658 C CA . ALA A 1 487 ? -23.240 -0.472 18.268 1.00 96.44 487 ALA A CA 1
ATOM 3659 C C . ALA A 1 487 ? -23.063 0.992 18.718 1.00 96.44 487 ALA A C 1
ATOM 3661 O O . ALA A 1 487 ? -23.749 1.422 19.645 1.00 96.44 487 ALA A O 1
ATOM 3662 N N . VAL A 1 488 ? -22.154 1.757 18.098 1.00 95.44 488 VAL A N 1
ATOM 3663 C CA . VAL A 1 488 ? -21.946 3.173 18.438 1.00 95.44 488 VAL A CA 1
ATOM 3664 C C . VAL A 1 488 ? -23.203 3.975 18.076 1.00 95.44 488 VAL A C 1
ATOM 3666 O O . VAL A 1 488 ? -23.658 3.901 16.931 1.00 95.44 488 VAL A O 1
ATOM 3669 N N . PRO A 1 489 ? -23.763 4.768 19.010 1.00 90.81 489 PRO A N 1
ATOM 3670 C CA . PRO A 1 489 ? -24.903 5.626 18.727 1.00 90.81 489 PRO A CA 1
ATOM 3671 C C . PRO A 1 489 ? -24.438 6.819 17.888 1.00 90.81 489 PRO A C 1
ATOM 3673 O O . PRO A 1 489 ? -23.959 7.827 18.406 1.00 90.81 489 PRO A O 1
ATOM 3676 N N . LEU A 1 490 ? -24.548 6.675 16.573 1.00 87.31 490 LEU A N 1
ATOM 3677 C CA . LEU A 1 490 ? -24.214 7.711 15.605 1.00 87.31 490 LEU A CA 1
ATOM 3678 C C . LEU A 1 490 ? -25.460 8.510 15.224 1.00 87.31 490 LEU A C 1
ATOM 3680 O O . LEU A 1 490 ? -26.570 7.967 15.194 1.00 87.31 490 LEU A O 1
ATOM 3684 N N . ALA A 1 491 ? -25.277 9.791 14.901 1.00 73.81 491 ALA A N 1
ATOM 3685 C CA . ALA A 1 491 ? -26.338 10.543 14.252 1.00 73.81 491 ALA A CA 1
ATOM 3686 C C . ALA A 1 491 ? -26.634 9.869 12.906 1.00 73.81 491 ALA A C 1
ATOM 3688 O O . ALA A 1 491 ? -25.721 9.513 12.160 1.00 73.81 491 ALA A O 1
ATOM 3689 N N . THR A 1 492 ? -27.909 9.617 12.616 1.00 55.19 492 THR A N 1
ATOM 3690 C CA . THR A 1 492 ? -28.284 9.135 11.284 1.00 55.19 492 THR A CA 1
ATOM 3691 C C . THR A 1 492 ? -27.968 10.263 10.297 1.00 55.19 492 THR A C 1
ATOM 3693 O O . THR A 1 492 ? -28.358 11.395 10.595 1.00 55.19 492 THR A O 1
ATOM 3696 N N . PRO A 1 493 ? -27.228 9.999 9.205 1.00 48.78 493 PRO A N 1
ATOM 3697 C CA . PRO A 1 493 ? -26.880 11.033 8.236 1.00 48.78 493 PRO A CA 1
ATOM 3698 C C . PRO A 1 493 ? -28.109 11.694 7.606 1.00 48.78 493 PRO A C 1
ATOM 3700 O O . PRO A 1 493 ? -29.155 11.010 7.471 1.00 48.78 493 PRO A O 1
#

Sequence (493 aa):
MPTPPSAAPRRLLAHDRHFTADPLLAARPRLKIVAAVALFGVAALALVNVTGFKGAPFPFPAVAAAGCAVFAIGAALLALAGFTARVPDHALRAVVLSGVATCGVGVALVIEQAPWAVGVAIPGWSPITIWFFSVLLVLMTPVRVTVGAMVFSLALEIAAQLAFRAADGGGLPTFTDAAFDLGPSVLAIPISALVAWFMGRLQETIVKAQEMGSYELTTLLGRGGMGEVWRADHRMLRRPAAVKVIRPKTLMEPAERELAARRFTHEAQATAALKSPHTVAIYDFGTTDEGQFYYVMELLDGLDLDALVEREGAQPPERVVSILRQACHSLHEAHLAGLVHRDVKPPNLFLCRYGQDVDWIKVLDFGLAKAAQPKPGDERLTSDGSVSGTPAYMAPEQVMGWDIDGRADVYLLGCVAWFLLVGRDLFTGGVATQVMFAHVQSEPEPPSALAPHPIPKELDAIVLACLAKRPEGRPRSAVELAERLAAVPLATP